Protein AF-0000000074705465 (afdb_homodimer)

pLDDT: mean 87.56, std 15.13, range [29.42, 98.5]

Organism: Acropora cervicornis (NCBI:txid6130)

Nearest PDB structures (foldseek):
  1nup-assembly1_A  TM=9.271E-01  e=6.404E-24  Homo sapiens
  1kqn-assembly1_F  TM=9.067E-01  e=4.970E-24  Homo sapiens
  1nup-assembly1_B  TM=9.244E-01  e=4.023E-23  Homo sapiens
  8qe8-assembly1_2  TM=9.186E-01  e=1.109E-22  Homo sapiens
  5z9r-assembly1_B  TM=8.744E-01  e=7.737E-21  Mus musculus

Structure (mmCIF, N/CA/C/O backbone):
data_AF-0000000074705465-model_v1
#
loop_
_entity.id
_entity.type
_entity.pdbx_description
1 polymer 'Nicotinamide/nicotinic acid mononucleotide adenylyltransferase 3'
#
loop_
_atom_site.group_PDB
_atom_site.id
_atom_site.type_symbol
_atom_site.label_atom_id
_atom_site.label_alt_id
_atom_site.label_comp_id
_atom_site.label_asym_id
_atom_site.label_entity_id
_atom_site.label_seq_id
_atom_site.pdbx_PDB_ins_code
_atom_site.Cartn_x
_atom_site.Cartn_y
_atom_site.Cartn_z
_atom_site.occupancy
_atom_site.B_iso_or_equiv
_atom_site.auth_seq_id
_atom_site.auth_comp_id
_atom_site.auth_asym_id
_atom_site.auth_atom_id
_atom_site.pdbx_PDB_model_num
ATOM 1 N N . MET A 1 1 ? 33.969 -25.875 -23.219 1 29.83 1 MET A N 1
ATOM 2 C CA . MET A 1 1 ? 32.781 -26.547 -22.703 1 29.83 1 MET A CA 1
ATOM 3 C C . MET A 1 1 ? 31.547 -25.625 -22.797 1 29.83 1 MET A C 1
ATOM 5 O O . MET A 1 1 ? 31.531 -24.578 -22.141 1 29.83 1 MET A O 1
ATOM 9 N N . ALA A 1 2 ? 30.953 -25.438 -23.953 1 34.69 2 ALA A N 1
ATOM 10 C CA . ALA A 1 2 ? 29.812 -24.594 -24.266 1 34.69 2 ALA A CA 1
ATOM 11 C C . ALA A 1 2 ? 28.688 -24.797 -23.266 1 34.69 2 ALA A C 1
ATOM 13 O O . ALA A 1 2 ? 28.062 -25.859 -23.234 1 34.69 2 ALA A O 1
ATOM 14 N N . ALA A 1 3 ? 28.875 -24.656 -22.047 1 41.72 3 ALA A N 1
ATOM 15 C CA . ALA A 1 3 ? 27.719 -24.812 -21.156 1 41.72 3 ALA A CA 1
ATOM 16 C C . ALA A 1 3 ? 26.438 -24.359 -21.844 1 41.72 3 ALA A C 1
ATOM 18 O O . ALA A 1 3 ? 26.312 -23.203 -22.266 1 41.72 3 ALA A O 1
ATOM 19 N N . ALA A 1 4 ? 25.875 -25.062 -22.703 1 43.75 4 ALA A N 1
ATOM 20 C CA . ALA A 1 4 ? 24.578 -24.922 -23.375 1 43.75 4 ALA A CA 1
ATOM 21 C C . ALA A 1 4 ? 23.578 -24.188 -22.5 1 43.75 4 ALA A C 1
ATOM 23 O O . ALA A 1 4 ? 23.25 -24.641 -21.391 1 43.75 4 ALA A O 1
ATOM 24 N N . PHE A 1 5 ? 23.594 -22.891 -22.25 1 51.31 5 PHE A N 1
ATOM 25 C CA . PHE A 1 5 ? 22.703 -22.031 -21.484 1 51.31 5 PHE A CA 1
ATOM 26 C C . PHE A 1 5 ? 21.25 -22.484 -21.625 1 51.31 5 PHE A C 1
ATOM 28 O O . PHE A 1 5 ? 20.625 -22.266 -22.672 1 51.31 5 PHE A O 1
ATOM 35 N N . ALA A 1 6 ? 20.938 -23.719 -21.266 1 60.19 6 ALA A N 1
ATOM 36 C CA . ALA A 1 6 ? 19.578 -24.25 -21.344 1 60.19 6 ALA A CA 1
ATOM 37 C C . ALA A 1 6 ? 18.547 -23.125 -21.203 1 60.19 6 ALA A C 1
ATOM 39 O O . ALA A 1 6 ? 18.703 -22.234 -20.375 1 60.19 6 ALA A O 1
ATOM 40 N N . SER A 1 7 ? 17.781 -22.891 -22.266 1 83 7 SER A N 1
ATOM 41 C CA . SER A 1 7 ? 16.766 -21.859 -22.375 1 83 7 SER A CA 1
ATOM 42 C C . SER A 1 7 ? 15.82 -21.875 -21.172 1 83 7 SER A C 1
ATOM 44 O O . SER A 1 7 ? 15.461 -22.938 -20.672 1 83 7 SER A O 1
ATOM 46 N N . LYS A 1 8 ? 15.711 -20.844 -20.453 1 90.38 8 LYS A N 1
ATOM 47 C CA . LYS A 1 8 ? 14.805 -20.688 -19.312 1 90.38 8 LYS A CA 1
ATOM 48 C C . LYS A 1 8 ? 13.375 -21.078 -19.703 1 90.38 8 LYS A C 1
ATOM 50 O O . LYS A 1 8 ? 12.953 -20.859 -20.828 1 90.38 8 LYS A O 1
ATOM 55 N N . THR A 1 9 ? 12.766 -21.797 -18.844 1 94.06 9 THR A N 1
ATOM 56 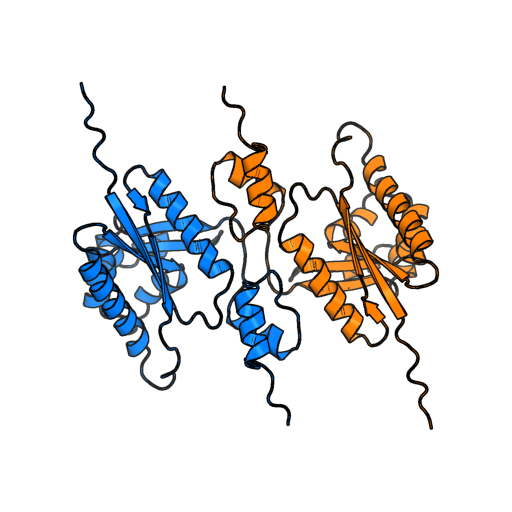C CA . THR A 1 9 ? 11.367 -22.141 -19.047 1 94.06 9 THR A CA 1
ATOM 57 C C . THR A 1 9 ? 10.492 -20.891 -18.984 1 94.06 9 THR A C 1
ATOM 59 O O . THR A 1 9 ? 10.516 -20.156 -17.984 1 94.06 9 THR A O 1
ATOM 62 N N . LYS A 1 10 ? 9.742 -20.703 -20 1 96.56 10 LYS A N 1
ATOM 63 C CA . LYS A 1 10 ? 8.812 -19.578 -20.031 1 96.56 10 LYS A CA 1
ATOM 64 C C . LYS A 1 10 ? 7.562 -19.859 -19.203 1 96.56 10 LYS A C 1
ATOM 66 O O . LYS A 1 10 ? 6.988 -20.953 -19.312 1 96.56 10 LYS A O 1
ATOM 71 N N . VAL A 1 11 ? 7.168 -18.844 -18.422 1 97.38 11 VAL A N 1
ATOM 72 C CA . VAL A 1 11 ? 6.039 -19.047 -17.516 1 97.38 11 VAL A CA 1
ATOM 73 C C . VAL A 1 11 ? 5.02 -17.922 -17.719 1 97.38 11 VAL A C 1
ATOM 75 O O . VAL A 1 11 ? 5.395 -16.75 -17.859 1 97.38 11 VAL A O 1
ATOM 78 N N . VAL A 1 12 ? 3.754 -18.328 -17.734 1 96.88 12 VAL A N 1
ATOM 79 C CA . VAL A 1 12 ? 2.621 -17.422 -17.656 1 96.88 12 VAL A CA 1
ATOM 80 C C . VAL A 1 12 ? 1.943 -17.547 -16.297 1 96.88 12 VAL A C 1
ATOM 82 O O . VAL A 1 12 ? 1.632 -18.656 -15.852 1 96.88 12 VAL A O 1
ATOM 85 N N . LEU A 1 13 ? 1.751 -16.359 -15.648 1 97.88 13 LEU A N 1
ATOM 86 C CA . LEU A 1 13 ? 1.108 -16.344 -14.344 1 97.88 13 LEU A CA 1
ATOM 87 C C . LEU A 1 13 ? -0.38 -16.047 -14.469 1 97.88 13 LEU A C 1
ATOM 89 O O . LEU A 1 13 ? -0.767 -15.109 -15.18 1 97.88 13 LEU A O 1
ATOM 93 N N . LEU A 1 14 ? -1.153 -16.844 -13.781 1 96.88 14 LEU A N 1
ATOM 94 C CA . LEU A 1 14 ? -2.594 -16.625 -13.719 1 96.88 14 LEU A CA 1
ATOM 95 C C . LEU A 1 14 ? -3.051 -16.438 -12.273 1 96.88 14 LEU A C 1
ATOM 97 O O . LEU A 1 14 ? -2.701 -17.25 -11.398 1 96.88 14 LEU A O 1
ATOM 101 N N . SER A 1 15 ? -3.742 -15.367 -12.055 1 96.44 15 SER A N 1
ATOM 102 C CA . SER A 1 15 ? -4.379 -15.172 -10.75 1 96.44 15 SER A CA 1
ATOM 103 C C . SER A 1 15 ? -5.898 -15.109 -10.883 1 96.44 15 SER A C 1
ATOM 105 O O . SER A 1 15 ? -6.426 -14.352 -11.695 1 96.44 15 SER A O 1
ATOM 107 N N . CYS A 1 16 ? -6.512 -15.977 -10.109 1 92.88 16 CYS A N 1
ATOM 108 C CA . CYS A 1 16 ? -7.969 -16 -10.094 1 92.88 16 CYS A CA 1
ATOM 109 C C . CYS A 1 16 ? -8.508 -15.453 -8.773 1 92.88 16 CYS A C 1
ATOM 111 O O . CYS A 1 16 ? -7.941 -15.719 -7.711 1 92.88 16 CYS A O 1
ATOM 113 N N . GLY A 1 17 ? -9.562 -14.625 -8.883 1 89.06 17 GLY A N 1
ATOM 114 C CA . GLY A 1 17 ? -10.188 -14.07 -7.695 1 89.06 17 GLY A CA 1
ATOM 115 C C . GLY A 1 17 ? -11.352 -13.141 -8.016 1 89.06 17 GLY A C 1
ATOM 116 O O . GLY A 1 17 ? -11.625 -12.859 -9.188 1 89.06 17 GLY A O 1
ATOM 117 N N . SER A 1 18 ? -12.055 -12.711 -6.969 1 87.81 18 SER A N 1
ATOM 118 C CA . SER A 1 18 ? -13.203 -11.836 -7.176 1 87.81 18 SER A CA 1
ATOM 119 C C . SER A 1 18 ? -12.766 -10.453 -7.664 1 87.81 18 SER A C 1
ATOM 121 O O . SER A 1 18 ? -13.453 -9.828 -8.469 1 87.81 18 SER A O 1
ATOM 123 N N . PHE A 1 19 ? -11.672 -9.938 -7.168 1 92.5 19 PHE A N 1
ATOM 124 C CA . PHE A 1 19 ? -11.156 -8.625 -7.543 1 92.5 19 PHE A CA 1
ATOM 125 C C . PHE A 1 19 ? -12.266 -7.578 -7.5 1 92.5 19 PHE A C 1
ATOM 127 O O . PHE A 1 19 ? -12.477 -6.848 -8.469 1 92.5 19 PHE A O 1
ATOM 134 N N . ASN A 1 20 ? -12.898 -7.512 -6.387 1 92.19 20 ASN A N 1
ATOM 135 C CA . ASN A 1 20 ? -14.078 -6.676 -6.195 1 92.19 20 ASN A CA 1
ATOM 136 C C . ASN A 1 20 ? -13.844 -5.598 -5.141 1 92.19 20 ASN A C 1
ATOM 138 O O . ASN A 1 20 ? -14.461 -5.621 -4.074 1 92.19 20 ASN A O 1
ATOM 142 N N . PRO A 1 21 ? -13.094 -4.609 -5.375 1 95.56 21 PRO A N 1
ATOM 143 C CA . PRO A 1 21 ? -12.383 -4.355 -6.633 1 95.56 21 PRO A CA 1
ATOM 144 C C . PRO A 1 21 ? -10.945 -4.855 -6.605 1 95.56 21 PRO A C 1
ATOM 146 O O . PRO A 1 21 ? -10.484 -5.375 -5.586 1 95.56 21 PRO A O 1
ATOM 149 N N . VAL A 1 22 ? -10.273 -4.766 -7.691 1 95.19 22 VAL A N 1
ATOM 150 C CA . VAL A 1 22 ? -8.836 -5.035 -7.762 1 95.19 22 VAL A CA 1
ATOM 151 C C . VAL A 1 22 ? -8.078 -3.984 -6.957 1 95.19 22 VAL A C 1
ATOM 153 O O . VAL A 1 22 ? -8.422 -2.801 -6.984 1 95.19 22 VAL A O 1
ATOM 156 N N . THR A 1 23 ? -7.078 -4.387 -6.219 1 94.56 23 THR A N 1
ATOM 157 C CA . THR A 1 23 ? -6.25 -3.484 -5.426 1 94.56 23 THR A CA 1
ATOM 158 C C . THR A 1 23 ? -4.801 -3.523 -5.898 1 94.56 23 THR A C 1
ATOM 160 O O . THR A 1 23 ? -4.43 -4.371 -6.715 1 94.56 23 THR A O 1
ATOM 163 N N . PHE A 1 24 ? -4.016 -2.646 -5.383 1 94 24 PHE A N 1
ATOM 164 C CA . PHE A 1 24 ? -2.6 -2.637 -5.738 1 94 24 PHE A CA 1
ATOM 165 C C . PHE A 1 24 ? -1.909 -3.898 -5.234 1 94 24 PHE A C 1
ATOM 167 O O . PHE A 1 24 ? -0.906 -4.332 -5.805 1 94 24 PHE A O 1
ATOM 174 N N . LEU A 1 25 ? -2.463 -4.445 -4.18 1 92.56 25 LEU A N 1
ATOM 175 C CA . LEU A 1 25 ? -1.853 -5.664 -3.662 1 92.56 25 LEU A CA 1
ATOM 176 C C . LEU A 1 25 ? -2 -6.809 -4.656 1 92.56 25 LEU A C 1
ATOM 178 O O . LEU A 1 25 ? -1.083 -7.617 -4.82 1 92.56 25 LEU A O 1
ATOM 182 N N . HIS A 1 26 ? -3.119 -6.883 -5.312 1 94.31 26 HIS A N 1
ATOM 183 C CA . HIS A 1 26 ? -3.303 -7.891 -6.352 1 94.31 26 HIS A CA 1
ATOM 184 C C . HIS A 1 26 ? -2.27 -7.73 -7.461 1 94.31 26 HIS A C 1
ATOM 186 O O . HIS A 1 26 ? -1.682 -8.719 -7.914 1 94.31 26 HIS A O 1
ATOM 192 N N . LEU A 1 27 ? -2.055 -6.59 -7.82 1 95.5 27 LEU A N 1
ATOM 193 C CA . LEU A 1 27 ? -1.104 -6.297 -8.891 1 95.5 27 LEU A CA 1
ATOM 194 C C . LEU A 1 27 ? 0.326 -6.57 -8.438 1 95.5 27 LEU A C 1
ATOM 196 O O . LEU A 1 27 ? 1.131 -7.109 -9.195 1 95.5 27 LEU A O 1
ATOM 200 N N . ARG A 1 28 ? 0.548 -6.188 -7.219 1 95.75 28 ARG A N 1
ATOM 201 C CA . ARG A 1 28 ? 1.888 -6.348 -6.664 1 95.75 28 ARG A CA 1
ATOM 202 C C . ARG A 1 28 ? 2.287 -7.816 -6.613 1 95.75 28 ARG A C 1
ATOM 204 O O . ARG A 1 28 ? 3.461 -8.156 -6.785 1 95.75 28 ARG A O 1
ATOM 211 N N . MET A 1 29 ? 1.38 -8.703 -6.477 1 96.62 29 MET A N 1
ATOM 212 C CA . MET A 1 29 ? 1.676 -10.125 -6.418 1 96.62 29 MET A CA 1
ATOM 213 C C . MET A 1 29 ? 2.391 -10.594 -7.684 1 96.62 29 MET A C 1
ATOM 215 O O . MET A 1 29 ? 3.293 -11.43 -7.621 1 96.62 29 MET A O 1
ATOM 219 N N . PHE A 1 30 ? 2.037 -10.031 -8.789 1 97.88 30 PHE A N 1
ATOM 220 C CA . PHE A 1 30 ? 2.656 -10.414 -10.047 1 97.88 30 PHE A CA 1
ATOM 221 C C . PHE A 1 30 ? 4.117 -9.977 -10.094 1 97.88 30 PHE A C 1
ATOM 223 O O . PHE A 1 30 ? 4.977 -10.711 -10.578 1 97.88 30 PHE A O 1
ATOM 230 N N . GLU A 1 31 ? 4.34 -8.781 -9.562 1 97.44 31 GLU A N 1
ATOM 231 C CA . GLU A 1 31 ? 5.711 -8.289 -9.508 1 97.44 31 GLU A CA 1
ATOM 232 C C . GLU A 1 31 ? 6.594 -9.203 -8.656 1 97.44 31 GLU A C 1
ATOM 234 O O . GLU A 1 31 ? 7.699 -9.562 -9.07 1 97.44 31 GLU A O 1
ATOM 239 N N . LEU A 1 32 ? 6.066 -9.531 -7.527 1 97.38 32 LEU A N 1
ATOM 240 C CA . LEU A 1 32 ? 6.801 -10.375 -6.594 1 97.38 32 LEU A CA 1
ATOM 241 C C . LEU A 1 32 ? 7.07 -11.75 -7.199 1 97.38 32 LEU A C 1
ATOM 243 O O . LEU A 1 32 ? 8.195 -12.25 -7.129 1 97.38 32 LEU A O 1
ATOM 247 N N . ALA A 1 33 ? 6.066 -12.289 -7.77 1 98.5 33 ALA A N 1
ATOM 248 C CA . ALA A 1 33 ? 6.184 -13.609 -8.383 1 98.5 33 ALA A CA 1
ATOM 249 C C . ALA A 1 33 ? 7.184 -13.594 -9.531 1 98.5 33 ALA A C 1
ATOM 251 O O . ALA A 1 33 ? 8.039 -14.469 -9.633 1 98.5 33 ALA A O 1
ATOM 252 N N . ARG A 1 34 ? 7.043 -12.641 -10.398 1 98.38 34 ARG A N 1
ATOM 253 C CA . ARG A 1 34 ? 7.941 -12.523 -11.539 1 98.38 34 ARG A CA 1
ATOM 254 C C . ARG A 1 34 ? 9.391 -12.414 -11.086 1 98.38 34 ARG A C 1
ATOM 256 O O . ARG A 1 34 ? 10.258 -13.141 -11.578 1 98.38 34 ARG A O 1
ATOM 263 N N . ASP A 1 35 ? 9.641 -11.539 -10.156 1 97.81 35 ASP A N 1
ATOM 264 C CA . ASP A 1 35 ? 11 -11.359 -9.656 1 97.81 35 ASP A CA 1
ATOM 265 C C . ASP A 1 35 ? 11.555 -12.672 -9.094 1 97.81 35 ASP A C 1
ATOM 267 O O . ASP A 1 35 ? 12.688 -13.047 -9.398 1 97.81 35 ASP A O 1
ATOM 271 N N . ALA A 1 36 ? 10.781 -13.328 -8.297 1 97.81 36 ALA A N 1
ATOM 272 C CA . ALA A 1 36 ? 11.219 -14.547 -7.621 1 97.81 36 ALA A CA 1
ATOM 273 C C . ALA A 1 36 ? 11.516 -15.656 -8.633 1 97.81 36 ALA A C 1
ATOM 275 O O . ALA A 1 36 ? 12.555 -16.312 -8.547 1 97.81 36 ALA A O 1
ATOM 276 N N . LEU A 1 37 ? 10.672 -15.852 -9.586 1 97.88 37 LEU A N 1
ATOM 277 C CA . LEU A 1 37 ? 10.852 -16.906 -10.578 1 97.88 37 LEU A CA 1
ATOM 278 C C . LEU A 1 37 ? 12.039 -16.609 -11.484 1 97.88 37 LEU A C 1
ATOM 280 O O . LEU A 1 37 ? 12.852 -17.484 -11.766 1 97.88 37 LEU A O 1
ATOM 284 N N . ASN A 1 38 ? 12.133 -15.312 -11.867 1 96.94 38 ASN A N 1
ATOM 285 C CA . ASN A 1 38 ? 13.25 -14.914 -12.727 1 96.94 38 ASN A CA 1
ATOM 286 C C . ASN A 1 38 ? 14.586 -15.117 -12.023 1 96.94 38 ASN A C 1
ATOM 288 O O . ASN A 1 38 ? 15.57 -15.523 -12.648 1 96.94 38 ASN A O 1
ATOM 292 N N . LYS A 1 39 ? 14.594 -14.898 -10.789 1 96 39 LYS A N 1
ATOM 293 C CA . LYS A 1 39 ? 15.82 -14.984 -10.008 1 96 39 LYS A CA 1
ATOM 294 C C . LYS A 1 39 ? 16.312 -16.422 -9.906 1 96 39 LYS A C 1
ATOM 296 O O . LYS A 1 39 ? 17.484 -16.672 -9.625 1 96 39 LYS A O 1
ATOM 301 N N . THR A 1 40 ? 15.422 -17.375 -10.102 1 94.75 40 THR A N 1
ATOM 302 C CA . THR A 1 40 ? 15.82 -18.781 -10.031 1 94.75 40 THR A CA 1
ATOM 303 C C . THR A 1 40 ? 16.781 -19.125 -11.164 1 94.75 40 THR A C 1
ATOM 305 O O . THR A 1 40 ? 17.547 -20.094 -11.07 1 94.75 40 THR A O 1
ATOM 308 N N . GLY A 1 41 ? 16.641 -18.453 -12.242 1 94.38 41 GLY A N 1
ATOM 309 C CA . GLY A 1 41 ? 17.406 -18.766 -13.438 1 94.38 41 GLY A CA 1
ATOM 310 C C . GLY A 1 41 ? 16.828 -19.922 -14.242 1 94.38 41 GLY A C 1
ATOM 311 O O . GLY A 1 41 ? 17.359 -20.297 -15.281 1 94.38 41 GLY A O 1
ATOM 312 N N . VAL A 1 42 ? 15.805 -20.422 -13.75 1 95.06 42 VAL A N 1
ATOM 313 C CA . VAL A 1 42 ? 15.141 -21.562 -14.367 1 95.06 42 VAL A CA 1
ATOM 314 C C . VAL A 1 42 ? 13.922 -21.094 -15.156 1 95.06 42 VAL A C 1
ATOM 316 O O . VAL A 1 42 ? 13.617 -21.641 -16.219 1 95.06 42 VAL A O 1
ATOM 319 N N . TYR A 1 43 ? 13.391 -20.078 -14.641 1 96.5 43 TYR A N 1
ATOM 320 C CA . TYR A 1 43 ? 12.141 -19.609 -15.227 1 96.5 43 TYR A CA 1
ATOM 321 C C . TYR A 1 43 ? 12.297 -18.188 -15.758 1 96.5 43 TYR A C 1
ATOM 323 O O . TYR A 1 43 ? 13.164 -17.438 -15.305 1 96.5 43 TYR A O 1
ATOM 331 N N . THR A 1 44 ? 11.461 -17.875 -16.719 1 96.94 44 THR A N 1
ATOM 332 C CA . THR A 1 44 ? 11.242 -16.5 -17.203 1 96.94 44 THR A CA 1
ATOM 333 C C . THR A 1 44 ? 9.75 -16.219 -17.344 1 96.94 44 THR A C 1
ATOM 335 O O . THR A 1 44 ? 9.062 -16.844 -18.141 1 96.94 44 THR A O 1
ATOM 338 N N . VAL A 1 45 ? 9.336 -15.305 -16.562 1 97.38 45 VAL A N 1
ATOM 339 C CA . VAL A 1 45 ? 7.93 -14.938 -16.641 1 97.38 45 VAL A CA 1
ATOM 340 C C . VAL A 1 45 ? 7.699 -14.016 -17.844 1 97.38 45 VAL A C 1
ATOM 342 O O . VAL A 1 45 ? 8.328 -12.961 -17.938 1 97.38 45 VAL A O 1
ATOM 345 N N . VAL A 1 46 ? 6.738 -14.367 -18.641 1 95.44 46 VAL A N 1
ATOM 346 C CA . VAL A 1 46 ? 6.594 -13.633 -19.891 1 95.44 46 VAL A CA 1
ATOM 347 C C . VAL A 1 46 ? 5.281 -12.852 -19.891 1 95.44 46 VAL A C 1
ATOM 349 O O . VAL A 1 46 ? 5.141 -11.859 -20.609 1 95.44 46 VAL A O 1
ATOM 352 N N . LYS A 1 47 ? 4.246 -13.336 -19.125 1 94.94 47 LYS A N 1
ATOM 353 C CA . LYS A 1 47 ? 2.947 -12.672 -19.078 1 94.94 47 LYS A CA 1
ATOM 354 C C . LYS A 1 47 ? 2.223 -12.977 -17.766 1 94.94 47 LYS A C 1
ATOM 356 O O . LYS A 1 47 ? 2.521 -13.969 -17.094 1 94.94 47 LYS A O 1
ATOM 361 N N . GLY A 1 48 ? 1.386 -12.07 -17.344 1 95.31 48 GLY A N 1
ATOM 362 C CA . GLY A 1 48 ? 0.479 -12.25 -16.219 1 95.31 48 GLY A CA 1
ATOM 363 C C . GLY A 1 48 ? -0.968 -11.953 -16.562 1 95.31 48 GLY A C 1
ATOM 364 O O . GLY A 1 48 ? -1.251 -11.023 -17.328 1 95.31 48 GLY A O 1
ATOM 365 N N . PHE A 1 49 ? -1.848 -12.734 -16.031 1 93.88 49 PHE A N 1
ATOM 366 C CA . PHE A 1 49 ? -3.268 -12.555 -16.312 1 93.88 49 PHE A CA 1
ATOM 367 C C . PHE A 1 49 ? -4.078 -12.555 -15.031 1 93.88 49 PHE A C 1
ATOM 369 O O . PHE A 1 49 ? -3.805 -13.336 -14.117 1 93.88 49 PHE A O 1
ATOM 376 N N . PHE A 1 50 ? -5.102 -11.641 -15.031 1 91.94 50 PHE A N 1
ATOM 377 C CA . PHE A 1 50 ? -6.152 -11.695 -14.023 1 91.94 50 PHE A CA 1
ATOM 378 C C . PHE A 1 50 ? -7.402 -12.367 -14.586 1 91.94 50 PHE A C 1
ATOM 380 O O . PHE A 1 50 ? -7.82 -12.078 -15.711 1 91.94 50 PHE A O 1
ATOM 387 N N . SER A 1 51 ? -7.914 -13.172 -13.789 1 90.69 51 SER A N 1
ATOM 388 C CA . SER A 1 51 ? -9.203 -13.75 -14.156 1 90.69 51 SER A CA 1
ATOM 389 C C . SER A 1 51 ? -10.227 -13.57 -13.039 1 90.69 51 SER A C 1
ATOM 391 O O . SER A 1 51 ? -10.188 -14.273 -12.023 1 90.69 51 SER A O 1
ATOM 393 N N . PRO A 1 52 ? -11.109 -12.578 -13.219 1 87.5 52 PRO A N 1
ATOM 394 C CA . PRO A 1 52 ? -12.172 -12.453 -12.227 1 87.5 52 PRO A CA 1
ATOM 395 C C . PRO A 1 52 ? -13.109 -13.664 -12.211 1 87.5 52 PRO A C 1
ATOM 397 O O . PRO A 1 52 ? -13.523 -14.141 -13.266 1 87.5 52 PRO A O 1
ATOM 400 N N . VAL A 1 53 ? -13.227 -14.211 -11.164 1 77.19 53 VAL A N 1
ATOM 401 C CA . VAL A 1 53 ? -14.125 -15.352 -11.023 1 77.19 53 VAL A CA 1
ATOM 402 C C . VAL A 1 53 ? -15.312 -14.961 -10.148 1 77.19 53 VAL A C 1
ATOM 404 O O . VAL A 1 53 ? -15.172 -14.18 -9.211 1 77.19 53 VAL A O 1
ATOM 407 N N . ASN A 1 54 ? -16.625 -14.742 -10.773 1 60.47 54 ASN A N 1
ATOM 408 C CA . ASN A 1 54 ? -17.875 -14.25 -10.18 1 60.47 54 ASN A CA 1
ATOM 409 C C . ASN A 1 54 ? -18.094 -14.828 -8.781 1 60.47 54 ASN A C 1
ATOM 411 O O . ASN A 1 54 ? -17.938 -16.031 -8.57 1 60.47 54 ASN A O 1
ATOM 415 N N . ASP A 1 55 ? -18.078 -13.812 -7.824 1 52.44 55 ASP A N 1
ATOM 416 C CA . ASP A 1 55 ? -18.625 -14.109 -6.504 1 52.44 55 ASP A CA 1
ATOM 417 C C . ASP A 1 55 ? -20.109 -14.406 -6.578 1 52.44 55 ASP A C 1
ATOM 419 O O . ASP A 1 55 ? -20.781 -14.516 -5.547 1 52.44 55 ASP A O 1
ATOM 423 N N . GLY A 1 56 ? -20.828 -13.938 -7.566 1 44.34 56 GLY A N 1
ATOM 424 C CA . GLY A 1 56 ? -22.281 -13.953 -7.539 1 44.34 56 GLY A CA 1
ATOM 425 C C . GLY A 1 56 ? -22.859 -15.203 -6.906 1 44.34 56 GLY A C 1
ATOM 426 O O . GLY A 1 56 ? -24 -15.203 -6.438 1 44.34 56 GLY A O 1
ATOM 427 N N . TYR A 1 57 ? -22.703 -16.328 -7.52 1 36.25 57 TYR A N 1
ATOM 428 C CA . TYR A 1 57 ? -23.594 -17.312 -6.926 1 36.25 57 TYR A CA 1
ATOM 429 C C . TYR A 1 57 ? -23.297 -17.516 -5.441 1 36.25 57 TYR A C 1
ATOM 431 O O . TYR A 1 57 ? -22.484 -18.359 -5.07 1 36.25 57 TYR A O 1
ATOM 439 N N . LYS A 1 58 ? -23.016 -16.516 -4.688 1 40.62 58 LYS A N 1
ATOM 440 C CA . LYS A 1 58 ? -22.969 -16.703 -3.24 1 40.62 58 LYS A CA 1
ATOM 441 C C . LYS A 1 58 ? -23.766 -17.922 -2.811 1 40.62 58 LYS A C 1
ATOM 443 O O . LYS A 1 58 ? -23.562 -18.453 -1.716 1 40.62 58 LYS A O 1
ATOM 448 N N . LYS A 1 59 ? -24.953 -17.734 -3.172 1 37.81 59 LYS A N 1
ATOM 449 C CA . LYS A 1 59 ? -25.828 -18.766 -2.605 1 37.81 59 LYS A CA 1
ATOM 450 C C . LYS A 1 59 ? -25.359 -20.156 -3.023 1 37.81 59 LYS A C 1
ATOM 452 O O . LYS A 1 59 ? -25.906 -21.156 -2.551 1 37.81 59 LYS A O 1
ATOM 457 N N . LYS A 1 60 ? -24.875 -20.25 -4.352 1 41.91 60 LYS A N 1
ATOM 458 C CA . LYS A 1 60 ? -24.625 -21.672 -4.586 1 41.91 60 LYS A CA 1
ATOM 459 C C . LYS A 1 60 ? -23.266 -22.094 -4.035 1 41.91 60 LYS A C 1
ATOM 461 O O . LYS A 1 60 ? -22.391 -21.266 -3.818 1 41.91 60 LYS A O 1
ATOM 466 N N . SER A 1 61 ? -22.703 -23.391 -3.914 1 45.25 61 SER A N 1
ATOM 467 C CA . SER A 1 61 ? -21.719 -24.188 -3.184 1 45.25 61 SER A CA 1
ATOM 468 C C . SER A 1 61 ? -20.312 -23.719 -3.467 1 45.25 61 SER A C 1
ATOM 470 O O . SER A 1 61 ? -19.969 -23.375 -4.605 1 45.25 61 SER A O 1
ATOM 472 N N . LYS A 1 62 ? -19.484 -23.203 -2.412 1 52.31 62 LYS A N 1
ATOM 473 C CA . LYS A 1 62 ? -18.031 -23.109 -2.43 1 52.31 62 LYS A CA 1
ATOM 474 C C . LYS A 1 62 ? -17.438 -23.922 -3.574 1 52.31 62 LYS A C 1
ATOM 476 O O . LYS A 1 62 ? -16.328 -23.672 -4.016 1 52.31 62 LYS A O 1
ATOM 481 N N . GLN A 1 63 ? -18.188 -24.766 -4.043 1 55.25 63 GLN A N 1
ATOM 482 C CA . GLN A 1 63 ? -17.75 -25.719 -5.074 1 55.25 63 GLN A CA 1
ATOM 483 C C . GLN A 1 63 ? -17.594 -25.016 -6.422 1 55.25 63 GLN A C 1
ATOM 485 O O . GLN A 1 63 ? -16.703 -25.359 -7.199 1 55.25 63 GLN A O 1
ATOM 490 N N . SER A 1 64 ? -18.219 -23.719 -6.516 1 58.69 64 SER A N 1
ATOM 491 C CA . SER A 1 64 ? -18.281 -23.109 -7.84 1 58.69 64 SER A CA 1
ATOM 492 C C . SER A 1 64 ? -17.047 -22.266 -8.117 1 58.69 64 SER A C 1
ATOM 494 O O . SER A 1 64 ? -16.547 -22.25 -9.242 1 58.69 64 SER A O 1
ATOM 496 N N . GLY A 1 65 ? -16.375 -21.828 -7.07 1 64.69 65 GLY A N 1
ATOM 497 C CA . GLY A 1 65 ? -15.25 -20.938 -7.309 1 64.69 65 GLY A CA 1
ATOM 498 C C . GLY A 1 65 ? -14.008 -21.672 -7.793 1 64.69 65 GLY A C 1
ATOM 499 O O . GLY A 1 65 ? -13.391 -21.266 -8.781 1 64.69 65 GLY A O 1
ATOM 500 N N . TRP A 1 66 ? -13.766 -22.766 -7.293 1 75.81 66 TRP A N 1
ATOM 501 C CA . TRP A 1 66 ? -12.539 -23.469 -7.652 1 75.81 66 TRP A CA 1
ATOM 502 C C . TRP A 1 66 ? -12.703 -24.188 -8.992 1 75.81 66 TRP A C 1
ATOM 504 O O . TRP A 1 66 ? -11.727 -24.359 -9.727 1 75.81 66 TRP A O 1
ATOM 514 N N . GLN A 1 67 ? -13.906 -24.609 -9.281 1 78.62 67 GLN A N 1
ATOM 515 C CA . GLN A 1 67 ? -14.141 -25.219 -10.586 1 78.62 67 GLN A CA 1
ATOM 516 C C . GLN A 1 67 ? -13.836 -24.234 -11.711 1 78.62 67 GLN A C 1
ATOM 518 O O . GLN A 1 67 ? -13.289 -24.625 -12.75 1 78.62 67 GLN A O 1
ATOM 523 N N . GLU A 1 68 ? -14.148 -23.062 -11.336 1 81.81 68 GLU A N 1
ATOM 524 C CA . GLU A 1 68 ? -13.859 -22.031 -12.32 1 81.81 68 GLU A CA 1
ATOM 525 C C . GLU A 1 68 ? -12.359 -21.828 -12.492 1 81.81 68 GLU A C 1
ATOM 527 O O . GLU A 1 68 ? -11.875 -21.625 -13.609 1 81.81 68 GLU A O 1
ATOM 532 N N . THR A 1 69 ? -11.656 -22.016 -11.461 1 88 69 THR A N 1
ATOM 533 C CA . THR A 1 69 ? -10.203 -21.875 -11.516 1 88 69 THR A CA 1
ATOM 534 C C . THR A 1 69 ? -9.594 -22.953 -12.422 1 88 69 THR A C 1
ATOM 536 O O . THR A 1 69 ? -8.758 -22.641 -13.273 1 88 69 THR A O 1
ATOM 539 N N . ILE A 1 70 ? -10.078 -24.125 -12.312 1 90.06 70 ILE A N 1
ATOM 540 C CA . ILE A 1 70 ? -9.555 -25.234 -13.109 1 90.06 70 ILE A CA 1
ATOM 541 C C . ILE A 1 70 ? -9.883 -25 -14.586 1 90.06 70 ILE A C 1
ATOM 543 O O . ILE A 1 70 ? -9.047 -25.25 -15.461 1 90.06 70 ILE A O 1
ATOM 547 N N . LYS A 1 71 ? -11.039 -24.562 -14.75 1 89.44 71 LYS A N 1
ATOM 548 C CA . LYS A 1 71 ? -11.469 -24.297 -16.125 1 89.44 71 LYS A CA 1
ATOM 549 C C . LYS A 1 71 ? -10.586 -23.25 -16.781 1 89.44 71 LYS A C 1
ATOM 551 O O . LYS A 1 71 ? -10.156 -23.422 -17.922 1 89.44 71 LYS A O 1
ATOM 556 N N . VAL A 1 72 ? -10.32 -22.219 -16.078 1 91.25 72 VAL A N 1
ATOM 557 C CA . VAL A 1 72 ? -9.516 -21.125 -16.625 1 91.25 72 VAL A CA 1
ATOM 558 C C . VAL A 1 72 ? -8.078 -21.609 -16.844 1 91.25 72 VAL A C 1
ATOM 560 O O . VAL A 1 72 ? -7.477 -21.312 -17.875 1 91.25 72 VAL A O 1
ATOM 563 N N . LEU A 1 73 ? -7.578 -22.359 -15.961 1 93.62 73 LEU A N 1
ATOM 564 C CA . LEU A 1 73 ? -6.23 -22.891 -16.078 1 93.62 73 LEU A CA 1
ATOM 565 C C . LEU A 1 73 ? -6.109 -23.781 -17.312 1 93.62 73 LEU A C 1
ATOM 567 O O . LEU A 1 73 ? -5.145 -23.672 -18.078 1 93.62 73 LEU A O 1
ATOM 571 N N . THR A 1 74 ? -7.078 -24.609 -17.5 1 93.12 74 THR A N 1
ATOM 572 C CA . THR A 1 74 ? -7.082 -25.516 -18.641 1 93.12 74 THR A CA 1
ATOM 573 C C . THR A 1 74 ? -7.129 -24.719 -19.953 1 93.12 74 THR A C 1
ATOM 575 O O . THR A 1 74 ? -6.363 -25 -20.875 1 93.12 74 THR A O 1
ATOM 578 N N . HIS A 1 75 ? -7.977 -23.797 -19.922 1 91.75 75 HIS A N 1
ATOM 579 C CA . HIS A 1 75 ? -8.102 -22.953 -21.094 1 91.75 75 HIS A CA 1
ATOM 580 C C . HIS A 1 75 ? -6.793 -22.234 -21.422 1 91.75 75 HIS A C 1
ATOM 582 O O . HIS A 1 75 ? -6.348 -22.234 -22.562 1 91.75 75 HIS A O 1
ATOM 588 N N . MET A 1 76 ? -6.191 -21.688 -20.422 1 91.31 76 MET A N 1
ATOM 589 C CA . MET A 1 76 ? -4.941 -20.953 -20.594 1 91.31 76 MET A CA 1
ATOM 590 C C . MET A 1 76 ? -3.824 -21.891 -21.047 1 91.31 76 MET A C 1
ATOM 592 O O . MET A 1 76 ? -3 -21.531 -21.891 1 91.31 76 MET A O 1
ATOM 596 N N . SER A 1 77 ? -3.775 -23 -20.469 1 91.12 77 SER A N 1
ATOM 597 C CA . SER A 1 77 ? -2.752 -23.969 -20.828 1 91.12 77 SER A CA 1
ATOM 598 C C . SER A 1 77 ? -2.867 -24.359 -22.297 1 91.12 77 SER A C 1
ATOM 600 O O . SER A 1 77 ? -1.855 -24.562 -22.969 1 91.12 77 SER A O 1
ATOM 602 N N . ASP A 1 78 ? -4.078 -24.484 -22.719 1 90.69 78 ASP A N 1
ATOM 603 C CA . ASP A 1 78 ? -4.305 -24.828 -24.125 1 90.69 78 ASP A CA 1
ATOM 604 C C . ASP A 1 78 ? -3.836 -23.703 -25.047 1 90.69 78 ASP A C 1
ATOM 606 O O . ASP A 1 78 ? -3.279 -23.969 -26.109 1 90.69 78 ASP A O 1
ATOM 610 N N . LYS A 1 79 ? -4.113 -22.562 -24.594 1 87.06 79 LYS A N 1
ATOM 611 C CA . LYS A 1 79 ? -3.748 -21.391 -25.375 1 87.06 79 LYS A CA 1
ATOM 612 C C . LYS A 1 79 ? -2.23 -21.234 -25.469 1 87.06 79 LYS A C 1
ATOM 614 O O . LYS A 1 79 ? -1.706 -20.797 -26.484 1 87.06 79 LYS A O 1
ATOM 619 N N . PHE A 1 80 ? -1.568 -21.531 -24.391 1 85.06 80 PHE A N 1
ATOM 620 C CA . PHE A 1 80 ? -0.132 -21.297 -24.344 1 85.06 80 PHE A CA 1
ATOM 621 C C . PHE A 1 80 ? 0.642 -22.609 -24.438 1 85.06 80 PHE A C 1
ATOM 623 O O . PHE A 1 80 ? 1.805 -22.672 -24.031 1 85.06 80 PHE A O 1
ATOM 630 N N . VAL A 1 81 ? 0.181 -23.609 -24.797 1 73.31 81 VAL A N 1
ATOM 631 C CA . VAL A 1 81 ? 0.661 -25 -24.734 1 73.31 81 VAL A CA 1
ATOM 632 C C . VAL A 1 81 ? 2.053 -25.078 -25.359 1 73.31 81 VAL A C 1
ATOM 634 O O . VAL A 1 81 ? 2.928 -25.781 -24.844 1 73.31 81 VAL A O 1
ATOM 637 N N . ASP A 1 82 ? 2.387 -24.375 -26.281 1 78 82 ASP A N 1
ATOM 638 C CA . ASP A 1 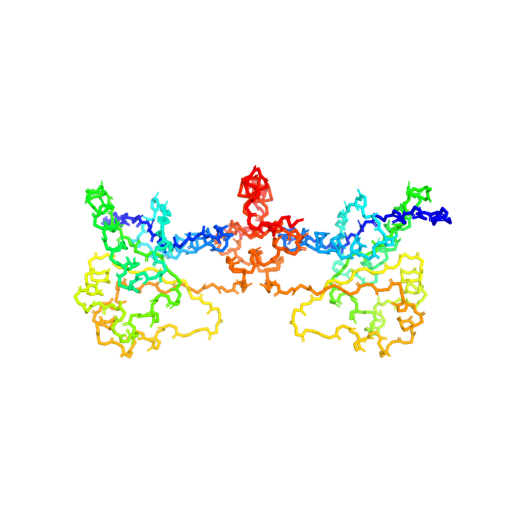82 ? 3.666 -24.531 -26.969 1 78 82 ASP A CA 1
ATOM 639 C C . ASP A 1 82 ? 4.621 -23.391 -26.609 1 78 82 ASP A C 1
ATOM 641 O O . ASP A 1 82 ? 5.762 -23.375 -27.078 1 78 82 ASP A O 1
ATOM 645 N N . SER A 1 83 ? 4.199 -22.641 -25.672 1 84.69 83 SER A N 1
ATOM 646 C CA . SER A 1 83 ? 5.008 -21.422 -25.562 1 84.69 83 SER A CA 1
ATOM 647 C C . SER A 1 83 ? 5.434 -21.172 -24.125 1 84.69 83 SER A C 1
ATOM 649 O O . SER A 1 83 ? 6.531 -20.672 -23.875 1 84.69 83 SER A O 1
ATOM 651 N N . ALA A 1 84 ? 4.551 -21.609 -23.266 1 92.69 84 ALA A N 1
ATOM 652 C CA . ALA A 1 84 ? 4.875 -21.281 -21.891 1 92.69 84 ALA A CA 1
ATOM 653 C C . ALA A 1 84 ? 4.105 -22.172 -20.922 1 92.69 84 ALA A C 1
ATOM 655 O O . ALA A 1 84 ? 3.051 -22.703 -21.25 1 92.69 84 ALA A O 1
ATOM 656 N N . HIS A 1 85 ? 4.633 -22.391 -19.797 1 95.19 85 HIS A N 1
ATOM 657 C CA . HIS A 1 85 ? 3.955 -23.078 -18.703 1 95.19 85 HIS A CA 1
ATOM 658 C C . HIS A 1 85 ? 3.088 -22.125 -17.891 1 95.19 85 HIS A C 1
ATOM 660 O O . HIS A 1 85 ? 3.504 -21 -17.594 1 95.19 85 HIS A O 1
ATOM 666 N N . VAL A 1 86 ? 1.897 -22.609 -17.562 1 96.38 86 VAL A N 1
ATOM 667 C CA . VAL A 1 86 ? 0.992 -21.766 -16.766 1 96.38 86 VAL A CA 1
ATOM 668 C C . VAL A 1 86 ? 1.111 -22.141 -15.289 1 96.38 86 VAL A C 1
ATOM 670 O O . VAL A 1 86 ? 1.107 -23.312 -14.938 1 96.38 86 VAL A O 1
ATOM 673 N N . LYS A 1 87 ? 1.275 -21.125 -14.484 1 97.75 87 LYS A N 1
ATOM 674 C CA . LYS A 1 87 ? 1.259 -21.328 -13.039 1 97.75 87 LYS A CA 1
ATOM 675 C C . LYS A 1 87 ? 0.181 -20.469 -12.383 1 97.75 87 LYS A C 1
ATOM 677 O O . LYS A 1 87 ? -0.067 -19.328 -12.812 1 97.75 87 LYS A O 1
ATOM 682 N N . LEU A 1 88 ? -0.421 -21 -11.336 1 97.5 88 LEU A N 1
ATOM 683 C CA . LEU A 1 88 ? -1.423 -20.266 -10.57 1 97.5 88 LEU A CA 1
ATOM 684 C C . LEU A 1 88 ? -0.763 -19.391 -9.516 1 97.5 88 LEU A C 1
ATOM 686 O O . LEU A 1 88 ? -0.03 -19.891 -8.656 1 97.5 88 LEU A O 1
ATOM 690 N N . LEU A 1 89 ? -0.978 -18.125 -9.633 1 98.19 89 LEU A N 1
ATOM 691 C CA . LEU A 1 89 ? -0.517 -17.156 -8.656 1 98.19 89 LEU A CA 1
ATOM 692 C C . LEU A 1 89 ? -1.595 -16.875 -7.613 1 98.19 89 LEU A C 1
ATOM 694 O O . LEU A 1 89 ? -2.719 -16.516 -7.957 1 98.19 89 LEU A O 1
ATOM 698 N N . CYS A 1 90 ? -1.225 -17.062 -6.352 1 96 90 CYS A N 1
ATOM 699 C CA . CYS A 1 90 ? -2.242 -16.906 -5.316 1 96 90 CYS A CA 1
ATOM 700 C C . CYS A 1 90 ? -1.616 -16.484 -3.992 1 96 90 CYS A C 1
ATOM 702 O O . CYS A 1 90 ? -0.392 -16.484 -3.855 1 96 90 CYS A O 1
ATOM 704 N N . GLY A 1 91 ? -2.451 -15.992 -3.111 1 94.06 91 GLY A N 1
ATOM 705 C CA . GLY A 1 91 ? -2.021 -15.75 -1.743 1 94.06 91 GLY A CA 1
ATOM 706 C C . GLY A 1 91 ? -1.952 -17.016 -0.905 1 94.06 91 GLY A C 1
ATOM 707 O O . GLY A 1 91 ? -2.41 -18.078 -1.333 1 94.06 91 GLY A O 1
ATOM 708 N N . ALA A 1 92 ? -1.38 -16.828 0.278 1 92.62 92 ALA A N 1
ATOM 709 C CA . ALA A 1 92 ? -1.238 -17.953 1.196 1 92.62 92 ALA A CA 1
ATOM 710 C C . ALA A 1 92 ? -2.604 -18.484 1.627 1 92.62 92 ALA A C 1
ATOM 712 O O . ALA A 1 92 ? -2.748 -19.672 1.933 1 92.62 92 ALA A O 1
ATOM 713 N N . ASP A 1 93 ? -3.582 -17.641 1.594 1 89.19 93 ASP A N 1
ATOM 714 C CA . ASP A 1 93 ? -4.922 -18.047 1.998 1 89.19 93 ASP A CA 1
ATOM 715 C C . ASP A 1 93 ? -5.453 -19.156 1.095 1 89.19 93 ASP A C 1
ATOM 717 O O . ASP A 1 93 ? -6.125 -20.078 1.563 1 89.19 93 ASP A O 1
ATOM 721 N N . LEU A 1 94 ? -5.273 -19.016 -0.142 1 89.81 94 LEU A N 1
ATOM 722 C CA . LEU A 1 94 ? -5.715 -20.047 -1.066 1 89.81 94 LEU A CA 1
ATOM 723 C C . LEU A 1 94 ? -4.992 -21.375 -0.793 1 89.81 94 LEU A C 1
ATOM 725 O O . LEU A 1 94 ? -5.617 -22.438 -0.768 1 89.81 94 LEU A O 1
ATOM 729 N N . LEU A 1 95 ? -3.705 -21.312 -0.561 1 92.62 95 LEU A N 1
ATOM 730 C CA . LEU A 1 95 ? -2.941 -22.5 -0.228 1 92.62 95 LEU A CA 1
ATOM 731 C C . LEU A 1 95 ? -3.516 -23.188 1.008 1 92.62 95 LEU A C 1
ATOM 733 O O . LEU A 1 95 ? -3.709 -24.406 1.014 1 92.62 95 LEU A O 1
ATOM 737 N N . GLU A 1 96 ? -3.846 -22.422 1.938 1 89.44 96 GLU A N 1
ATOM 738 C CA . GLU A 1 96 ? -4.398 -22.938 3.184 1 89.44 96 GLU A CA 1
ATOM 739 C C . GLU A 1 96 ? -5.77 -23.562 2.957 1 89.44 96 GLU A C 1
ATOM 741 O O . GLU A 1 96 ? -6.152 -24.516 3.658 1 89.44 96 GLU A O 1
ATOM 746 N N . SER A 1 97 ? -6.453 -23.047 2.002 1 88.69 97 SER A N 1
ATOM 747 C CA . SER A 1 97 ? -7.801 -23.547 1.735 1 88.69 97 SER A CA 1
ATOM 748 C C . SER A 1 97 ? -7.77 -24.969 1.192 1 88.69 97 SER A C 1
ATOM 750 O O . SER A 1 97 ? -8.773 -25.688 1.254 1 88.69 97 SER A O 1
ATOM 752 N N . PHE A 1 98 ? -6.676 -25.453 0.672 1 89.38 98 PHE A N 1
ATOM 753 C CA . PHE A 1 98 ? -6.555 -26.812 0.155 1 89.38 98 PHE A CA 1
ATOM 754 C C . PHE A 1 98 ? -6.68 -27.828 1.279 1 89.38 98 PHE A C 1
ATOM 756 O O . PHE A 1 98 ? -6.988 -29 1.033 1 89.38 98 PHE A O 1
ATOM 763 N N . ALA A 1 99 ? -6.402 -27.359 2.463 1 82.19 99 ALA A N 1
ATOM 764 C CA . ALA A 1 99 ? -6.453 -28.266 3.607 1 82.19 99 ALA A CA 1
ATOM 765 C C . ALA A 1 99 ? -7.848 -28.281 4.227 1 82.19 99 ALA A C 1
ATOM 767 O O . ALA A 1 99 ? -8.125 -29.094 5.121 1 82.19 99 ALA A O 1
ATOM 768 N N . VAL A 1 100 ? -8.617 -27.344 3.771 1 82.81 100 VAL A N 1
ATOM 769 C CA . VAL A 1 100 ? -9.969 -27.297 4.309 1 82.81 100 VAL A CA 1
ATOM 770 C C . VAL A 1 100 ? -10.812 -28.422 3.713 1 82.81 100 VAL A C 1
ATOM 772 O O . VAL A 1 100 ? -10.945 -28.516 2.492 1 82.81 100 VAL A O 1
ATOM 775 N N . PRO A 1 101 ? -11.414 -29.203 4.582 1 81.38 101 PRO A N 1
ATOM 776 C CA . PRO A 1 101 ? -12.164 -30.359 4.094 1 81.38 101 PRO A CA 1
ATOM 777 C C . PRO A 1 101 ? -13.32 -29.969 3.176 1 81.38 101 PRO A C 1
ATOM 779 O O . PRO A 1 101 ? -14 -28.969 3.428 1 81.38 101 PRO A O 1
ATOM 782 N N . ASN A 1 102 ? -13.5 -30.609 2.145 1 82.56 102 ASN A N 1
ATOM 783 C CA . ASN A 1 102 ? -14.648 -30.562 1.239 1 82.56 102 ASN A CA 1
ATOM 784 C C . ASN A 1 102 ? -14.648 -29.266 0.415 1 82.56 102 ASN A C 1
ATOM 786 O O . ASN A 1 102 ? -15.602 -29 -0.321 1 82.56 102 ASN A O 1
ATOM 790 N N . LEU A 1 103 ? -13.617 -28.562 0.533 1 83.38 103 LEU A N 1
ATOM 791 C CA . LEU A 1 103 ? -13.562 -27.344 -0.273 1 83.38 103 LEU A CA 1
ATOM 792 C C . LEU A 1 103 ? -13.023 -27.641 -1.669 1 83.38 103 LEU A C 1
ATOM 794 O O . LEU A 1 103 ? -13.508 -27.078 -2.656 1 83.38 103 LEU A O 1
ATOM 798 N N . TRP A 1 104 ? -12.016 -28.469 -1.706 1 87.44 104 TRP A N 1
ATOM 799 C CA . TRP A 1 104 ? -11.391 -28.891 -2.955 1 87.44 104 TRP A CA 1
ATOM 800 C C . TRP A 1 104 ? -11.43 -30.406 -3.09 1 87.44 104 TRP A C 1
ATOM 802 O O . TRP A 1 104 ? -11.289 -31.141 -2.1 1 87.44 104 TRP A O 1
ATOM 812 N N . LYS A 1 105 ? -11.586 -30.859 -4.301 1 86.44 105 LYS A N 1
ATOM 813 C CA . LYS A 1 105 ? -11.367 -32.281 -4.559 1 86.44 105 LYS A CA 1
ATOM 814 C C . LYS A 1 105 ? -9.883 -32.594 -4.66 1 86.44 105 LYS A C 1
ATOM 816 O O . LYS A 1 105 ? -9.117 -31.828 -5.242 1 86.44 105 LYS A O 1
ATOM 821 N N . ASP A 1 106 ? -9.539 -33.75 -4.141 1 85.62 106 ASP A N 1
ATOM 822 C CA . ASP A 1 106 ? -8.141 -34.156 -4.164 1 85.62 106 ASP A CA 1
ATOM 823 C C . ASP A 1 106 ? -7.602 -34.188 -5.594 1 85.62 106 ASP A C 1
ATOM 825 O O . ASP A 1 106 ? -6.473 -33.781 -5.848 1 85.62 106 ASP A O 1
ATOM 829 N N . GLU A 1 107 ? -8.422 -34.719 -6.406 1 90.5 107 GLU A N 1
ATOM 830 C CA . GLU A 1 107 ? -8.008 -34.812 -7.805 1 90.5 107 GLU A CA 1
ATOM 831 C C . GLU A 1 107 ? -7.77 -33.438 -8.406 1 90.5 107 GLU A C 1
ATOM 833 O O . GLU A 1 107 ? -6.883 -33.281 -9.25 1 90.5 107 GLU A O 1
ATOM 838 N N . ASP A 1 108 ? -8.539 -32.5 -7.938 1 91.25 108 ASP A N 1
ATOM 839 C CA . ASP A 1 108 ? -8.398 -31.156 -8.438 1 91.25 108 ASP A CA 1
ATOM 840 C C . ASP A 1 108 ? -7.117 -30.5 -7.906 1 91.25 108 ASP A C 1
ATOM 842 O O . ASP A 1 108 ? -6.414 -29.812 -8.648 1 91.25 108 ASP A O 1
ATOM 846 N N . ILE A 1 109 ? -6.859 -30.734 -6.723 1 92.19 109 ILE A N 1
ATOM 847 C CA . ILE A 1 109 ? -5.637 -30.203 -6.125 1 92.19 109 ILE A CA 1
ATOM 848 C C . ILE A 1 109 ? -4.422 -30.797 -6.844 1 92.19 109 ILE A C 1
ATOM 850 O O . ILE A 1 109 ? -3.482 -30.062 -7.18 1 92.19 109 ILE A O 1
ATOM 854 N N . GLU A 1 110 ? -4.488 -32.062 -7.094 1 94.19 110 GLU A N 1
ATOM 855 C CA . GLU A 1 110 ? -3.398 -32.719 -7.797 1 94.19 110 GLU A CA 1
ATOM 856 C C . GLU A 1 110 ? -3.209 -32.156 -9.195 1 94.19 110 GLU A C 1
ATOM 858 O O . GLU A 1 110 ? -2.076 -31.969 -9.656 1 94.19 110 GLU A O 1
ATOM 863 N N . GLN A 1 111 ? -4.27 -31.938 -9.758 1 94.56 111 GLN A N 1
ATOM 864 C CA . GLN A 1 111 ? -4.184 -31.344 -11.094 1 94.56 111 GLN A CA 1
ATOM 865 C C . GLN A 1 111 ? -3.57 -29.953 -11.039 1 94.56 111 GLN A C 1
ATOM 867 O O . GLN A 1 111 ? -2.631 -29.656 -11.781 1 94.56 111 GLN A O 1
ATOM 872 N N . ILE A 1 112 ? -4.07 -29.109 -10.156 1 95.44 112 ILE A N 1
ATOM 873 C CA . ILE A 1 112 ? -3.633 -27.719 -10.07 1 95.44 112 ILE A CA 1
ATOM 874 C C . ILE A 1 112 ? -2.152 -27.672 -9.695 1 95.44 112 ILE A C 1
ATOM 876 O O . ILE A 1 112 ? -1.356 -27.016 -10.383 1 95.44 112 ILE A O 1
ATOM 880 N N . VAL A 1 113 ? -1.803 -28.359 -8.703 1 96.38 113 VAL A N 1
ATOM 881 C CA . VAL A 1 113 ? -0.449 -28.25 -8.164 1 96.38 113 VAL A CA 1
ATOM 882 C C . VAL A 1 113 ? 0.502 -29.109 -9.008 1 96.38 113 VAL A C 1
ATOM 884 O O . VAL A 1 113 ? 1.641 -28.703 -9.258 1 96.38 113 VAL A O 1
ATOM 887 N N . GLY A 1 114 ? 0.093 -30.234 -9.453 1 95.81 114 GLY A N 1
ATOM 888 C CA . GLY A 1 114 ? 0.928 -31.141 -10.219 1 95.81 114 GLY A CA 1
ATOM 889 C C . GLY A 1 114 ? 1.154 -30.688 -11.648 1 95.81 114 GLY A C 1
ATOM 890 O O . GLY A 1 114 ? 2.297 -30.578 -12.102 1 95.81 114 GLY A O 1
ATOM 891 N N . GLN A 1 115 ? 0.171 -30.312 -12.305 1 94.31 115 GLN A N 1
ATOM 892 C CA . GLN A 1 115 ? 0.258 -30 -13.719 1 94.31 115 GLN A CA 1
ATOM 893 C C . GLN A 1 115 ? 0.682 -28.547 -13.93 1 94.31 115 GLN A C 1
ATOM 895 O O . GLN A 1 115 ? 1.487 -28.25 -14.82 1 94.31 115 GLN A O 1
ATOM 900 N N . TYR A 1 116 ? 0.174 -27.641 -13.148 1 95.94 116 TYR A N 1
ATOM 901 C CA . TYR A 1 116 ? 0.414 -26.219 -13.391 1 95.94 116 TYR A CA 1
ATOM 902 C C . TYR A 1 116 ? 1.445 -25.672 -12.414 1 95.94 116 TYR A C 1
ATOM 904 O O . TYR A 1 116 ? 2.443 -25.078 -12.82 1 95.94 116 TYR A O 1
ATOM 912 N N . GLY A 1 117 ? 1.133 -25.938 -11.148 1 97 117 GLY A N 1
ATOM 913 C CA . GLY A 1 117 ? 2.002 -25.391 -10.117 1 97 117 GLY A CA 1
ATOM 914 C C . GLY A 1 117 ? 1.467 -24.125 -9.5 1 97 117 GLY A C 1
ATOM 915 O O . GLY A 1 117 ? 0.533 -23.516 -10.023 1 97 117 GLY A O 1
ATOM 916 N N . LEU A 1 118 ? 2.127 -23.766 -8.359 1 97.81 118 LEU A N 1
ATOM 917 C CA . LEU A 1 118 ? 1.682 -22.609 -7.598 1 97.81 118 LEU A CA 1
ATOM 918 C C . LEU A 1 118 ? 2.834 -21.641 -7.359 1 97.81 118 LEU A C 1
ATOM 920 O O . LEU A 1 118 ? 3.967 -22.062 -7.121 1 97.81 118 LEU A O 1
ATOM 924 N N . VAL A 1 119 ? 2.529 -20.406 -7.512 1 98.38 119 VAL A N 1
ATOM 925 C CA . VAL A 1 119 ? 3.332 -19.344 -6.902 1 98.38 119 VAL A CA 1
ATOM 926 C C . VAL A 1 119 ? 2.537 -18.672 -5.785 1 98.38 119 VAL A C 1
ATOM 928 O O . VAL A 1 119 ? 1.514 -18.031 -6.047 1 98.38 119 VAL A O 1
ATOM 931 N N . VAL A 1 120 ? 3.016 -18.797 -4.574 1 97.88 120 VAL A N 1
ATOM 932 C CA . VAL A 1 120 ? 2.27 -18.375 -3.395 1 97.88 120 VAL A CA 1
ATOM 933 C C . VAL A 1 120 ? 2.955 -17.172 -2.75 1 97.88 120 VAL A C 1
ATOM 935 O O . VAL A 1 120 ? 4.105 -17.266 -2.316 1 97.88 120 VAL A O 1
ATOM 938 N N . ILE A 1 121 ? 2.207 -16.094 -2.707 1 96.75 121 ILE A N 1
ATOM 939 C CA . ILE A 1 121 ? 2.719 -14.922 -2.012 1 96.75 121 ILE A CA 1
ATOM 940 C C . ILE A 1 121 ? 2.324 -14.984 -0.538 1 96.75 121 ILE A C 1
ATOM 942 O O . ILE A 1 121 ? 1.137 -15 -0.207 1 96.75 121 ILE A O 1
ATOM 946 N N . SER A 1 122 ? 3.281 -15.055 0.254 1 94.25 122 SER A N 1
ATOM 947 C CA . SER A 1 122 ? 3.061 -15.117 1.695 1 94.25 122 SER A CA 1
ATOM 948 C C . SER A 1 122 ? 3.465 -13.805 2.367 1 94.25 122 SER A C 1
ATOM 950 O O . SER A 1 122 ? 4.203 -13.008 1.787 1 94.25 122 SER A O 1
ATOM 952 N N . ARG A 1 123 ? 2.891 -13.539 3.506 1 88.69 123 ARG A N 1
ATOM 953 C CA . ARG A 1 123 ? 3.221 -12.344 4.273 1 88.69 123 ARG A CA 1
ATOM 954 C C . ARG A 1 123 ? 4.309 -12.641 5.301 1 88.69 123 ARG A C 1
ATOM 956 O O . ARG A 1 123 ? 4.492 -13.789 5.711 1 88.69 123 ARG A O 1
ATOM 963 N N . ALA A 1 124 ? 4.898 -11.469 5.68 1 85.06 124 ALA A N 1
ATOM 964 C CA . ALA A 1 124 ? 5.902 -11.617 6.73 1 85.06 124 ALA A CA 1
ATOM 965 C C . ALA A 1 124 ? 5.281 -12.172 8.008 1 85.06 124 ALA A C 1
ATOM 967 O O . ALA A 1 124 ? 4.199 -11.75 8.414 1 85.06 124 ALA A O 1
ATOM 968 N N . GLY A 1 125 ? 5.891 -13.164 8.578 1 82.94 125 GLY A N 1
ATOM 969 C CA . GLY A 1 125 ? 5.41 -13.758 9.812 1 82.94 125 GLY A CA 1
ATOM 970 C C . GLY A 1 125 ? 4.59 -15.016 9.586 1 82.94 125 GLY A C 1
ATOM 971 O O . GLY A 1 125 ? 4.309 -15.758 10.531 1 82.94 125 GLY A O 1
ATOM 972 N N . SER A 1 126 ? 4.164 -15.18 8.352 1 86.19 126 SER A N 1
ATOM 973 C CA . SER A 1 126 ? 3.432 -16.391 8.031 1 86.19 126 SER A CA 1
ATOM 974 C C . SER A 1 126 ? 4.383 -17.562 7.754 1 86.19 126 SER A C 1
ATOM 976 O O . SER A 1 126 ? 5.586 -17.359 7.598 1 86.19 126 SER A O 1
ATOM 978 N N . ASN A 1 127 ? 3.803 -18.828 7.875 1 89.38 127 ASN A N 1
ATOM 979 C CA . ASN A 1 127 ? 4.598 -20.016 7.586 1 89.38 127 ASN A CA 1
ATOM 980 C C . ASN A 1 127 ? 3.865 -20.969 6.637 1 89.38 127 ASN A C 1
ATOM 982 O O . ASN A 1 127 ? 3.439 -22.047 7.043 1 89.38 127 ASN A O 1
ATOM 986 N N . PRO A 1 128 ? 3.834 -20.609 5.43 1 90.25 128 PRO A N 1
ATOM 987 C CA . PRO A 1 128 ? 3.117 -21.453 4.469 1 90.25 128 PRO A CA 1
ATOM 988 C C . PRO A 1 128 ? 3.744 -22.828 4.312 1 90.25 128 PRO A C 1
ATOM 990 O O . PRO A 1 128 ? 3.061 -23.781 3.93 1 90.25 128 PRO A O 1
ATOM 993 N N . GLU A 1 129 ? 4.973 -22.984 4.598 1 90.88 129 GLU A N 1
ATOM 994 C CA . GLU A 1 129 ? 5.664 -24.266 4.461 1 90.88 129 GLU A CA 1
ATOM 995 C C . GLU A 1 129 ? 5.07 -25.312 5.402 1 90.88 129 GLU A C 1
ATOM 997 O O . GLU A 1 129 ? 5.023 -26.484 5.066 1 90.88 129 GLU A O 1
ATOM 1002 N N . SER A 1 130 ? 4.672 -24.844 6.551 1 91.19 130 SER A N 1
ATOM 1003 C CA . SER A 1 130 ? 4.059 -25.781 7.492 1 91.19 130 SER A CA 1
ATOM 1004 C C . SER A 1 130 ? 2.785 -26.391 6.918 1 91.19 130 SER A C 1
ATOM 1006 O O . SER A 1 130 ? 2.52 -27.578 7.109 1 91.19 130 SER A O 1
ATOM 1008 N N . PHE A 1 131 ? 2.025 -25.641 6.191 1 89.81 131 PHE A N 1
ATOM 1009 C CA . PHE A 1 131 ? 0.793 -26.125 5.582 1 89.81 131 PHE A CA 1
ATOM 1010 C C . PHE A 1 131 ? 1.093 -27.172 4.516 1 89.81 131 PHE A C 1
ATOM 1012 O O . PHE A 1 131 ? 0.355 -28.156 4.367 1 89.81 131 PHE A O 1
ATOM 1019 N N . ILE A 1 132 ? 2.135 -26.906 3.771 1 91.69 132 ILE A N 1
ATOM 1020 C CA . ILE A 1 132 ? 2.545 -27.875 2.748 1 91.69 132 ILE A CA 1
ATOM 1021 C C . ILE A 1 132 ? 2.926 -29.188 3.402 1 91.69 132 ILE A C 1
ATOM 1023 O O . ILE A 1 132 ? 2.475 -30.266 2.975 1 91.69 132 ILE A O 1
ATOM 1027 N N . TYR A 1 133 ? 3.623 -29.141 4.453 1 90.44 133 TYR A N 1
ATOM 1028 C CA . TYR A 1 133 ? 4.109 -30.312 5.16 1 90.44 133 TYR A CA 1
ATOM 1029 C C . TYR A 1 133 ? 2.951 -31.141 5.695 1 90.44 133 TYR A C 1
ATOM 1031 O O . TYR A 1 133 ? 3.008 -32.375 5.691 1 90.44 133 TYR A O 1
ATOM 1039 N N . GLU A 1 134 ? 1.974 -30.531 6.055 1 89.69 134 GLU A N 1
ATOM 1040 C CA . GLU A 1 134 ? 0.846 -31.203 6.688 1 89.69 134 GLU A CA 1
ATOM 1041 C C . GLU A 1 134 ? -0.077 -31.828 5.648 1 89.69 134 GLU A C 1
ATOM 1043 O O . GLU A 1 134 ? -0.999 -32.562 5.996 1 89.69 134 GLU A O 1
ATOM 1048 N N . SER A 1 135 ? 0.117 -31.516 4.414 1 89.38 135 SER A N 1
ATOM 1049 C CA . SER A 1 135 ? -0.693 -32.062 3.33 1 89.38 135 SER A CA 1
ATOM 1050 C C . SER A 1 135 ? 0.11 -33.031 2.477 1 89.38 135 SER A C 1
ATOM 1052 O O . SER A 1 135 ? 1.088 -32.656 1.834 1 89.38 135 SER A O 1
ATOM 1054 N N . ASP A 1 136 ? -0.308 -34.281 2.412 1 90.19 136 ASP A N 1
ATOM 1055 C CA . ASP A 1 136 ? 0.404 -35.281 1.628 1 90.19 136 ASP A CA 1
ATOM 1056 C C . ASP A 1 136 ? 0.468 -34.875 0.155 1 90.19 136 ASP A C 1
ATOM 1058 O O . ASP A 1 136 ? 1.515 -35 -0.483 1 90.19 136 ASP A O 1
ATOM 1062 N N . VAL A 1 137 ? -0.644 -34.406 -0.326 1 91.31 137 VAL A N 1
ATOM 1063 C CA . VAL A 1 137 ? -0.713 -34.062 -1.739 1 91.31 137 VAL A CA 1
ATOM 1064 C C . VAL A 1 137 ? 0.218 -32.906 -2.025 1 91.31 137 VAL A C 1
ATOM 1066 O O . VAL A 1 137 ? 0.953 -32.906 -3.016 1 91.31 137 VAL A O 1
ATOM 1069 N N . LEU A 1 138 ? 0.223 -31.875 -1.197 1 93.81 138 LEU A N 1
ATOM 1070 C CA . LEU A 1 138 ? 1.082 -30.719 -1.402 1 93.81 138 LEU A CA 1
ATOM 1071 C C . LEU A 1 138 ? 2.551 -31.094 -1.256 1 93.81 138 LEU A C 1
ATOM 1073 O O . LEU A 1 138 ? 3.404 -30.594 -1.988 1 93.81 138 LEU A O 1
ATOM 1077 N N . THR A 1 139 ? 2.812 -32 -0.334 1 94.12 139 THR A N 1
ATOM 1078 C CA . THR A 1 139 ? 4.184 -32.469 -0.149 1 94.12 139 THR A CA 1
ATOM 1079 C C . THR A 1 139 ? 4.68 -33.188 -1.391 1 94.12 139 THR A C 1
ATOM 1081 O O . THR A 1 139 ? 5.832 -33.031 -1.797 1 94.12 139 THR A O 1
ATOM 1084 N N . LYS A 1 140 ? 3.842 -33.969 -1.94 1 95.12 140 LYS A N 1
ATOM 1085 C CA . LYS A 1 140 ? 4.168 -34.719 -3.146 1 95.12 140 LYS A CA 1
ATOM 1086 C C . LYS A 1 140 ? 4.641 -33.781 -4.266 1 95.12 140 LYS A C 1
ATOM 1088 O O . LYS A 1 140 ? 5.547 -34.156 -5.02 1 95.12 140 LYS A O 1
ATOM 1093 N N . PHE A 1 141 ? 4.059 -32.656 -4.316 1 95.88 141 PHE A N 1
ATOM 1094 C CA . PHE A 1 141 ? 4.359 -31.75 -5.414 1 95.88 141 PHE A CA 1
ATOM 1095 C C . PHE A 1 141 ? 5.043 -30.484 -4.898 1 95.88 141 PHE A C 1
ATOM 1097 O O . PHE A 1 141 ? 4.871 -29.406 -5.465 1 95.88 141 PHE A O 1
ATOM 1104 N N . LYS A 1 142 ? 5.773 -30.5 -3.83 1 95.75 142 LYS A N 1
ATOM 1105 C CA . LYS A 1 142 ? 6.363 -29.344 -3.162 1 95.75 142 LYS A CA 1
ATOM 1106 C C . LYS A 1 142 ? 7.312 -28.609 -4.094 1 95.75 142 LYS A C 1
ATOM 1108 O O . LYS A 1 142 ? 7.438 -27.375 -4.008 1 95.75 142 LYS A O 1
ATOM 1113 N N . ASP A 1 143 ? 7.941 -29.266 -4.992 1 95.5 143 ASP A N 1
ATOM 1114 C CA . ASP A 1 143 ? 8.891 -28.656 -5.91 1 95.5 143 ASP A CA 1
ATOM 1115 C C . ASP A 1 143 ? 8.18 -27.781 -6.938 1 95.5 143 ASP A C 1
ATOM 1117 O O . ASP A 1 143 ? 8.812 -26.984 -7.637 1 95.5 143 ASP A O 1
ATOM 1121 N N . ASN A 1 144 ? 6.879 -27.953 -7.051 1 96.88 144 ASN A N 1
ATOM 1122 C CA . ASN A 1 144 ? 6.082 -27.172 -7.984 1 96.88 144 ASN A CA 1
ATOM 1123 C C . ASN A 1 144 ? 5.367 -26.016 -7.281 1 96.88 144 ASN A C 1
ATOM 1125 O O . ASN A 1 144 ? 4.48 -25.391 -7.859 1 96.88 144 ASN A O 1
ATOM 1129 N N . ILE A 1 145 ? 5.695 -25.828 -6.02 1 97.38 145 ILE A N 1
ATOM 1130 C CA . ILE A 1 145 ? 5.156 -24.734 -5.223 1 97.38 145 ILE A CA 1
ATOM 1131 C C . ILE A 1 145 ? 6.27 -23.75 -4.891 1 97.38 145 ILE A C 1
ATOM 1133 O O . ILE A 1 145 ? 7.223 -24.078 -4.184 1 97.38 145 ILE A O 1
ATOM 1137 N N . HIS A 1 146 ? 6.133 -22.562 -5.402 1 97.62 146 HIS A N 1
ATOM 1138 C CA . HIS A 1 146 ? 7.094 -21.5 -5.117 1 97.62 146 HIS A CA 1
ATOM 1139 C C . HIS A 1 146 ? 6.539 -20.516 -4.09 1 97.62 146 HIS A C 1
ATOM 1141 O O . HIS A 1 146 ? 5.582 -19.797 -4.371 1 97.62 146 HIS A O 1
ATOM 1147 N N . ILE A 1 147 ? 7.129 -20.453 -2.975 1 97.06 147 ILE A N 1
ATOM 1148 C CA . ILE A 1 147 ? 6.707 -19.531 -1.922 1 97.06 147 ILE A CA 1
ATOM 1149 C C . ILE A 1 147 ? 7.52 -18.234 -2.006 1 97.06 147 ILE A C 1
ATOM 1151 O O . ILE A 1 147 ? 8.75 -18.281 -2.014 1 97.06 147 ILE A O 1
ATOM 1155 N N . VAL A 1 148 ? 6.816 -17.172 -2.107 1 96.75 148 VAL A N 1
ATOM 1156 C CA . VAL A 1 148 ? 7.438 -15.852 -2.182 1 96.75 148 VAL A CA 1
ATOM 1157 C C . VAL A 1 148 ? 6.953 -14.992 -1.018 1 96.75 148 VAL A C 1
ATOM 1159 O O . VAL A 1 148 ? 5.754 -14.75 -0.872 1 96.75 148 VAL A O 1
ATOM 1162 N N . THR A 1 149 ? 7.82 -14.523 -0.267 1 93.44 149 THR A N 1
ATOM 1163 C CA . THR A 1 149 ? 7.441 -13.727 0.9 1 93.44 149 THR A CA 1
ATOM 1164 C C . THR A 1 149 ? 7.391 -12.242 0.553 1 93.44 149 THR A C 1
ATOM 1166 O O . THR A 1 149 ? 8.32 -11.711 -0.057 1 93.44 149 THR A O 1
ATOM 1169 N N . GLU A 1 150 ? 6.281 -11.703 0.826 1 92.38 150 GLU A N 1
ATOM 1170 C CA . GLU A 1 150 ? 6.184 -10.242 0.771 1 92.38 150 GLU A CA 1
ATOM 1171 C C . GLU A 1 150 ? 6.625 -9.609 2.088 1 92.38 150 GLU A C 1
ATOM 1173 O O . GLU A 1 150 ? 5.914 -9.703 3.092 1 92.38 150 GLU A O 1
ATOM 1178 N N . TRP A 1 151 ? 7.684 -8.875 2.033 1 89.19 151 TRP A N 1
ATOM 1179 C CA . TRP A 1 151 ? 8.289 -8.352 3.252 1 89.19 151 TRP A CA 1
ATOM 1180 C C . TRP A 1 151 ? 7.742 -6.969 3.584 1 89.19 151 TRP A C 1
ATOM 1182 O O . TRP A 1 151 ? 7.93 -6.469 4.695 1 89.19 151 TRP A O 1
ATOM 1192 N N . ILE A 1 152 ? 7.18 -6.312 2.643 1 88.38 152 ILE A N 1
ATOM 1193 C CA . ILE A 1 152 ? 6.516 -5.035 2.889 1 88.38 152 ILE A CA 1
ATOM 1194 C C . ILE A 1 152 ? 5.051 -5.277 3.24 1 88.38 152 ILE A C 1
ATOM 1196 O O . ILE A 1 152 ? 4.234 -5.559 2.361 1 88.38 152 ILE A O 1
ATOM 1200 N N . SER A 1 153 ? 4.777 -5.152 4.434 1 85.06 153 SER A N 1
ATOM 1201 C CA . SER A 1 153 ? 3.441 -5.461 4.934 1 85.06 153 SER A CA 1
ATOM 1202 C C . SER A 1 153 ? 2.41 -4.473 4.398 1 85.06 153 SER A C 1
ATOM 1204 O O . SER A 1 153 ? 2.662 -3.266 4.355 1 85.06 153 SER A O 1
ATOM 1206 N N . ASN A 1 154 ? 1.371 -4.996 3.896 1 87.19 154 ASN A N 1
ATOM 1207 C CA . ASN A 1 154 ? 0.232 -4.242 3.387 1 87.19 154 ASN A CA 1
ATOM 1208 C C . ASN A 1 154 ? -1.065 -5.035 3.506 1 87.19 154 ASN A C 1
ATOM 1210 O O . ASN A 1 154 ? -1.148 -6.172 3.035 1 87.19 154 ASN A O 1
ATOM 1214 N N . ASP A 1 155 ? -2.074 -4.453 4.242 1 87.5 155 ASP A N 1
ATOM 1215 C CA . ASP A 1 155 ? -3.277 -5.258 4.445 1 87.5 155 ASP A CA 1
ATOM 1216 C C . ASP A 1 155 ? -4.461 -4.672 3.678 1 87.5 155 ASP A C 1
ATOM 1218 O O . ASP A 1 155 ? -5.613 -4.824 4.094 1 87.5 155 ASP A O 1
ATOM 1222 N N . VAL A 1 156 ? -4.152 -3.994 2.68 1 91.5 156 VAL A N 1
ATOM 1223 C CA . VAL A 1 156 ? -5.223 -3.529 1.801 1 91.5 156 VAL A CA 1
ATOM 1224 C C . VAL A 1 156 ? -6.012 -4.723 1.271 1 91.5 156 VAL A C 1
ATOM 1226 O O . VAL A 1 156 ? -5.43 -5.746 0.898 1 91.5 156 VAL A O 1
ATOM 1229 N N . SER A 1 157 ? -7.312 -4.648 1.319 1 92.38 157 SER A N 1
ATOM 1230 C CA . SER A 1 157 ? -8.203 -5.676 0.788 1 92.38 157 SER A CA 1
ATOM 1231 C C . SER A 1 157 ? -9.414 -5.055 0.102 1 92.38 157 SER A C 1
ATOM 1233 O O . SER A 1 157 ? -9.766 -3.904 0.374 1 92.38 157 SER A O 1
ATOM 1235 N N . ALA A 1 158 ? -9.961 -5.887 -0.677 1 93.44 158 ALA A N 1
ATOM 1236 C CA . ALA A 1 158 ? -11.18 -5.43 -1.341 1 93.44 158 ALA A CA 1
ATOM 1237 C C . ALA A 1 158 ? -12.266 -5.105 -0.324 1 93.44 158 ALA A C 1
ATOM 1239 O O . ALA A 1 158 ? -13.008 -4.133 -0.49 1 93.44 158 ALA A O 1
ATOM 1240 N N . THR A 1 159 ? -12.391 -5.883 0.715 1 93.81 159 THR A N 1
ATOM 1241 C CA . THR A 1 159 ? -13.367 -5.652 1.775 1 93.81 159 THR A CA 1
ATOM 1242 C C . THR A 1 159 ? -13.164 -4.277 2.408 1 93.81 159 THR A C 1
ATOM 1244 O O . THR A 1 159 ? -14.117 -3.516 2.576 1 93.81 159 THR A O 1
ATOM 1247 N N . LYS A 1 160 ? -11.953 -3.895 2.67 1 94.94 160 LYS A N 1
ATOM 1248 C CA . LYS A 1 160 ? -11.641 -2.609 3.287 1 94.94 160 LYS A CA 1
ATOM 1249 C C . LYS A 1 160 ? -11.906 -1.458 2.32 1 94.94 160 LYS A C 1
ATOM 1251 O O . LYS A 1 160 ? -12.344 -0.384 2.73 1 94.94 160 LYS A O 1
ATOM 1256 N N . ILE A 1 161 ? -11.602 -1.703 1.077 1 96.5 161 ILE A N 1
ATOM 1257 C CA . ILE A 1 161 ? -11.844 -0.688 0.057 1 96.5 161 ILE A CA 1
ATOM 1258 C C . ILE A 1 161 ? -13.336 -0.394 -0.035 1 96.5 161 ILE A C 1
ATOM 1260 O O . ILE A 1 161 ? -13.75 0.769 -0.034 1 96.5 161 ILE A O 1
ATOM 1264 N N . ARG A 1 162 ? -14.125 -1.399 -0.087 1 96.44 162 ARG A N 1
ATOM 1265 C CA . ARG A 1 162 ? -15.57 -1.213 -0.152 1 96.44 162 ARG A CA 1
ATOM 1266 C C . ARG A 1 162 ? -16.094 -0.487 1.087 1 96.44 162 ARG A C 1
ATOM 1268 O O . ARG A 1 162 ? -16.953 0.378 0.988 1 96.44 162 ARG A O 1
ATOM 1275 N N . ARG A 1 163 ? -15.602 -0.833 2.195 1 95.56 163 ARG A N 1
ATOM 1276 C CA . ARG A 1 163 ? -15.992 -0.165 3.432 1 95.56 163 ARG A CA 1
ATOM 1277 C C . ARG A 1 163 ? -15.672 1.325 3.375 1 95.56 163 ARG A C 1
ATOM 1279 O O . ARG A 1 163 ? -16.5 2.158 3.742 1 95.56 163 ARG A O 1
ATOM 1286 N N . ALA A 1 164 ? -14.477 1.63 2.996 1 95.12 164 ALA A N 1
ATOM 1287 C CA . ALA A 1 164 ? -14.07 3.029 2.865 1 95.12 164 ALA A CA 1
ATOM 1288 C C . ALA A 1 164 ? -15 3.779 1.912 1 95.12 164 ALA A C 1
ATOM 1290 O O . ALA A 1 164 ? -15.43 4.895 2.209 1 95.12 164 ALA A O 1
ATOM 1291 N N . LEU A 1 165 ? -15.328 3.178 0.83 1 95.62 165 LEU A N 1
ATOM 1292 C CA . LEU A 1 165 ? -16.203 3.793 -0.17 1 95.62 165 LEU A CA 1
ATOM 1293 C C . LEU A 1 165 ? -17.594 4.035 0.396 1 95.62 165 LEU A C 1
ATOM 1295 O O . LEU A 1 165 ? -18.172 5.102 0.187 1 95.62 165 LEU A O 1
ATOM 1299 N N . ARG A 1 166 ? -18.047 3.102 1.122 1 94.94 166 ARG A N 1
ATOM 1300 C CA . ARG A 1 166 ? -19.359 3.24 1.732 1 94.94 166 ARG A CA 1
ATOM 1301 C C . ARG A 1 166 ? -19.391 4.402 2.719 1 94.94 166 ARG A C 1
ATOM 1303 O O . ARG A 1 166 ? -20.438 5.035 2.912 1 94.94 166 ARG A O 1
ATOM 1310 N N . ARG A 1 167 ? -18.312 4.684 3.236 1 93.31 167 ARG A N 1
ATOM 1311 C CA . ARG A 1 167 ? -18.219 5.742 4.234 1 93.31 167 ARG A CA 1
ATOM 1312 C C . ARG A 1 167 ? -17.844 7.074 3.586 1 93.31 167 ARG A C 1
ATOM 1314 O O . ARG A 1 167 ? -17.594 8.055 4.281 1 93.31 167 ARG A O 1
ATOM 1321 N N . GLY A 1 168 ? -17.656 7.059 2.385 1 93.38 168 GLY A N 1
ATOM 1322 C CA . GLY A 1 168 ? -17.297 8.273 1.667 1 93.38 168 GLY A CA 1
ATOM 1323 C C . GLY A 1 168 ? -15.844 8.672 1.833 1 93.38 168 GLY A C 1
ATOM 1324 O O . GLY A 1 168 ? -15.5 9.844 1.694 1 93.38 168 GLY A O 1
ATOM 1325 N N . GLU A 1 169 ? -15.047 7.73 2.154 1 95.44 169 GLU A N 1
ATOM 1326 C CA . GLU A 1 169 ? -13.625 7.992 2.354 1 95.44 169 GLU A CA 1
ATOM 1327 C C . GLU A 1 169 ? -12.844 7.773 1.063 1 95.44 169 GLU A C 1
ATOM 1329 O O . GLU A 1 169 ? -13.219 6.945 0.233 1 95.44 169 GLU A O 1
ATOM 1334 N N . SER A 1 170 ? -11.758 8.516 0.968 1 96.25 170 SER A N 1
ATOM 1335 C CA . SER A 1 170 ? -10.898 8.391 -0.206 1 96.25 170 SER A CA 1
ATOM 1336 C C . SER A 1 170 ? -10.18 7.043 -0.222 1 96.25 170 SER A C 1
ATOM 1338 O O . SER A 1 170 ? -9.711 6.574 0.815 1 96.25 170 SER A O 1
ATOM 1340 N N . VAL A 1 171 ? -10.102 6.449 -1.401 1 96.5 171 VAL A N 1
ATOM 1341 C CA . VAL A 1 171 ? -9.336 5.219 -1.584 1 96.5 171 VAL A CA 1
ATOM 1342 C C . VAL A 1 171 ? -8.18 5.469 -2.557 1 96.5 171 VAL A C 1
ATOM 1344 O O . VAL A 1 171 ? -7.578 4.523 -3.068 1 96.5 171 VAL A O 1
ATOM 1347 N N . LYS A 1 172 ? -7.922 6.727 -2.775 1 96.06 172 LYS A N 1
ATOM 1348 C CA . LYS A 1 172 ? -6.797 7.086 -3.631 1 96.06 172 LYS A CA 1
ATOM 1349 C C . LYS A 1 172 ? -5.48 6.555 -3.064 1 96.06 172 LYS A C 1
ATOM 1351 O O . LYS A 1 172 ? -5.254 6.609 -1.854 1 96.06 172 LYS A O 1
ATOM 1356 N N . TYR A 1 173 ? -4.637 5.965 -3.904 1 94.56 173 TYR A N 1
ATOM 1357 C CA . TYR A 1 173 ? -3.311 5.418 -3.631 1 94.56 173 TYR A CA 1
ATOM 1358 C C . TYR A 1 173 ? -3.412 4.031 -3.006 1 94.56 173 TYR A C 1
ATOM 1360 O O . TYR A 1 173 ? -2.395 3.418 -2.674 1 94.56 173 TYR A O 1
ATOM 1368 N N . LEU A 1 174 ? -4.648 3.553 -2.848 1 94.94 174 LEU A N 1
ATOM 1369 C CA . LEU A 1 174 ? -4.84 2.174 -2.41 1 94.94 174 LEU A CA 1
ATOM 1370 C C . LEU A 1 174 ? -5.184 1.271 -3.59 1 94.94 174 LEU A C 1
ATOM 1372 O O . LEU A 1 174 ? -4.855 0.082 -3.584 1 94.94 174 LEU A O 1
ATOM 1376 N N . ILE A 1 175 ? -5.867 1.851 -4.539 1 96.44 175 ILE A N 1
ATOM 1377 C CA . ILE A 1 175 ? -6.25 1.152 -5.762 1 96.44 175 ILE A CA 1
ATOM 1378 C C . ILE A 1 175 ? -5.934 2.025 -6.973 1 96.44 175 ILE A C 1
ATOM 1380 O O . ILE A 1 175 ? -5.738 3.234 -6.84 1 96.44 175 ILE A O 1
ATOM 1384 N N . PRO A 1 176 ? -5.879 1.383 -8.172 1 96 176 PRO A N 1
ATOM 1385 C CA . PRO A 1 176 ? -5.543 2.158 -9.367 1 96 176 PRO A CA 1
ATOM 1386 C C . PRO A 1 176 ? -6.566 3.248 -9.672 1 96 176 PRO A C 1
ATOM 1388 O O . PRO A 1 176 ? -7.77 3.041 -9.484 1 96 176 PRO A O 1
ATOM 1391 N N . ASP A 1 177 ? -6.047 4.391 -10.25 1 96.38 177 ASP A N 1
ATOM 1392 C CA . ASP A 1 177 ? -6.898 5.539 -10.555 1 96.38 177 ASP A CA 1
ATOM 1393 C C . ASP A 1 177 ? -8.008 5.156 -11.531 1 96.38 177 ASP A C 1
ATOM 1395 O O . ASP A 1 177 ? -9.164 5.559 -11.352 1 96.38 177 ASP A O 1
ATOM 1399 N N . PRO A 1 178 ? -7.691 4.355 -12.539 1 96.69 178 PRO A N 1
ATOM 1400 C CA . PRO A 1 178 ? -8.773 3.971 -13.445 1 96.69 178 PRO A CA 1
ATOM 1401 C C . PRO A 1 178 ? -9.898 3.215 -12.742 1 96.69 178 PRO A C 1
ATOM 1403 O O . PRO A 1 178 ? -11.062 3.332 -13.125 1 96.69 178 PRO A O 1
ATOM 1406 N N . VAL A 1 179 ? -9.539 2.443 -11.773 1 96.62 179 VAL A N 1
ATOM 1407 C CA . VAL A 1 179 ? -10.547 1.713 -11.008 1 96.62 179 VAL A CA 1
ATOM 1408 C C . VAL A 1 179 ? -11.391 2.693 -10.203 1 96.62 179 VAL A C 1
ATOM 1410 O O . VAL A 1 179 ? -12.617 2.561 -10.141 1 96.62 179 VAL A O 1
ATOM 1413 N N . ILE A 1 180 ? -10.766 3.654 -9.617 1 97.19 180 ILE A N 1
ATOM 1414 C CA . ILE A 1 180 ? -11.469 4.688 -8.867 1 97.19 180 ILE A CA 1
ATOM 1415 C C . ILE A 1 180 ? -12.461 5.406 -9.781 1 97.19 180 ILE A C 1
ATOM 1417 O O . ILE A 1 180 ? -13.625 5.602 -9.414 1 97.19 180 ILE A O 1
ATOM 1421 N N . GLU A 1 181 ? -11.992 5.828 -10.914 1 97.44 181 GLU A N 1
ATOM 1422 C CA . GLU A 1 181 ? -12.82 6.547 -11.875 1 97.44 181 GLU A CA 1
ATOM 1423 C C . GLU A 1 181 ? -14.023 5.715 -12.297 1 97.44 181 GLU A C 1
ATOM 1425 O O . GLU A 1 181 ? -15.133 6.238 -12.414 1 97.44 181 GLU A O 1
ATOM 1430 N N . TYR A 1 182 ? -13.82 4.434 -12.547 1 97.56 182 TYR A N 1
ATOM 1431 C CA . TYR A 1 182 ? -14.906 3.529 -12.914 1 97.56 182 TYR A CA 1
ATOM 1432 C C . TYR A 1 182 ? -15.945 3.445 -11.805 1 97.56 182 TYR A C 1
ATOM 1434 O O . TYR A 1 182 ? -17.141 3.488 -12.062 1 97.56 182 TYR A O 1
ATOM 1442 N N . ILE A 1 183 ? -15.484 3.295 -10.602 1 96.12 183 ILE A N 1
ATOM 1443 C CA . ILE A 1 183 ? -16.359 3.182 -9.438 1 96.12 183 ILE A CA 1
ATOM 1444 C C . ILE A 1 183 ? -17.219 4.438 -9.312 1 96.12 183 ILE A C 1
ATOM 1446 O O . ILE A 1 183 ? -18.438 4.352 -9.102 1 96.12 183 ILE A O 1
ATOM 1450 N N . LYS A 1 184 ? -16.578 5.574 -9.453 1 95.5 184 LYS A N 1
ATOM 1451 C CA . LYS A 1 184 ? -17.281 6.848 -9.359 1 95.5 184 LYS A CA 1
ATOM 1452 C C . LYS A 1 184 ? -18.297 6.988 -10.492 1 95.5 184 LYS A C 1
ATOM 1454 O O . LYS A 1 184 ? -19.453 7.34 -10.25 1 95.5 184 LYS A O 1
ATOM 1459 N N . ALA A 1 185 ? -17.906 6.648 -11.688 1 96.25 185 ALA A N 1
ATOM 1460 C CA . ALA A 1 185 ? -18.734 6.797 -12.883 1 96.25 185 ALA A CA 1
ATOM 1461 C C . ALA A 1 185 ? -19.969 5.91 -12.797 1 96.25 185 ALA A C 1
ATOM 1463 O O . ALA A 1 185 ? -21.047 6.277 -13.289 1 96.25 185 ALA A O 1
ATOM 1464 N N . ASN A 1 186 ? -19.859 4.773 -12.141 1 95.69 186 ASN A N 1
ATOM 1465 C CA . ASN A 1 186 ? -20.953 3.812 -12.109 1 95.69 186 ASN A CA 1
ATOM 1466 C C . ASN A 1 186 ? -21.625 3.771 -10.742 1 95.69 186 ASN A C 1
ATOM 1468 O O . ASN A 1 186 ? -22.484 2.922 -10.484 1 95.69 186 ASN A O 1
ATOM 1472 N N . LYS A 1 187 ? -21.172 4.641 -9.891 1 93.75 187 LYS A N 1
ATOM 1473 C CA . LYS A 1 187 ? -21.75 4.781 -8.555 1 93.75 187 LYS A CA 1
ATOM 1474 C C . LYS A 1 187 ? -21.781 3.441 -7.828 1 93.75 187 LYS A C 1
ATOM 1476 O O . LYS A 1 187 ? -22.828 3.043 -7.301 1 93.75 187 LYS A O 1
ATOM 1481 N N . LEU A 1 188 ? -20.656 2.791 -7.91 1 93.62 188 LEU A N 1
ATOM 1482 C CA . LEU A 1 188 ? -20.562 1.488 -7.258 1 93.62 188 LEU A CA 1
ATOM 1483 C C . LEU A 1 188 ? -20.281 1.646 -5.77 1 93.62 188 LEU A C 1
ATOM 1485 O O . LEU A 1 188 ? -19.594 2.588 -5.359 1 93.62 188 LEU A O 1
ATOM 1489 N N . TYR A 1 189 ? -20.703 0.791 -4.926 1 91.56 189 TYR A N 1
ATOM 1490 C CA . TYR A 1 189 ? -20.453 0.638 -3.496 1 91.56 189 TYR A CA 1
ATOM 1491 C C . TYR A 1 189 ? -21.016 1.818 -2.715 1 91.56 189 TYR A C 1
ATOM 1493 O O . TYR A 1 189 ? -20.531 2.152 -1.637 1 91.56 189 TYR A O 1
ATOM 1501 N N . VAL A 1 190 ? -21.719 2.717 -3.299 1 81.44 190 VAL A N 1
ATOM 1502 C CA . VAL A 1 190 ? -22.328 3.865 -2.627 1 81.44 190 VAL A CA 1
ATOM 1503 C C . VAL A 1 190 ? -23.641 3.453 -1.973 1 81.44 190 VAL A C 1
ATOM 1505 O O . VAL A 1 190 ? -24.406 2.662 -2.537 1 81.44 190 VAL A O 1
ATOM 1508 N N . PRO A 1 191 ? -23.656 3.826 -0.673 1 74.62 191 PRO A N 1
ATOM 1509 C CA . PRO A 1 191 ? -24.953 3.518 -0.073 1 74.62 191 PRO A CA 1
ATOM 1510 C C . PRO A 1 191 ? -26.125 4.066 -0.887 1 74.62 191 PRO A C 1
ATOM 1512 O O . PRO A 1 191 ? -26 5.102 -1.546 1 74.62 191 PRO A O 1
ATOM 1515 N N . ALA A 1 192 ? -27.172 3.215 -1.096 1 58.28 192 ALA A N 1
ATOM 1516 C CA . ALA A 1 192 ? -28.406 3.627 -1.762 1 58.28 192 ALA A CA 1
ATOM 1517 C C . ALA A 1 192 ? -28.953 4.906 -1.143 1 58.28 192 ALA A C 1
ATOM 1519 O O . ALA A 1 192 ? -28.875 5.102 0.073 1 58.28 192 ALA A O 1
ATOM 1520 N N . GLU A 1 193 ? -28.781 6.012 -1.85 1 48.53 193 GLU A N 1
ATOM 1521 C CA . GLU A 1 193 ? -29.594 7.141 -1.388 1 48.53 193 GLU A CA 1
ATOM 1522 C C . GLU A 1 193 ? -30.984 6.684 -0.96 1 48.53 193 GLU A C 1
ATOM 1524 O O . GLU A 1 193 ? -31.656 5.945 -1.688 1 48.53 193 GLU A O 1
ATOM 1529 N N . LYS A 1 194 ? -31.312 6.496 0.342 1 36.38 194 LYS A N 1
ATOM 1530 C CA . LYS A 1 194 ? -32.75 6.535 0.648 1 36.38 194 LYS A CA 1
ATOM 1531 C C . LYS A 1 194 ? -33.344 7.859 0.208 1 36.38 194 LYS A C 1
ATOM 1533 O O . LYS A 1 194 ? -32.75 8.922 0.385 1 36.38 194 LYS A O 1
ATOM 1538 N N . MET B 1 1 ? -34.625 31.469 11.664 1 29.42 1 MET B N 1
ATOM 1539 C CA . MET B 1 1 ? -33.344 31.562 12.305 1 29.42 1 MET B CA 1
ATOM 1540 C C . MET B 1 1 ? -32.219 31.172 11.328 1 29.42 1 MET B C 1
ATOM 1542 O O . MET B 1 1 ? -32.188 30.031 10.867 1 29.42 1 MET B O 1
ATOM 1546 N N . ALA B 1 2 ? -31.828 32.062 10.43 1 35.34 2 ALA B N 1
ATOM 1547 C CA . ALA B 1 2 ? -30.812 31.906 9.398 1 35.34 2 ALA B CA 1
ATOM 1548 C C . ALA B 1 2 ? -29.531 31.297 9.977 1 35.34 2 ALA B C 1
ATOM 1550 O O . ALA B 1 2 ? -28.828 31.938 10.742 1 35.34 2 ALA B O 1
ATOM 1551 N N . ALA B 1 3 ? -29.562 30.25 10.617 1 41.47 3 ALA B N 1
ATOM 1552 C CA . ALA B 1 3 ? -28.297 29.688 11.078 1 41.47 3 ALA B CA 1
ATOM 1553 C C . ALA B 1 3 ? -27.172 30.016 10.109 1 41.47 3 ALA B C 1
ATOM 1555 O O . ALA B 1 3 ? -27.219 29.656 8.93 1 41.47 3 ALA B O 1
ATOM 1556 N N . ALA B 1 4 ? -26.703 31.156 10.078 1 43.69 4 ALA B N 1
ATOM 1557 C CA . ALA B 1 4 ? -25.547 31.688 9.375 1 43.69 4 ALA B CA 1
ATOM 1558 C C . ALA B 1 4 ? -24.5 30.609 9.148 1 43.69 4 ALA B C 1
ATOM 1560 O O . ALA B 1 4 ? -23.984 30.031 10.109 1 43.69 4 ALA B O 1
ATOM 1561 N N . PHE B 1 5 ? -24.516 29.625 8.266 1 51.59 5 PHE B N 1
ATOM 1562 C CA . PHE B 1 5 ? -23.594 28.562 7.879 1 51.59 5 PHE B CA 1
ATOM 1563 C C . PHE B 1 5 ? -22.156 29.047 7.93 1 51.59 5 PHE B C 1
ATOM 1565 O O . PHE B 1 5 ? -21.719 29.781 7.043 1 51.59 5 PHE B O 1
ATOM 1572 N N . ALA B 1 6 ? -21.688 29.531 9.062 1 59.97 6 ALA B N 1
ATOM 1573 C CA . ALA B 1 6 ? -20.328 30.016 9.227 1 59.97 6 ALA B CA 1
ATOM 1574 C C . ALA B 1 6 ? -19.375 29.297 8.273 1 59.97 6 ALA B C 1
ATOM 1576 O O . ALA B 1 6 ? -19.484 28.094 8.07 1 59.97 6 ALA B O 1
ATOM 1577 N N . SER B 1 7 ? -18.797 30.031 7.348 1 82.62 7 SER B N 1
ATOM 1578 C CA . SER B 1 7 ? -17.891 29.562 6.312 1 82.62 7 SER B CA 1
ATOM 1579 C C . SER B 1 7 ? -16.781 28.703 6.898 1 82.62 7 SER B C 1
ATOM 1581 O O . SER B 1 7 ? -16.281 28.969 7.992 1 82.62 7 SER B O 1
ATOM 1583 N N . LYS B 1 8 ? -16.625 27.516 6.504 1 90.12 8 LYS B N 1
ATOM 1584 C CA . LYS B 1 8 ? -15.578 26.578 6.922 1 90.12 8 LYS B CA 1
ATOM 1585 C C . LYS B 1 8 ? -14.195 27.219 6.797 1 90.12 8 LYS B C 1
ATOM 1587 O O . LYS B 1 8 ? -13.953 28.016 5.891 1 90.12 8 LYS B O 1
ATOM 1592 N N . THR B 1 9 ? -13.414 27.016 7.793 1 94 9 THR B N 1
ATOM 1593 C CA . THR B 1 9 ? -12.031 27.484 7.742 1 94 9 THR B CA 1
ATOM 1594 C C . THR B 1 9 ? -11.25 26.734 6.664 1 94 9 THR B C 1
ATOM 1596 O O . THR B 1 9 ? -11.188 25.5 6.672 1 94 9 THR B O 1
ATOM 1599 N N . LYS B 1 10 ? -10.688 27.469 5.785 1 96.5 10 LYS B N 1
ATOM 1600 C CA . LYS B 1 10 ? -9.859 26.891 4.738 1 96.5 10 LYS B CA 1
ATOM 1601 C C . LYS B 1 10 ? -8.492 26.5 5.277 1 96.5 10 LYS B C 1
ATOM 1603 O O . LYS B 1 10 ? -7.855 27.266 5.996 1 96.5 10 LYS B O 1
ATOM 1608 N N . VAL B 1 11 ? -8.055 25.297 4.887 1 97.31 11 VAL B N 1
ATOM 1609 C CA . VAL B 1 11 ? -6.797 24.766 5.41 1 97.31 11 VAL B CA 1
ATOM 1610 C C . VAL B 1 11 ? -5.902 24.328 4.258 1 97.31 11 VAL B C 1
ATOM 1612 O O . VAL B 1 11 ? -6.375 23.703 3.303 1 97.31 11 VAL B O 1
ATOM 1615 N N . VAL B 1 12 ? -4.629 24.672 4.395 1 96.81 12 VAL B N 1
ATOM 1616 C CA . VAL B 1 12 ? -3.568 24.125 3.551 1 96.81 12 VAL B CA 1
ATOM 1617 C C . VAL B 1 12 ? -2.697 23.172 4.363 1 96.81 12 VAL B C 1
ATOM 1619 O O . VAL B 1 12 ? -2.25 23.516 5.461 1 96.81 12 VAL B O 1
ATOM 1622 N N . LEU B 1 13 ? -2.486 21.953 3.775 1 97.81 13 LEU B N 1
ATOM 1623 C CA . LEU B 1 13 ? -1.665 20.953 4.457 1 97.81 13 LEU B CA 1
ATOM 1624 C C . LEU B 1 13 ? -0.235 20.984 3.93 1 97.81 13 LEU B C 1
ATOM 1626 O O . LEU B 1 13 ? -0.018 21.016 2.717 1 97.81 13 LEU B O 1
ATOM 1630 N N . LEU B 1 14 ? 0.67 20.984 4.867 1 96.81 14 LEU B N 1
ATOM 1631 C CA . LEU B 1 14 ? 2.086 20.891 4.527 1 96.81 14 LEU B CA 1
ATOM 1632 C C . LEU B 1 14 ? 2.727 19.672 5.18 1 96.81 14 LEU B C 1
ATOM 1634 O O . LEU B 1 14 ? 2.559 19.438 6.379 1 96.81 14 LEU B O 1
ATOM 1638 N N . SER B 1 15 ? 3.371 18.891 4.355 1 96.31 15 SER B N 1
ATOM 1639 C CA . SER B 1 15 ? 4.168 17.797 4.883 1 96.31 15 SER B CA 1
ATOM 1640 C C . SER B 1 15 ? 5.645 17.969 4.543 1 96.31 15 SER B C 1
ATOM 1642 O O . SER B 1 15 ? 6 18.188 3.381 1 96.31 15 SER B O 1
ATOM 1644 N N . CYS B 1 16 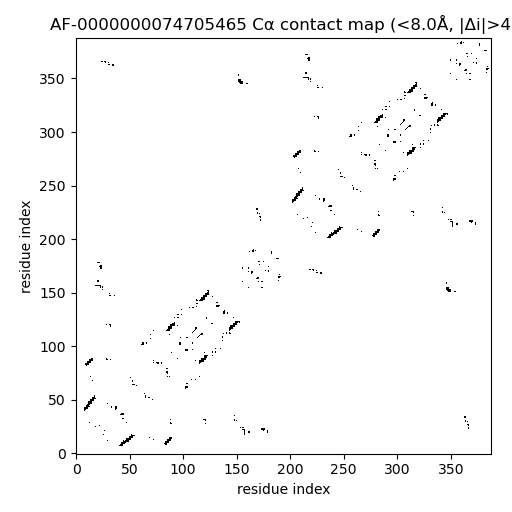? 6.426 17.922 5.598 1 92.88 16 CYS B N 1
ATOM 1645 C CA . CYS B 1 16 ? 7.871 18.031 5.418 1 92.88 16 CYS B CA 1
ATOM 1646 C C . CYS B 1 16 ? 8.547 16.688 5.695 1 92.88 16 CYS B C 1
ATOM 1648 O O . CYS B 1 16 ? 8.164 15.977 6.621 1 92.88 16 CYS B O 1
ATOM 1650 N N . GLY B 1 17 ? 9.516 16.344 4.82 1 88.88 17 GLY B N 1
ATOM 1651 C CA . GLY B 1 17 ? 10.266 15.109 4.996 1 88.88 17 GLY B CA 1
ATOM 1652 C C . GLY B 1 17 ? 11.297 14.883 3.908 1 88.88 17 GLY B C 1
ATOM 1653 O O . GLY B 1 17 ? 11.383 15.664 2.957 1 88.88 17 GLY B O 1
ATOM 1654 N N . SER B 1 18 ? 12.102 13.836 4.094 1 87.69 18 SER B N 1
ATOM 1655 C CA . SER B 1 18 ? 13.148 13.547 3.117 1 87.69 18 SER B CA 1
ATOM 1656 C C . SER B 1 18 ? 12.555 13.07 1.795 1 87.69 18 SER B C 1
ATOM 1658 O O . SER B 1 18 ? 13.086 13.375 0.725 1 87.69 18 SER B O 1
ATOM 1660 N N . PHE B 1 19 ? 11.508 12.297 1.822 1 92.44 19 PHE B N 1
ATOM 1661 C CA . PHE B 1 19 ? 10.859 11.766 0.633 1 92.44 19 PHE B CA 1
ATOM 1662 C C . PHE B 1 19 ? 11.883 11.172 -0.331 1 92.44 19 PHE B C 1
ATOM 1664 O O . PHE B 1 19 ? 11.898 11.516 -1.515 1 92.44 19 PHE B O 1
ATOM 1671 N N . ASN B 1 20 ? 12.672 10.305 0.183 1 92.25 20 ASN B N 1
ATOM 1672 C CA . ASN B 1 20 ? 13.805 9.734 -0.534 1 92.25 20 ASN B CA 1
ATOM 1673 C C . ASN B 1 20 ? 13.633 8.227 -0.735 1 92.25 20 ASN B C 1
ATOM 1675 O O . ASN B 1 20 ? 14.398 7.434 -0.189 1 92.25 20 ASN B O 1
ATOM 1679 N N . PRO B 1 21 ? 12.781 7.758 -1.548 1 95.56 21 PRO B N 1
ATOM 1680 C CA . PRO B 1 21 ? 11.883 8.547 -2.395 1 95.56 21 PRO B CA 1
ATOM 1681 C C . PRO B 1 21 ? 10.5 8.719 -1.778 1 95.56 21 PRO B C 1
ATOM 1683 O O . PRO B 1 21 ? 10.227 8.195 -0.695 1 95.56 21 PRO B O 1
ATOM 1686 N N . VAL B 1 22 ? 9.672 9.477 -2.385 1 95.12 22 VAL B N 1
ATOM 1687 C CA . VAL B 1 22 ? 8.266 9.594 -2.014 1 95.12 22 VAL B CA 1
ATOM 1688 C C . VAL B 1 22 ? 7.559 8.258 -2.258 1 95.12 22 VAL B C 1
ATOM 1690 O O . VAL B 1 22 ? 7.812 7.59 -3.262 1 95.12 22 VAL B O 1
ATOM 1693 N N . THR B 1 23 ? 6.707 7.852 -1.364 1 94.56 23 THR B N 1
ATOM 1694 C CA . THR B 1 23 ? 5.941 6.617 -1.489 1 94.56 23 THR B CA 1
ATOM 1695 C C . THR B 1 23 ? 4.445 6.914 -1.532 1 94.56 23 THR B C 1
ATOM 1697 O O . THR B 1 23 ? 4.023 8.047 -1.288 1 94.56 23 THR B O 1
ATOM 1700 N N . PHE B 1 24 ? 3.682 5.914 -1.805 1 93.94 24 PHE B N 1
ATOM 1701 C CA . PHE B 1 24 ? 2.234 6.09 -1.819 1 93.94 24 PHE B CA 1
ATOM 1702 C C . PHE B 1 24 ? 1.712 6.402 -0.422 1 93.94 24 PHE B C 1
ATOM 1704 O O . PHE B 1 24 ? 0.67 7.043 -0.271 1 93.94 24 PHE B O 1
ATOM 1711 N N . LEU B 1 25 ? 2.439 5.938 0.551 1 92.5 25 LEU B N 1
ATOM 1712 C CA . LEU B 1 25 ? 2 6.223 1.913 1 92.5 25 LEU B CA 1
ATOM 1713 C C . LEU B 1 25 ? 2.09 7.715 2.213 1 92.5 25 LEU B C 1
ATOM 1715 O O . LEU B 1 25 ? 1.22 8.266 2.889 1 92.5 25 LEU B O 1
ATOM 1719 N N . HIS B 1 26 ? 3.111 8.367 1.726 1 94.31 26 HIS B N 1
ATOM 1720 C CA . HIS B 1 26 ? 3.217 9.812 1.88 1 94.31 26 HIS B CA 1
ATOM 1721 C C . HIS B 1 26 ? 2.027 10.523 1.242 1 94.31 26 HIS B C 1
ATOM 1723 O O . HIS B 1 26 ? 1.455 11.438 1.837 1 94.31 26 HIS B O 1
ATOM 1729 N N . LEU B 1 27 ? 1.678 10.086 0.161 1 95.5 27 LEU B N 1
ATOM 1730 C CA . LEU B 1 27 ? 0.57 10.695 -0.57 1 95.5 27 LEU B CA 1
ATOM 1731 C C . LEU B 1 27 ? -0.759 10.398 0.117 1 95.5 27 LEU B C 1
ATOM 1733 O O . LEU B 1 27 ? -1.625 11.273 0.204 1 95.5 27 LEU B O 1
ATOM 1737 N N . ARG B 1 28 ? -0.825 9.188 0.575 1 95.81 28 ARG B N 1
ATOM 1738 C CA . ARG B 1 28 ? -2.059 8.75 1.222 1 95.81 28 ARG B CA 1
ATOM 1739 C C . ARG B 1 28 ? -2.342 9.578 2.473 1 95.81 28 ARG B C 1
ATOM 1741 O O . ARG B 1 28 ? -3.502 9.836 2.801 1 95.81 28 ARG B O 1
ATOM 1748 N N . MET B 1 29 ? -1.367 10.078 3.117 1 96.69 29 MET B N 1
ATOM 1749 C CA . MET B 1 29 ? -1.548 10.875 4.328 1 96.69 29 MET B CA 1
ATOM 1750 C C . MET B 1 29 ? -2.4 12.109 4.043 1 96.69 29 MET B C 1
ATOM 1752 O O . MET B 1 29 ? -3.223 12.5 4.871 1 96.69 29 MET B O 1
ATOM 1756 N N . PHE B 1 30 ? -2.25 12.664 2.895 1 97.94 30 PHE B N 1
ATOM 1757 C CA . PHE B 1 30 ? -3.012 13.852 2.541 1 97.94 30 PHE B CA 1
ATOM 1758 C C . PHE B 1 30 ? -4.488 13.523 2.373 1 97.94 30 PHE B C 1
ATOM 1760 O O . PHE B 1 30 ? -5.355 14.289 2.795 1 97.94 30 PHE B O 1
ATOM 1767 N N . GLU B 1 31 ? -4.719 12.359 1.771 1 97.44 31 GLU B N 1
ATOM 1768 C CA . GLU B 1 31 ? -6.102 11.922 1.606 1 97.44 31 GLU B CA 1
ATOM 1769 C C . GLU B 1 31 ? -6.785 11.734 2.957 1 97.44 31 GLU B C 1
ATOM 1771 O O . GLU B 1 31 ? -7.91 12.203 3.16 1 97.44 31 GLU B O 1
ATOM 1776 N N . LEU B 1 32 ? -6.082 11.086 3.818 1 97.44 32 LEU B N 1
ATOM 1777 C CA . LEU B 1 32 ? -6.609 10.805 5.148 1 97.44 32 LEU B CA 1
ATOM 1778 C C . LEU B 1 32 ? -6.867 12.094 5.914 1 97.44 32 LEU B C 1
ATOM 1780 O O . LEU B 1 32 ? -7.93 12.266 6.516 1 97.44 32 LEU B O 1
ATOM 1784 N N . ALA B 1 33 ? -5.918 12.945 5.859 1 98.5 33 ALA B N 1
ATOM 1785 C CA . ALA B 1 33 ? -6.027 14.227 6.559 1 98.5 33 ALA B CA 1
ATOM 1786 C C . ALA B 1 33 ? -7.18 15.055 6 1 98.5 33 ALA B C 1
ATOM 1788 O O . ALA B 1 33 ? -7.977 15.609 6.762 1 98.5 33 ALA B O 1
ATOM 1789 N N . ARG B 1 34 ? -7.234 15.164 4.723 1 98.38 34 ARG B N 1
ATOM 1790 C CA . ARG B 1 34 ? -8.289 15.938 4.074 1 98.38 34 ARG B CA 1
ATOM 1791 C C . ARG B 1 34 ? -9.672 15.414 4.469 1 98.38 34 ARG B C 1
ATOM 1793 O O . ARG B 1 34 ? -10.539 16.188 4.875 1 98.38 34 ARG B O 1
ATOM 1800 N N . ASP B 1 35 ? -9.844 14.125 4.363 1 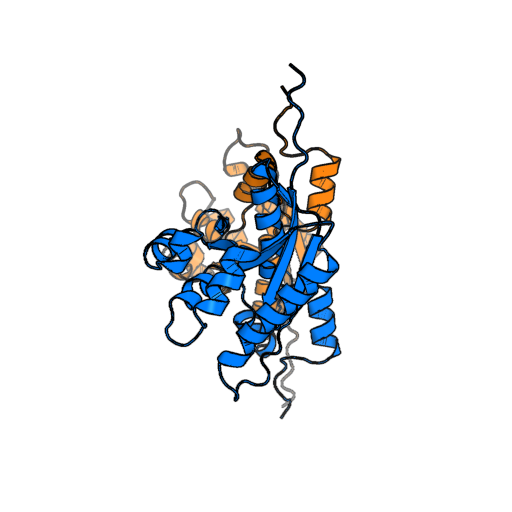97.81 35 ASP B N 1
ATOM 1801 C CA . ASP B 1 35 ? -11.125 13.531 4.711 1 97.81 35 ASP B CA 1
ATOM 1802 C C . ASP B 1 35 ? -11.5 13.836 6.16 1 97.81 35 ASP B C 1
ATOM 1804 O O . ASP B 1 35 ? -12.633 14.219 6.445 1 97.81 35 ASP B O 1
ATOM 1808 N N . ALA B 1 36 ? -10.57 13.664 7.043 1 97.88 36 ALA B N 1
ATOM 1809 C CA . ALA B 1 36 ? -10.82 13.844 8.469 1 97.88 36 ALA B CA 1
ATOM 1810 C C . ALA B 1 36 ? -11.18 15.289 8.789 1 97.88 36 ALA B C 1
ATOM 1812 O O . ALA B 1 36 ? -12.141 15.547 9.516 1 97.88 36 ALA B O 1
ATOM 1813 N N . LEU B 1 37 ? -10.453 16.219 8.266 1 97.88 37 LEU B N 1
ATOM 1814 C CA . LEU B 1 37 ? -10.703 17.641 8.539 1 97.88 37 LEU B CA 1
ATOM 1815 C C . LEU B 1 37 ? -12.023 18.078 7.922 1 97.88 37 LEU B C 1
ATOM 1817 O O . LEU B 1 37 ? -12.805 18.781 8.57 1 97.88 37 LEU B O 1
ATOM 1821 N N . ASN B 1 38 ? -12.266 17.594 6.684 1 96.94 38 ASN B N 1
ATOM 1822 C CA . ASN B 1 38 ? -13.523 17.953 6.023 1 96.94 38 ASN B CA 1
ATOM 1823 C C . ASN B 1 38 ? -14.727 17.422 6.793 1 96.94 38 ASN B C 1
ATOM 1825 O O . ASN B 1 38 ? -15.758 18.094 6.879 1 96.94 38 ASN B O 1
ATOM 1829 N N . LYS B 1 39 ? -14.578 16.312 7.352 1 96 39 LYS B N 1
ATOM 1830 C CA . LYS B 1 39 ? -15.672 15.664 8.062 1 96 39 LYS B CA 1
ATOM 1831 C C . LYS B 1 39 ? -16.031 16.422 9.336 1 96 39 LYS B C 1
ATOM 1833 O O . LYS B 1 39 ? -17.141 16.266 9.859 1 96 39 LYS B O 1
ATOM 1838 N N . THR B 1 40 ? -15.125 17.219 9.852 1 94.69 40 THR B N 1
ATOM 1839 C CA . THR B 1 40 ? -15.406 17.984 11.055 1 94.69 40 THR B CA 1
ATOM 1840 C C . THR B 1 40 ? -16.484 19.031 10.789 1 94.69 40 THR B C 1
ATOM 1842 O O . THR B 1 40 ? -17.156 19.484 11.719 1 94.69 40 THR B O 1
ATOM 1845 N N . GLY B 1 41 ? -16.562 19.484 9.602 1 94.44 41 GLY B N 1
ATOM 1846 C CA . GLY B 1 41 ? -17.469 20.562 9.25 1 94.44 41 GLY B CA 1
ATOM 1847 C C . GLY B 1 41 ? -16.922 21.938 9.594 1 94.44 41 GLY B C 1
ATOM 1848 O O . GLY B 1 41 ? -17.578 22.953 9.352 1 94.44 41 GLY B O 1
ATOM 1849 N N . VAL B 1 42 ? -15.805 21.922 10.148 1 95.06 42 VAL B N 1
ATOM 1850 C CA . VAL B 1 42 ? -15.164 23.156 10.594 1 95.06 42 VAL B CA 1
ATOM 1851 C C . VAL B 1 42 ? -14.109 23.578 9.578 1 95.06 42 VAL B C 1
ATOM 1853 O O . VAL B 1 42 ? -13.922 24.781 9.328 1 95.06 42 VAL B O 1
ATOM 1856 N N . TYR B 1 43 ? -13.57 22.609 8.992 1 96.5 43 TYR B N 1
ATOM 1857 C CA . TYR B 1 43 ? -12.453 22.859 8.086 1 96.5 43 TYR B CA 1
ATOM 1858 C C . TYR B 1 43 ? -12.789 22.406 6.668 1 96.5 43 TYR B C 1
ATOM 1860 O O . TYR B 1 43 ? -13.633 21.531 6.473 1 96.5 43 TYR B O 1
ATOM 1868 N N . THR B 1 44 ? -12.117 23.047 5.734 1 96.88 44 THR B N 1
ATOM 1869 C CA . THR B 1 44 ? -12.07 22.609 4.344 1 96.88 44 THR B CA 1
ATOM 1870 C C . THR B 1 44 ? -10.641 22.641 3.811 1 96.88 44 THR B C 1
ATOM 1872 O O . THR B 1 44 ? -10.023 23.719 3.74 1 96.88 44 THR B O 1
ATOM 1875 N N . VAL B 1 45 ? -10.195 21.5 3.49 1 97.38 45 VAL B N 1
ATOM 1876 C CA . VAL B 1 45 ? -8.844 21.438 2.951 1 97.38 45 VAL B CA 1
ATOM 1877 C C . VAL B 1 45 ? -8.852 21.844 1.479 1 97.38 45 VAL B C 1
ATOM 1879 O O . VAL B 1 45 ? -9.562 21.25 0.669 1 97.38 45 VAL B O 1
ATOM 1882 N N . VAL B 1 46 ? -7.988 22.766 1.146 1 95.38 46 VAL B N 1
ATOM 1883 C CA . VAL B 1 46 ? -8.078 23.328 -0.199 1 95.38 46 VAL B CA 1
ATOM 1884 C C . VAL B 1 46 ? -6.836 22.938 -1.002 1 95.38 46 VAL B C 1
ATOM 1886 O O . VAL B 1 46 ? -6.871 22.922 -2.234 1 95.38 46 VAL B O 1
ATOM 1889 N N . LYS B 1 47 ? -5.668 22.688 -0.309 1 95 47 LYS B N 1
ATOM 1890 C CA . LYS B 1 47 ? -4.426 22.344 -0.994 1 95 47 LYS B CA 1
ATOM 1891 C C . LYS B 1 47 ? -3.498 21.547 -0.083 1 95 47 LYS B C 1
ATOM 1893 O O . LYS B 1 47 ? -3.629 21.594 1.142 1 95 47 LYS B O 1
ATOM 1898 N N . GLY B 1 48 ? -2.67 20.719 -0.667 1 95.31 48 GLY B N 1
ATOM 1899 C CA . GLY B 1 48 ? -1.603 20 0.01 1 95.31 48 GLY B CA 1
ATOM 1900 C C . GLY B 1 48 ? -0.246 20.203 -0.64 1 95.31 48 GLY B C 1
ATOM 1901 O O . GLY B 1 48 ? -0.141 20.25 -1.867 1 95.31 48 GLY B O 1
ATOM 1902 N N . PHE B 1 49 ? 0.752 20.328 0.174 1 93.81 49 PHE B N 1
ATOM 1903 C CA . PHE B 1 49 ? 2.1 20.531 -0.338 1 93.81 49 PHE B CA 1
ATOM 1904 C C . PHE B 1 49 ? 3.084 19.562 0.311 1 93.81 49 PHE B C 1
ATOM 1906 O O . PHE B 1 49 ? 3 19.297 1.512 1 93.81 49 PHE B O 1
ATOM 1913 N N . PHE B 1 50 ? 4.031 19.094 -0.557 1 91.81 50 PHE B N 1
ATOM 1914 C CA . PHE B 1 50 ? 5.219 18.406 -0.065 1 91.81 50 PHE B CA 1
ATOM 1915 C C . PHE B 1 50 ? 6.418 19.344 -0.04 1 91.81 50 PHE B C 1
ATOM 1917 O O . PHE B 1 50 ? 6.645 20.094 -0.989 1 91.81 50 PHE B O 1
ATOM 1924 N N . SER B 1 51 ? 7.09 19.234 0.997 1 90.5 51 SER B N 1
ATOM 1925 C CA . SER B 1 51 ? 8.352 19.969 1.052 1 90.5 51 SER B CA 1
ATOM 1926 C C . SER B 1 51 ? 9.508 19.047 1.424 1 90.5 51 SER B C 1
ATOM 1928 O O . SER B 1 51 ? 9.656 18.656 2.588 1 90.5 51 SER B O 1
ATOM 1930 N N . PRO B 1 52 ? 10.273 18.656 0.406 1 87.44 52 PRO B N 1
ATOM 1931 C CA . PRO B 1 52 ? 11.453 17.859 0.747 1 87.44 52 PRO B CA 1
ATOM 1932 C C . PRO B 1 52 ? 12.461 18.641 1.587 1 87.44 52 PRO B C 1
ATOM 1934 O O . PRO B 1 52 ? 12.758 19.797 1.28 1 87.44 52 PRO B O 1
ATOM 1937 N N . VAL B 1 53 ? 12.758 18.172 2.637 1 76.94 53 VAL B N 1
ATOM 1938 C CA . VAL B 1 53 ? 13.742 18.828 3.498 1 76.94 53 VAL B CA 1
ATOM 1939 C C . VAL B 1 53 ? 15.016 17.984 3.543 1 76.94 53 VAL B C 1
ATOM 1941 O O . VAL B 1 53 ? 14.961 16.75 3.5 1 76.94 53 VAL B O 1
ATOM 1944 N N . ASN B 1 54 ? 16.172 18.438 2.768 1 60.66 54 ASN B N 1
ATOM 1945 C CA . ASN B 1 54 ? 17.453 17.766 2.539 1 60.66 54 ASN B CA 1
ATOM 1946 C C . ASN B 1 54 ? 17.922 17 3.777 1 60.66 54 ASN B C 1
ATOM 1948 O O . ASN B 1 54 ? 17.859 17.531 4.891 1 60.66 54 ASN B O 1
ATOM 1952 N N . ASP B 1 55 ? 17.922 15.625 3.561 1 53.34 55 ASP B N 1
ATOM 1953 C CA . ASP B 1 55 ? 18.703 14.781 4.473 1 53.34 55 ASP B CA 1
ATOM 1954 C C . ASP B 1 55 ? 20.188 15.156 4.438 1 53.34 55 ASP B C 1
ATOM 1956 O O . ASP B 1 55 ? 21.016 14.414 4.949 1 53.34 55 ASP B O 1
ATOM 1960 N N . GLY B 1 56 ? 20.656 15.805 3.434 1 45.06 56 GLY B N 1
ATOM 1961 C CA . GLY B 1 56 ? 22.094 15.961 3.254 1 45.06 56 GLY B CA 1
ATOM 1962 C C . GLY B 1 56 ? 22.844 16.188 4.559 1 45.06 56 GLY B C 1
ATOM 1963 O O . GLY B 1 56 ? 24.047 15.961 4.633 1 45.06 56 GLY B O 1
ATOM 1964 N N . TYR B 1 57 ? 22.453 17.203 5.262 1 39.78 57 TYR B N 1
ATOM 1965 C CA . TYR B 1 57 ? 23.406 17.469 6.336 1 39.78 57 TYR B CA 1
ATOM 1966 C C . TYR B 1 57 ? 23.422 16.328 7.348 1 39.78 57 TYR B C 1
ATOM 1968 O O . TYR B 1 57 ? 22.703 16.375 8.344 1 39.78 57 TYR B O 1
ATOM 1976 N N . LYS B 1 58 ? 23.25 15.188 7 1 40.91 58 LYS B N 1
ATOM 1977 C CA . LYS B 1 58 ? 23.516 14.195 8.039 1 40.91 58 LYS B CA 1
ATOM 1978 C C . LYS B 1 58 ? 24.547 14.703 9.031 1 40.91 58 LYS B C 1
ATOM 1980 O O . LYS B 1 58 ? 24.656 14.18 10.141 1 40.91 58 LYS B O 1
ATOM 1985 N N . LYS B 1 59 ? 25.766 14.945 8.469 1 37.56 59 LYS B N 1
ATOM 1986 C CA . LYS B 1 59 ? 26.75 15.234 9.5 1 37.56 59 LYS B CA 1
ATOM 1987 C C . LYS B 1 59 ? 26.297 16.375 10.406 1 37.56 59 LYS B C 1
ATOM 1989 O O . LYS B 1 59 ? 26.906 16.641 11.43 1 37.56 59 LYS B O 1
ATOM 1994 N N . LYS B 1 60 ? 25.672 17.453 9.812 1 41.94 60 LYS B N 1
ATOM 1995 C CA . LYS B 1 60 ? 25.469 18.484 10.836 1 41.94 60 LYS B CA 1
ATOM 1996 C C . LYS B 1 60 ? 24.234 18.188 11.664 1 41.94 60 LYS B C 1
ATOM 1998 O O . LYS B 1 60 ? 23.344 17.438 11.234 1 41.94 60 LYS B O 1
ATOM 2003 N N . SER B 1 61 ? 23.781 18.766 12.906 1 45.25 61 SER B N 1
ATOM 2004 C CA . SER B 1 61 ? 22.969 18.578 14.094 1 45.25 61 SER B CA 1
ATOM 2005 C C . SER B 1 61 ? 21.5 18.406 13.727 1 45.25 61 SER B C 1
ATOM 2007 O O . SER B 1 61 ? 20.984 19.062 12.82 1 45.25 61 SER B O 1
ATOM 2009 N N . LYS B 1 62 ? 20.812 17.203 14.055 1 52.25 62 LYS B N 1
ATOM 2010 C CA . LYS B 1 62 ? 19.359 17.047 14.156 1 52.25 62 LYS B CA 1
ATOM 2011 C C . LYS B 1 62 ? 18.672 18.406 14.195 1 52.25 62 LYS B C 1
ATOM 2013 O O . LYS B 1 62 ? 17.469 18.516 13.898 1 52.25 62 LYS B O 1
ATOM 2018 N N . GLN B 1 63 ? 19.406 19.344 14.484 1 55.12 63 GLN B N 1
ATOM 2019 C CA . GLN B 1 63 ? 18.922 20.703 14.672 1 55.12 63 GLN B CA 1
ATOM 2020 C C . GLN B 1 63 ? 18.5 21.328 13.344 1 55.12 63 GLN B C 1
ATOM 2022 O O . GLN B 1 63 ? 17.531 22.094 13.281 1 55.12 63 GLN B O 1
ATOM 2027 N N . SER B 1 64 ? 19.031 20.656 12.156 1 58.56 64 SER B N 1
ATOM 2028 C CA . SER B 1 64 ? 18.859 21.328 10.875 1 58.56 64 SER B CA 1
ATOM 2029 C C . SER B 1 64 ? 17.531 20.938 10.219 1 58.56 64 SER B C 1
ATOM 2031 O O . SER B 1 64 ? 16.859 21.781 9.609 1 58.56 64 SER B O 1
ATOM 2033 N N . GLY B 1 65 ? 16.984 19.812 10.602 1 65.19 65 GLY B N 1
ATOM 2034 C CA . GLY B 1 65 ? 15.781 19.375 9.922 1 65.19 65 GLY B CA 1
ATOM 2035 C C . GLY B 1 65 ? 14.539 20.109 10.391 1 65.19 65 GLY B C 1
ATOM 2036 O O . GLY B 1 65 ? 13.758 20.594 9.57 1 65.19 65 GLY B O 1
ATOM 2037 N N . TRP B 1 66 ? 14.445 20.328 11.602 1 75.25 66 TRP B N 1
ATOM 2038 C CA . TRP B 1 66 ? 13.234 20.953 12.117 1 75.25 66 TRP B CA 1
ATOM 2039 C C . TRP B 1 66 ? 13.25 22.453 11.867 1 75.25 66 TRP B C 1
ATOM 2041 O O . TRP B 1 66 ? 12.195 23.078 11.703 1 75.25 66 TRP B O 1
ATOM 2051 N N . GLN B 1 67 ? 14.445 23.016 11.867 1 78 67 GLN B N 1
ATOM 2052 C CA . GLN B 1 67 ? 14.539 24.438 11.539 1 78 67 GLN B CA 1
ATOM 2053 C C . GLN B 1 67 ? 14.008 24.719 10.141 1 78 67 GLN B C 1
ATOM 2055 O O . GLN B 1 67 ? 13.344 25.734 9.906 1 78 67 GLN B O 1
ATOM 2060 N N . GLU B 1 68 ? 14.273 23.719 9.383 1 81.81 68 GLU B N 1
ATOM 2061 C CA . GLU B 1 68 ? 13.773 23.859 8.016 1 81.81 68 GLU B CA 1
ATOM 2062 C C . GLU B 1 68 ? 12.25 23.766 7.977 1 81.81 68 GLU B C 1
ATOM 2064 O O . GLU B 1 68 ? 11.602 24.484 7.215 1 81.81 68 GLU B O 1
ATOM 2069 N N . THR B 1 69 ? 11.719 23.016 8.836 1 87.94 69 THR B N 1
ATOM 2070 C CA . THR B 1 69 ? 10.273 22.875 8.906 1 87.94 69 THR B CA 1
ATOM 2071 C C . THR B 1 69 ? 9.617 24.188 9.305 1 87.94 69 THR B C 1
ATOM 2073 O O . THR B 1 69 ? 8.648 24.625 8.672 1 87.94 69 THR B O 1
ATOM 2076 N N . ILE B 1 70 ? 10.203 24.859 10.219 1 89.88 70 ILE B N 1
ATOM 2077 C CA . ILE B 1 70 ? 9.656 26.125 10.695 1 89.88 70 ILE B CA 1
ATOM 2078 C C . ILE B 1 70 ? 9.758 27.188 9.594 1 89.88 70 ILE B C 1
ATOM 2080 O O . ILE B 1 70 ? 8.828 27.969 9.383 1 89.88 70 ILE B O 1
ATOM 2084 N N . LYS B 1 71 ? 10.852 27.125 8.984 1 89.19 71 LYS B N 1
ATOM 2085 C CA . LYS B 1 71 ? 11.055 28.078 7.902 1 89.19 71 LYS B CA 1
ATOM 2086 C C . LYS B 1 71 ? 10.016 27.906 6.801 1 89.19 71 LYS B C 1
ATOM 2088 O O . LYS B 1 71 ? 9.438 28.875 6.32 1 89.19 71 LYS B O 1
ATOM 2093 N N . VAL B 1 72 ? 9.781 26.703 6.453 1 91.19 72 VAL B N 1
ATOM 2094 C CA . VAL B 1 72 ? 8.828 26.422 5.379 1 91.19 72 VAL B CA 1
ATOM 2095 C C . VAL B 1 72 ? 7.418 26.781 5.828 1 91.19 72 VAL B C 1
ATOM 2097 O O . VAL B 1 72 ? 6.652 27.375 5.07 1 91.19 72 VAL B O 1
ATOM 2100 N N . LEU B 1 73 ? 7.098 26.5 7.02 1 93.56 73 LEU B N 1
ATOM 2101 C CA . LEU B 1 73 ? 5.785 26.844 7.566 1 93.56 73 LEU B CA 1
ATOM 2102 C C . LEU B 1 73 ? 5.559 28.344 7.551 1 93.56 73 LEU B C 1
ATOM 2104 O O . LEU B 1 73 ? 4.488 28.812 7.152 1 93.56 73 LEU B O 1
ATOM 2108 N N . THR B 1 74 ? 6.551 29.047 7.961 1 93 74 THR B N 1
ATOM 2109 C CA . THR B 1 74 ? 6.461 30.516 7.992 1 93 74 THR B CA 1
ATOM 2110 C C . THR B 1 74 ? 6.262 31.062 6.59 1 93 74 THR B C 1
ATOM 2112 O O . THR B 1 74 ? 5.395 31.922 6.367 1 93 74 THR B O 1
ATOM 2115 N N . HIS B 1 75 ? 7.031 30.531 5.738 1 91.62 75 HIS B N 1
ATOM 2116 C CA . HIS B 1 75 ? 6.926 30.969 4.352 1 91.62 75 HIS B CA 1
ATOM 2117 C C . HIS B 1 75 ? 5.535 30.688 3.791 1 91.62 75 HIS B C 1
ATOM 2119 O O . HIS B 1 75 ? 4.93 31.562 3.164 1 91.62 75 HIS B O 1
ATOM 2125 N N . MET B 1 76 ? 5.051 29.531 4.039 1 91.06 76 MET B N 1
ATOM 2126 C CA . MET B 1 76 ? 3.74 29.141 3.535 1 91.06 76 MET B CA 1
ATOM 2127 C C . MET B 1 76 ? 2.639 29.984 4.168 1 91.06 76 MET B C 1
ATOM 2129 O O . MET B 1 76 ? 1.681 30.375 3.494 1 91.06 76 MET B O 1
ATOM 2133 N N . SER B 1 77 ? 2.758 30.188 5.395 1 90.75 77 SER B N 1
ATOM 2134 C CA . SER B 1 77 ? 1.764 30.984 6.094 1 90.75 77 SER B CA 1
ATOM 2135 C C . SER B 1 77 ? 1.696 32.406 5.516 1 90.75 77 SER B C 1
ATOM 2137 O O . SER B 1 77 ? 0.615 32.969 5.414 1 90.75 77 SER B O 1
ATOM 2139 N N . ASP B 1 78 ? 2.844 32.906 5.195 1 90.25 78 ASP B N 1
ATOM 2140 C CA . ASP B 1 78 ? 2.895 34.219 4.598 1 90.25 78 ASP B CA 1
ATOM 2141 C C . ASP B 1 78 ? 2.225 34.25 3.225 1 90.25 78 ASP B C 1
ATOM 2143 O O . ASP B 1 78 ? 1.543 35.188 2.869 1 90.25 78 ASP B O 1
ATOM 2147 N N . LYS B 1 79 ? 2.467 33.219 2.547 1 86.69 79 LYS B N 1
ATOM 2148 C CA . LYS B 1 79 ? 1.912 33.094 1.203 1 86.69 79 LYS B CA 1
ATOM 2149 C C . LYS B 1 79 ? 0.392 32.969 1.246 1 86.69 79 LYS B C 1
ATOM 2151 O O . LYS B 1 79 ? -0.304 33.469 0.361 1 86.69 79 LYS B O 1
ATOM 2156 N N . PHE B 1 80 ? -0.083 32.25 2.227 1 84.75 80 PHE B N 1
ATOM 2157 C CA . PHE B 1 80 ? -1.51 31.969 2.271 1 84.75 80 PHE B CA 1
ATOM 2158 C C . PHE B 1 80 ? -2.199 32.781 3.357 1 84.75 80 PHE B C 1
ATOM 2160 O O . PHE B 1 80 ? -3.289 32.438 3.811 1 84.75 80 PHE B O 1
ATOM 2167 N N . VAL B 1 81 ? -1.723 33.719 3.885 1 72.88 81 VAL B N 1
ATOM 2168 C CA . VAL B 1 81 ? -2.092 34.469 5.074 1 72.88 81 VAL B CA 1
ATOM 2169 C C . VAL B 1 81 ? -3.547 34.906 4.969 1 72.88 81 VAL B C 1
ATOM 2171 O O . VAL B 1 81 ? -4.293 34.875 5.953 1 72.88 81 VAL B O 1
ATOM 2174 N N . ASP B 1 82 ? -4.055 35.188 3.91 1 77.38 82 ASP B N 1
ATOM 2175 C CA . ASP B 1 82 ? -5.402 35.75 3.803 1 77.38 82 ASP B CA 1
ATOM 2176 C C . ASP B 1 82 ? -6.375 34.719 3.246 1 77.38 82 ASP B C 1
ATOM 2178 O O . ASP B 1 82 ? -7.57 35 3.115 1 77.38 82 ASP B O 1
ATOM 2182 N N . SER B 1 83 ? -5.887 33.531 3.152 1 84.38 83 SER B N 1
ATOM 2183 C CA . SER B 1 83 ? -6.754 32.656 2.373 1 84.38 83 SER B CA 1
ATOM 2184 C C . SER B 1 83 ? -6.988 31.344 3.092 1 84.38 83 SER B C 1
ATOM 2186 O O . SER B 1 83 ? -8.07 30.766 3.002 1 84.38 83 SER B O 1
ATOM 2188 N N . ALA B 1 84 ? -5.961 30.984 3.82 1 92.62 84 ALA B N 1
ATOM 2189 C CA . ALA B 1 84 ? -6.109 29.656 4.422 1 92.62 84 ALA B CA 1
ATOM 2190 C C . ALA B 1 84 ? -5.152 29.484 5.598 1 92.62 84 ALA B C 1
ATOM 2192 O O . ALA B 1 84 ? -4.117 30.156 5.672 1 92.62 84 ALA B O 1
ATOM 2193 N N . HIS B 1 85 ? -5.496 28.688 6.512 1 95.06 85 HIS B N 1
ATOM 2194 C CA . HIS B 1 85 ? -4.625 28.297 7.613 1 95.06 85 HIS B CA 1
ATOM 2195 C C . HIS B 1 85 ? -3.723 27.141 7.211 1 95.06 85 HIS B C 1
ATOM 2197 O O . HIS B 1 85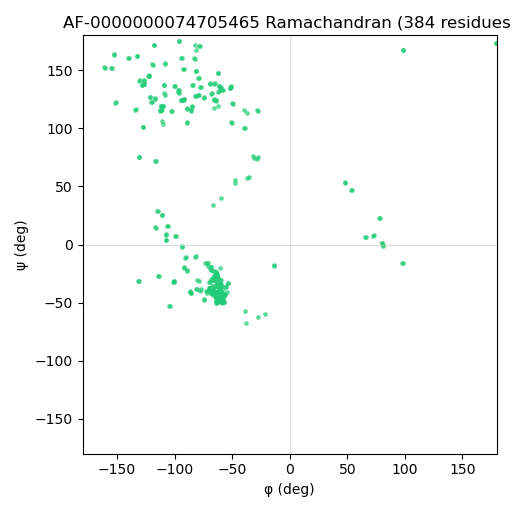 ? -4.172 26.188 6.555 1 95.06 85 HIS B O 1
ATOM 2203 N N . VAL B 1 86 ? -2.473 27.25 7.617 1 96.25 86 VAL B N 1
ATOM 2204 C CA . VAL B 1 86 ? -1.524 26.188 7.301 1 96.25 86 VAL B CA 1
ATOM 2205 C C . VAL B 1 86 ? -1.407 25.219 8.484 1 96.25 86 VAL B C 1
ATOM 2207 O O . VAL B 1 86 ? -1.271 25.656 9.633 1 96.25 86 VAL B O 1
ATOM 2210 N N . LYS B 1 87 ? -1.515 23.969 8.188 1 97.75 87 LYS B N 1
ATOM 2211 C CA . LYS B 1 87 ? -1.277 22.938 9.195 1 97.75 87 LYS B CA 1
ATOM 2212 C C . LYS B 1 87 ? -0.183 21.969 8.75 1 97.75 87 LYS B C 1
ATOM 2214 O O . LYS B 1 87 ? -0.08 21.641 7.57 1 97.75 87 LYS B O 1
ATOM 2219 N N . LEU B 1 88 ? 0.596 21.516 9.711 1 97.44 88 LEU B N 1
ATOM 2220 C CA . LEU B 1 88 ? 1.642 20.531 9.438 1 97.44 88 LEU B CA 1
ATOM 2221 C C . LEU B 1 88 ? 1.079 19.109 9.469 1 97.44 88 LEU B C 1
ATOM 2223 O O . LEU B 1 88 ? 0.516 18.688 10.477 1 97.44 88 LEU B O 1
ATOM 2227 N N . LEU B 1 89 ? 1.18 18.453 8.359 1 98.19 89 LEU B N 1
ATOM 2228 C CA . LEU B 1 89 ? 0.795 17.047 8.234 1 98.19 89 LEU B CA 1
ATOM 2229 C C . LEU B 1 89 ? 1.988 16.141 8.484 1 98.19 89 LEU B C 1
ATOM 2231 O O . LEU B 1 89 ? 3.021 16.266 7.82 1 98.19 89 LEU B O 1
ATOM 2235 N N . CYS B 1 90 ? 1.814 15.227 9.438 1 95.94 90 CYS B N 1
ATOM 2236 C CA . CYS B 1 90 ? 2.955 14.391 9.789 1 95.94 90 CYS B CA 1
ATOM 2237 C C . CYS B 1 90 ? 2.496 13.039 10.328 1 95.94 90 CYS B C 1
ATOM 2239 O O . CYS B 1 90 ? 1.306 12.836 10.578 1 95.94 90 CYS B O 1
ATOM 2241 N N . GLY B 1 91 ? 3.422 12.102 10.359 1 94.06 91 GLY B N 1
ATOM 2242 C CA . GLY B 1 91 ? 3.178 10.836 11.039 1 94.06 91 GLY B CA 1
ATOM 2243 C C . GLY B 1 91 ? 3.32 10.938 12.547 1 94.06 91 GLY B C 1
ATOM 2244 O O . GLY B 1 91 ? 3.789 11.945 13.062 1 94.06 91 GLY B O 1
ATOM 2245 N N . ALA B 1 92 ? 2.908 9.844 13.172 1 92.56 92 ALA B N 1
ATOM 2246 C CA . ALA B 1 92 ? 2.982 9.789 14.633 1 92.56 92 ALA B CA 1
ATOM 2247 C C . ALA B 1 92 ? 4.43 9.867 15.109 1 92.56 92 ALA B C 1
ATOM 2249 O O . ALA B 1 92 ? 4.703 10.344 16.203 1 92.56 92 ALA B O 1
ATOM 2250 N N . ASP B 1 93 ? 5.324 9.461 14.281 1 89.12 93 ASP B N 1
ATOM 2251 C CA . ASP B 1 93 ? 6.734 9.484 14.648 1 89.12 93 ASP B CA 1
ATOM 2252 C C . ASP B 1 93 ? 7.207 10.914 14.914 1 89.12 93 ASP B C 1
ATOM 2254 O O . ASP B 1 93 ? 8 11.148 15.828 1 89.12 93 ASP B O 1
ATOM 2258 N N . LEU B 1 94 ? 6.832 11.797 14.102 1 89.75 94 LEU B N 1
ATOM 2259 C CA . LEU B 1 94 ? 7.211 13.195 14.312 1 89.75 94 LEU B CA 1
ATOM 2260 C C . LEU B 1 94 ? 6.629 13.727 15.617 1 89.75 94 LEU B C 1
ATOM 2262 O O . LEU B 1 94 ? 7.324 14.391 16.375 1 89.75 94 LEU B O 1
ATOM 2266 N N . LEU B 1 95 ? 5.395 13.391 15.891 1 92.56 95 LEU B N 1
ATOM 2267 C CA . LEU B 1 95 ? 4.77 13.797 17.141 1 92.56 95 LEU B CA 1
ATOM 2268 C C . LEU B 1 95 ? 5.562 13.273 18.344 1 92.56 95 LEU B C 1
ATOM 2270 O O . LEU B 1 95 ? 5.84 14.023 19.281 1 92.56 95 LEU B O 1
ATOM 2274 N N . GLU B 1 96 ? 5.984 12.102 18.234 1 89.44 96 GLU B N 1
ATOM 2275 C CA . GLU B 1 96 ? 6.742 11.477 19.312 1 89.44 96 GLU B CA 1
ATOM 2276 C C . GLU B 1 96 ? 8.109 12.133 19.469 1 89.44 96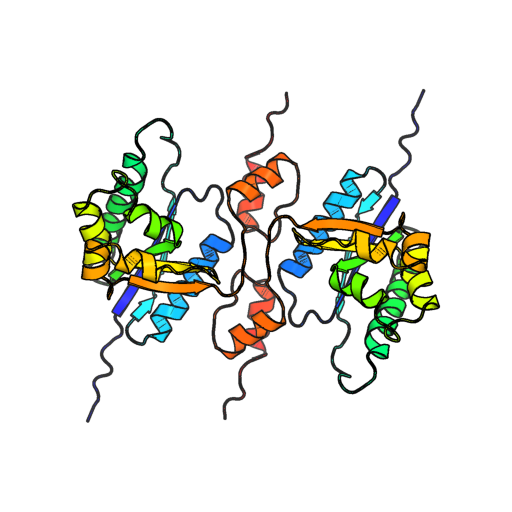 GLU B C 1
ATOM 2278 O O . GLU B 1 96 ? 8.656 12.172 20.578 1 89.44 96 GLU B O 1
ATOM 2283 N N . SER B 1 97 ? 8.594 12.617 18.391 1 88.69 97 SER B N 1
ATOM 2284 C CA . SER B 1 97 ? 9.922 13.227 18.438 1 88.69 97 SER B CA 1
ATOM 2285 C C . SER B 1 97 ? 9.914 14.516 19.25 1 88.69 97 SER B C 1
ATOM 2287 O O . SER B 1 97 ? 10.961 14.977 19.703 1 88.69 97 SER B O 1
ATOM 2289 N N . PHE B 1 98 ? 8.789 15.141 19.469 1 89.38 98 PHE B N 1
ATOM 2290 C CA . PHE B 1 98 ? 8.688 16.359 20.266 1 89.38 98 PHE B CA 1
ATOM 2291 C C . PHE B 1 98 ? 9.047 16.094 21.719 1 89.38 98 PHE B C 1
ATOM 2293 O O . PHE B 1 98 ? 9.398 17.031 22.453 1 89.38 98 PHE B O 1
ATOM 2300 N N . ALA B 1 99 ? 8.922 14.859 22.078 1 82.12 99 ALA B N 1
ATOM 2301 C CA . ALA B 1 99 ? 9.195 14.508 23.469 1 82.12 99 ALA B CA 1
ATOM 2302 C C . ALA B 1 99 ? 10.664 14.125 23.656 1 82.12 99 ALA B C 1
ATOM 2304 O O . ALA B 1 99 ? 11.117 13.914 24.781 1 82.12 99 ALA B O 1
ATOM 2305 N N . VAL B 1 100 ? 11.281 13.969 22.531 1 82.62 100 VAL B N 1
ATOM 2306 C CA . VAL B 1 100 ? 12.695 13.609 22.625 1 82.62 100 VAL B CA 1
ATOM 2307 C C . VAL B 1 100 ? 13.516 14.828 23.047 1 82.62 100 VAL B C 1
ATOM 2309 O O . VAL B 1 100 ? 13.484 15.867 22.375 1 82.62 100 VAL B O 1
ATOM 2312 N N . PRO B 1 101 ? 14.297 14.656 24.094 1 81.19 101 PRO B N 1
ATOM 2313 C CA . PRO B 1 101 ? 15.047 15.797 24.609 1 81.19 101 PRO B CA 1
ATOM 2314 C C . PRO B 1 101 ? 16.031 16.375 23.594 1 81.19 101 PRO B C 1
ATOM 2316 O O . PRO B 1 101 ? 16.672 15.617 22.859 1 81.19 101 PRO B O 1
ATOM 2319 N N . ASN B 1 102 ? 16.109 17.594 23.469 1 82.25 102 ASN B N 1
ATOM 2320 C CA . ASN B 1 102 ? 17.094 18.359 22.734 1 82.25 102 ASN B CA 1
ATOM 2321 C C . ASN B 1 102 ? 16.891 18.234 21.219 1 82.25 102 ASN B C 1
ATOM 2323 O O . ASN B 1 102 ? 17.719 18.719 20.438 1 82.25 102 ASN B O 1
ATOM 2327 N N . L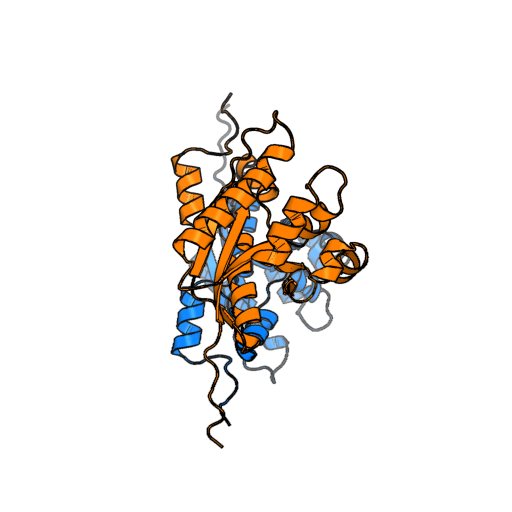EU B 1 103 ? 15.836 17.625 20.875 1 83.25 103 LEU B N 1
ATOM 2328 C CA . LEU B 1 103 ? 15.594 17.516 19.438 1 83.25 103 LEU B CA 1
ATOM 2329 C C . LEU B 1 103 ? 14.883 18.766 18.922 1 83.25 103 LEU B C 1
ATOM 2331 O O . LEU B 1 103 ? 15.18 19.234 17.812 1 83.25 103 LEU B O 1
ATOM 2335 N N . TRP B 1 104 ? 13.938 19.219 19.703 1 87.31 104 TRP B N 1
ATOM 2336 C CA . TRP B 1 104 ? 13.18 20.438 19.391 1 87.31 104 TRP B CA 1
ATOM 2337 C C . TRP B 1 104 ? 13.305 21.453 20.5 1 87.31 104 TRP B C 1
ATOM 2339 O O . TRP B 1 104 ? 13.352 21.094 21.688 1 87.31 104 TRP B O 1
ATOM 2349 N N . LYS B 1 105 ? 13.32 22.703 20.125 1 86.19 105 LYS B N 1
ATOM 2350 C CA . LYS B 1 105 ? 13.164 23.75 21.141 1 86.19 105 LYS B CA 1
ATOM 2351 C C . LYS B 1 105 ? 11.703 23.922 21.531 1 86.19 105 LYS B C 1
ATOM 2353 O O . LYS B 1 105 ? 10.812 23.859 20.688 1 86.19 105 LYS B O 1
ATOM 2358 N N . ASP B 1 106 ? 11.523 24.188 22.797 1 85.5 106 ASP B N 1
ATOM 2359 C CA . ASP B 1 106 ? 10.164 24.359 23.297 1 85.5 106 ASP B CA 1
ATOM 2360 C C . ASP B 1 106 ? 9.438 25.469 22.547 1 85.5 106 ASP B C 1
ATOM 2362 O O . ASP B 1 106 ? 8.258 25.344 22.219 1 85.5 106 ASP B O 1
ATOM 2366 N N . GLU B 1 107 ? 10.164 26.5 22.375 1 90.25 107 GLU B N 1
ATOM 2367 C CA . GLU B 1 107 ? 9.57 27.641 21.688 1 90.25 107 GLU B CA 1
ATOM 2368 C C . GLU B 1 107 ? 9.148 27.25 20.266 1 90.25 107 GLU B C 1
ATOM 2370 O O . GLU B 1 107 ? 8.148 27.75 19.75 1 90.25 107 GLU B O 1
ATOM 2375 N N . ASP B 1 108 ? 9.914 26.375 19.703 1 91.19 108 ASP B N 1
ATOM 2376 C CA . ASP B 1 108 ? 9.609 25.922 18.344 1 91.19 108 ASP B CA 1
ATOM 2377 C C . ASP B 1 108 ? 8.375 25.031 18.312 1 91.19 108 ASP B C 1
ATOM 2379 O O . ASP B 1 108 ? 7.527 25.156 17.438 1 91.19 108 ASP B O 1
ATOM 2383 N N . ILE B 1 109 ? 8.297 24.203 19.25 1 92.25 109 ILE B N 1
ATOM 2384 C CA . ILE B 1 109 ? 7.137 23.328 19.359 1 92.25 109 ILE B CA 1
ATOM 2385 C C . ILE B 1 109 ? 5.879 24.172 19.562 1 92.25 109 ILE B C 1
ATOM 2387 O O . ILE B 1 109 ? 4.852 23.922 18.922 1 92.25 109 ILE B O 1
ATOM 2391 N N . GLU B 1 110 ? 6 25.141 20.406 1 94.12 110 GLU B N 1
ATOM 2392 C CA . GLU B 1 110 ? 4.867 26.031 20.672 1 94.12 110 GLU B CA 1
ATOM 2393 C C . GLU B 1 110 ? 4.441 26.781 19.406 1 94.12 110 GLU B C 1
ATOM 2395 O O . GLU B 1 110 ? 3.248 26.953 19.156 1 94.12 110 GLU B O 1
ATOM 2400 N N . GLN B 1 111 ? 5.402 27.172 18.75 1 94.5 111 GLN B N 1
ATOM 2401 C CA . GLN B 1 111 ? 5.09 27.859 17.5 1 94.5 111 GLN B CA 1
ATOM 2402 C C . GLN B 1 111 ? 4.391 26.938 16.516 1 94.5 111 GLN B C 1
ATOM 2404 O O . GLN B 1 111 ? 3.336 27.281 15.977 1 94.5 111 GLN B O 1
ATOM 2409 N N . ILE B 1 112 ? 4.934 25.75 16.312 1 95.38 112 ILE B N 1
ATOM 2410 C CA . ILE B 1 112 ? 4.418 24.812 15.32 1 95.38 112 ILE B CA 1
ATOM 2411 C C . ILE B 1 112 ? 3.004 24.391 15.711 1 95.38 112 ILE B C 1
ATOM 2413 O O . ILE B 1 112 ? 2.076 24.484 14.906 1 95.38 112 ILE B O 1
ATOM 2417 N N . VAL B 1 113 ? 2.852 24 16.906 1 96.38 113 VAL B N 1
ATOM 2418 C CA . VAL B 1 113 ? 1.582 23.422 17.344 1 96.38 113 VAL B CA 1
ATOM 2419 C C . VAL B 1 113 ? 0.585 24.531 17.656 1 96.38 113 VAL B C 1
ATOM 2421 O O . VAL B 1 113 ? -0.604 24.406 17.344 1 96.38 113 VAL B O 1
ATOM 2424 N N . GLY B 1 114 ? 1.011 25.594 18.219 1 95.75 114 GLY B N 1
ATOM 2425 C CA . GLY B 1 114 ? 0.142 26.703 18.594 1 95.75 114 GLY B CA 1
ATOM 2426 C C . GLY B 1 114 ? -0.315 27.531 17.422 1 95.75 114 GLY B C 1
ATOM 2427 O O . GLY B 1 114 ? -1.515 27.75 17.219 1 95.75 114 GLY B O 1
ATOM 2428 N N . GLN B 1 115 ? 0.534 27.891 16.594 1 94.25 115 GLN B N 1
ATOM 2429 C CA . GLN B 1 115 ? 0.225 28.828 15.508 1 94.25 115 GLN B CA 1
ATOM 2430 C C . GLN B 1 115 ? -0.33 28.078 14.297 1 94.25 115 GLN B C 1
ATOM 2432 O O . GLN B 1 115 ? -1.27 28.547 13.656 1 94.25 115 GLN B O 1
ATOM 2437 N N . TYR B 1 116 ? 0.211 26.938 13.992 1 95.88 116 TYR B N 1
ATOM 2438 C CA . TYR B 1 116 ? -0.162 26.25 12.758 1 95.88 116 TYR B CA 1
ATOM 2439 C C . TYR B 1 116 ? -1.077 25.062 13.055 1 95.88 116 TYR B C 1
ATOM 2441 O O . TYR B 1 116 ? -2.17 24.953 12.492 1 95.88 116 TYR B O 1
ATOM 2449 N N . GLY B 1 117 ? -0.566 24.25 13.969 1 97 117 GLY B N 1
ATOM 2450 C CA . GLY B 1 117 ? -1.313 23.047 14.273 1 97 117 GLY B CA 1
ATOM 2451 C C . GLY B 1 117 ? -0.79 21.812 13.547 1 97 117 GLY B C 1
ATOM 2452 O O . GLY B 1 117 ? 0.014 21.938 12.625 1 97 117 GLY B O 1
ATOM 2453 N N . LEU B 1 118 ? -1.305 20.656 14.031 1 97.81 118 LEU B N 1
ATOM 2454 C CA . LEU B 1 118 ? -0.839 19.375 13.5 1 97.81 118 LEU B CA 1
ATOM 2455 C C . LEU B 1 118 ? -2.012 18.516 13.039 1 97.81 118 LEU B C 1
ATOM 2457 O O . LEU B 1 118 ? -3.068 18.5 13.68 1 97.81 118 LEU B O 1
ATOM 2461 N N . VAL B 1 119 ? -1.818 17.906 11.93 1 98.38 119 VAL B N 1
ATOM 2462 C CA . VAL B 1 119 ? -2.6 16.719 11.57 1 98.38 119 VAL B CA 1
ATOM 2463 C C . VAL B 1 119 ? -1.703 15.492 11.578 1 98.38 119 VAL B C 1
ATOM 2465 O O . VAL B 1 119 ? -0.778 15.375 10.773 1 98.38 119 VAL B O 1
ATOM 2468 N N . VAL B 1 120 ? -1.999 14.578 12.477 1 97.94 120 VAL B N 1
ATOM 2469 C CA . VAL B 1 120 ? -1.122 13.438 12.734 1 97.94 120 VAL B CA 1
ATOM 2470 C C . VAL B 1 120 ? -1.793 12.156 12.258 1 97.94 120 VAL B C 1
ATOM 2472 O O . VAL B 1 120 ? -2.859 11.781 12.758 1 97.94 120 VAL B O 1
ATOM 2475 N N . ILE B 1 121 ? -1.125 11.531 11.328 1 96.75 121 ILE B N 1
ATOM 2476 C CA . ILE B 1 121 ? -1.612 10.234 10.883 1 96.75 121 ILE B CA 1
ATOM 2477 C C . ILE B 1 121 ? -1.007 9.133 11.75 1 96.75 121 ILE B C 1
ATOM 2479 O O . ILE B 1 121 ? 0.215 8.969 11.797 1 96.75 121 ILE B O 1
ATOM 2483 N N . SER B 1 122 ? -1.833 8.469 12.414 1 94.25 122 SER B N 1
ATOM 2484 C CA . SER B 1 122 ? -1.405 7.375 13.281 1 94.25 122 SER B CA 1
ATOM 2485 C C . SER B 1 122 ? -1.802 6.023 12.695 1 94.25 122 SER B C 1
ATOM 2487 O O . SER B 1 122 ? -2.664 5.945 11.82 1 94.25 122 SER B O 1
ATOM 2489 N N . ARG B 1 123 ? -1.095 4.992 13.094 1 88.75 123 ARG B N 1
ATOM 2490 C CA . ARG B 1 123 ? -1.396 3.635 12.641 1 88.75 123 ARG B CA 1
ATOM 2491 C C . ARG B 1 123 ? -2.309 2.922 13.641 1 88.75 123 ARG B C 1
ATOM 2493 O O . ARG B 1 123 ? -2.352 3.281 14.812 1 88.75 123 ARG B O 1
ATOM 2500 N N . ALA B 1 124 ? -2.918 1.866 13.016 1 85.06 124 ALA B N 1
ATOM 2501 C CA . ALA B 1 124 ? -3.752 1.051 13.898 1 85.06 124 ALA B CA 1
ATOM 2502 C C . ALA B 1 124 ? -2.92 0.416 15.008 1 85.06 124 ALA B C 1
ATOM 2504 O O . ALA B 1 124 ? -1.821 -0.087 14.758 1 85.06 124 ALA B O 1
ATOM 2505 N N . GLY B 1 125 ? -3.363 0.529 16.219 1 82.94 125 GLY B N 1
ATOM 2506 C CA . GLY B 1 125 ? -2.672 -0.054 17.359 1 82.94 125 GLY B CA 1
ATOM 2507 C C . GLY B 1 125 ? -1.803 0.942 18.109 1 82.94 125 GLY B C 1
ATOM 2508 O O . GLY B 1 125 ? -1.339 0.663 19.219 1 82.94 125 GLY B O 1
ATOM 2509 N N . SER B 1 126 ? -1.55 2.053 17.453 1 86.25 126 SER B N 1
ATOM 2510 C CA . SER B 1 126 ? -0.784 3.096 18.125 1 86.25 126 SER B CA 1
ATOM 2511 C C . SER B 1 126 ? -1.679 3.949 19.016 1 86.25 126 SER B C 1
ATOM 2513 O O . SER B 1 126 ? -2.906 3.854 18.953 1 86.25 126 SER B O 1
ATOM 2515 N N . ASN B 1 127 ? -1.002 4.676 20 1 89.31 127 ASN B N 1
ATOM 2516 C CA . ASN B 1 127 ? -1.743 5.57 20.891 1 89.31 127 ASN B CA 1
ATOM 2517 C C . ASN B 1 127 ? -1.091 6.945 20.969 1 89.31 127 ASN B C 1
ATOM 2519 O O . ASN B 1 127 ? -0.532 7.316 22 1 89.31 127 ASN B O 1
ATOM 2523 N N . PRO B 1 128 ? -1.257 7.688 19.969 1 90.25 128 PRO B N 1
ATOM 2524 C CA . PRO B 1 128 ? -0.632 9.016 19.953 1 90.25 128 PRO B CA 1
ATOM 2525 C C . PRO B 1 128 ? -1.175 9.93 21.047 1 90.25 128 PRO B C 1
ATOM 2527 O O . PRO B 1 128 ? -0.486 10.859 21.469 1 90.25 128 PRO B O 1
ATOM 2530 N N . GLU B 1 129 ? -2.344 9.711 21.516 1 90.88 129 GLU B N 1
ATOM 2531 C CA . GLU B 1 129 ? -2.949 10.547 22.547 1 90.88 129 GLU B CA 1
ATOM 2532 C C . GLU B 1 129 ? -2.154 10.477 23.844 1 90.88 129 GLU B C 1
ATOM 2534 O O . GLU B 1 129 ? -2.07 11.469 24.578 1 90.88 129 GLU B O 1
ATOM 2539 N N . SER B 1 130 ? -1.625 9.32 24.109 1 91.19 130 SER B N 1
ATOM 2540 C CA . SER B 1 130 ? -0.816 9.18 25.312 1 91.19 130 SER B CA 1
ATOM 2541 C C . SER B 1 130 ? 0.403 10.094 25.266 1 91.19 130 SER B C 1
ATOM 2543 O O . SER B 1 130 ? 0.78 10.688 26.281 1 91.19 130 SER B O 1
ATOM 2545 N N . PHE B 1 131 ? 0.984 10.281 24.141 1 89.88 131 PHE B N 1
ATOM 2546 C CA . PHE B 1 131 ? 2.148 11.141 23.984 1 89.88 131 PHE B CA 1
ATOM 2547 C C . PHE B 1 131 ? 1.778 12.602 24.219 1 89.88 131 PHE B C 1
ATOM 2549 O O . PHE B 1 131 ? 2.557 13.359 24.797 1 89.88 131 PHE B O 1
ATOM 2556 N N . ILE B 1 132 ? 0.637 12.961 23.719 1 91.75 132 ILE B N 1
ATOM 2557 C CA . ILE B 1 132 ? 0.154 14.32 23.938 1 91.75 132 ILE B CA 1
ATOM 2558 C C . ILE B 1 132 ? -0.034 14.586 25.422 1 91.75 132 ILE B C 1
ATOM 2560 O O . ILE B 1 132 ? 0.428 15.602 25.938 1 91.75 132 ILE B O 1
ATOM 2564 N N . TYR B 1 133 ? -0.574 13.672 26.094 1 90.38 133 TYR B N 1
ATOM 2565 C CA . TYR B 1 133 ? -0.87 13.789 27.531 1 90.38 133 TYR B CA 1
ATOM 2566 C C . TYR B 1 133 ? 0.41 13.953 28.328 1 90.38 133 TYR B C 1
ATOM 2568 O O . TYR B 1 133 ? 0.442 14.695 29.312 1 90.38 133 TYR B O 1
ATOM 2576 N N . GLU B 1 134 ? 1.382 13.352 27.906 1 89.5 134 GLU B N 1
ATOM 2577 C CA . GLU B 1 134 ? 2.633 13.336 28.656 1 89.5 134 GLU B CA 1
ATOM 2578 C C . GLU B 1 134 ? 3.445 14.602 28.406 1 89.5 134 GLU B C 1
ATOM 2580 O O . GLU B 1 134 ? 4.457 14.836 29.078 1 89.5 134 GLU B O 1
ATOM 2585 N N . SER B 1 135 ? 3.053 15.375 27.469 1 89.5 135 SER B N 1
ATOM 2586 C CA . SER B 1 135 ? 3.738 16.625 27.141 1 89.5 135 SER B CA 1
ATOM 2587 C C . SER B 1 135 ? 2.896 17.828 27.516 1 89.5 135 SER B C 1
ATOM 2589 O O . SER B 1 135 ? 1.81 18.031 26.969 1 89.5 135 SER B O 1
ATOM 2591 N N . ASP B 1 136 ? 3.387 18.672 28.391 1 90.19 136 ASP B N 1
ATOM 2592 C CA . ASP B 1 136 ? 2.646 19.859 28.828 1 90.19 136 ASP B CA 1
ATOM 2593 C C . ASP B 1 136 ? 2.346 20.781 27.641 1 90.19 136 ASP B C 1
ATOM 2595 O O . ASP B 1 136 ? 1.23 21.281 27.516 1 90.19 136 ASP B O 1
ATOM 2599 N N . VAL B 1 137 ? 3.342 20.953 26.844 1 91.38 137 VAL B N 1
ATOM 2600 C CA . VAL B 1 137 ? 3.186 21.859 25.719 1 91.38 137 VAL B CA 1
ATOM 2601 C C . VAL B 1 137 ? 2.141 21.312 24.75 1 91.38 137 VAL B C 1
ATOM 2603 O O . VAL B 1 137 ? 1.272 22.047 24.281 1 91.38 137 VAL B O 1
ATOM 2606 N N . LEU B 1 138 ? 2.172 20.047 24.438 1 93.81 138 LEU B N 1
ATOM 2607 C CA . LEU B 1 138 ? 1.211 19.453 23.516 1 93.81 138 LEU B CA 1
ATOM 2608 C C . LEU B 1 138 ? -0.193 19.453 24.109 1 93.81 138 LEU B C 1
ATOM 2610 O O . LEU B 1 138 ? -1.175 19.672 23.391 1 93.81 138 LEU B O 1
ATOM 2614 N N . THR B 1 139 ? -0.252 19.25 25.422 1 94.12 139 THR B N 1
ATOM 2615 C CA . THR B 1 139 ? -1.545 19.297 26.094 1 94.12 139 THR B CA 1
ATOM 2616 C C . THR B 1 139 ? -2.158 20.688 26 1 94.12 139 THR B C 1
ATOM 2618 O O . THR B 1 139 ? -3.367 20.828 25.797 1 94.12 139 THR B O 1
ATOM 2621 N N . LYS B 1 140 ? -1.361 21.656 26.172 1 95.12 140 LYS B N 1
ATOM 2622 C CA . LYS B 1 140 ? -1.8 23.047 26.109 1 95.12 140 LYS B CA 1
ATOM 2623 C C . LYS B 1 140 ? -2.49 23.328 24.766 1 95.12 140 LYS B C 1
ATOM 2625 O O . LYS B 1 140 ? -3.469 24.078 24.719 1 95.12 140 LYS B O 1
ATOM 2630 N N . PHE B 1 141 ? -2.01 22.719 23.75 1 95.81 141 PHE B N 1
ATOM 2631 C CA . PHE B 1 141 ? -2.527 23 22.406 1 95.81 141 PHE B CA 1
ATOM 2632 C C . PHE B 1 141 ? -3.217 21.781 21.812 1 95.81 141 PHE B C 1
ATOM 2634 O O . PHE B 1 141 ? -3.201 21.578 20.609 1 95.81 141 PHE B O 1
ATOM 2641 N N . LYS B 1 142 ? -3.781 20.906 22.578 1 95.75 142 LYS B N 1
ATOM 2642 C CA . LYS B 1 142 ? -4.348 19.625 22.156 1 95.75 142 LYS B CA 1
ATOM 2643 C C . LYS B 1 142 ? -5.473 19.844 21.141 1 95.75 142 LYS B C 1
ATOM 2645 O O . LYS B 1 142 ? -5.668 19.016 20.234 1 95.75 142 LYS B O 1
ATOM 2650 N N . ASP B 1 143 ? -6.172 20.922 21.219 1 95.44 143 ASP B N 1
ATOM 2651 C CA . ASP B 1 143 ? -7.285 21.203 20.312 1 95.44 143 ASP B CA 1
ATOM 2652 C C . ASP B 1 143 ? -6.785 21.531 18.922 1 95.44 143 ASP B C 1
ATOM 2654 O O . ASP B 1 143 ? -7.566 21.562 17.969 1 95.44 143 ASP B O 1
ATOM 2658 N N . ASN B 1 144 ? -5.508 21.828 18.812 1 96.88 144 ASN B N 1
ATOM 2659 C CA . ASN B 1 144 ? -4.906 22.141 17.516 1 96.88 144 ASN B CA 1
ATOM 2660 C C . ASN B 1 144 ? -4.188 20.938 16.922 1 96.88 144 ASN B C 1
ATOM 2662 O O . ASN B 1 144 ? -3.441 21.078 15.945 1 96.88 144 ASN B O 1
ATOM 2666 N N . ILE B 1 145 ? -4.348 19.797 17.562 1 97.38 145 ILE B N 1
ATOM 2667 C CA . ILE B 1 145 ? -3.783 18.547 17.094 1 97.38 145 ILE B CA 1
ATOM 2668 C C . ILE B 1 145 ? -4.906 17.594 16.656 1 97.38 145 ILE B C 1
ATOM 2670 O O . ILE B 1 145 ? -5.719 17.172 17.484 1 97.38 145 ILE B O 1
ATOM 2674 N N . HIS B 1 146 ? -4.926 17.297 15.406 1 97.62 146 HIS B N 1
ATOM 2675 C CA . HIS B 1 146 ? -5.91 16.359 14.867 1 97.62 146 HIS B CA 1
ATOM 2676 C C . HIS B 1 146 ? -5.285 14.992 14.625 1 97.62 146 HIS B C 1
ATOM 2678 O O . HIS B 1 146 ? -4.426 14.844 13.75 1 97.62 146 HIS B O 1
ATOM 2684 N N . ILE B 1 147 ? -5.711 14.023 15.312 1 97.06 147 ILE B N 1
ATOM 2685 C CA . ILE B 1 147 ? -5.211 12.656 15.148 1 97.06 147 ILE B CA 1
ATOM 2686 C C . ILE B 1 147 ? -6.113 11.883 14.195 1 97.06 147 ILE B C 1
ATOM 2688 O O . ILE B 1 147 ? -7.332 11.828 14.391 1 97.06 147 ILE B O 1
ATOM 2692 N N . VAL B 1 148 ? -5.508 11.375 13.195 1 96.81 148 VAL B N 1
ATOM 2693 C CA . VAL B 1 148 ? -6.223 10.586 12.195 1 96.81 148 VAL B CA 1
ATOM 2694 C C . VAL B 1 148 ? -5.645 9.172 12.133 1 96.81 148 VAL B C 1
ATOM 2696 O O . VAL B 1 148 ? -4.453 9 11.852 1 96.81 148 VAL B O 1
ATOM 2699 N N . THR B 1 149 ? -6.426 8.227 12.328 1 93.56 149 THR B N 1
ATOM 2700 C CA . THR B 1 149 ? -5.945 6.852 12.336 1 93.56 149 THR B CA 1
ATOM 2701 C C . THR B 1 149 ? -6.051 6.23 10.945 1 93.56 149 THR B C 1
ATOM 2703 O O . THR B 1 149 ? -7.094 6.324 10.297 1 93.56 149 THR B O 1
ATOM 2706 N N . GLU B 1 150 ? -4.953 5.762 10.523 1 92.5 150 GLU B N 1
ATOM 2707 C CA . GLU B 1 150 ? -4.969 4.93 9.328 1 92.5 150 GLU B CA 1
ATOM 2708 C C . GLU B 1 150 ? -5.262 3.471 9.672 1 92.5 150 GLU B C 1
ATOM 2710 O O . GLU B 1 150 ? -4.41 2.779 10.234 1 92.5 150 GLU B O 1
ATOM 2715 N N . TRP B 1 151 ? -6.363 2.994 9.203 1 89.31 151 TRP B N 1
ATOM 2716 C CA . TRP B 1 151 ? -6.832 1.669 9.594 1 89.31 151 TRP B CA 1
ATOM 2717 C C . TRP B 1 151 ? -6.34 0.607 8.617 1 89.31 151 TRP B C 1
ATOM 2719 O O . TRP B 1 151 ? -6.391 -0.589 8.914 1 89.31 151 TRP B O 1
ATOM 2729 N N . ILE B 1 152 ? -5.973 0.994 7.457 1 88.69 152 ILE B N 1
ATOM 2730 C CA . ILE B 1 152 ? -5.375 0.073 6.496 1 88.69 152 ILE B CA 1
ATOM 2731 C C . ILE B 1 152 ? -3.861 0.047 6.68 1 88.69 152 ILE B C 1
ATOM 2733 O O . ILE B 1 152 ? -3.164 0.978 6.27 1 88.69 152 ILE B O 1
ATOM 2737 N N . SER B 1 153 ? -3.428 -0.954 7.234 1 85.56 153 SER B N 1
ATOM 2738 C CA . SER B 1 153 ? -2.016 -1.068 7.586 1 85.56 153 SER B CA 1
ATOM 2739 C C . SER B 1 153 ? -1.144 -1.18 6.34 1 85.56 153 SER B C 1
ATOM 2741 O O . SER B 1 153 ? -1.479 -1.907 5.402 1 85.56 153 SER B O 1
ATOM 2743 N N . ASN B 1 154 ? -0.159 -0.383 6.297 1 87.38 154 ASN B N 1
ATOM 2744 C CA . ASN B 1 154 ? 0.844 -0.362 5.238 1 87.38 154 ASN B CA 1
ATOM 2745 C C . ASN B 1 154 ? 2.197 0.12 5.758 1 87.38 154 ASN B C 1
ATOM 2747 O O . ASN B 1 154 ? 2.287 1.186 6.367 1 87.38 154 ASN B O 1
ATOM 2751 N N . ASP B 1 155 ? 3.256 -0.736 5.59 1 87.38 155 ASP B N 1
ATOM 2752 C CA . ASP B 1 155 ? 4.527 -0.326 6.176 1 87.38 155 ASP B CA 1
ATOM 2753 C C . ASP B 1 155 ? 5.551 0.012 5.09 1 87.38 155 ASP B C 1
ATOM 2755 O O . ASP B 1 155 ? 6.754 -0.151 5.293 1 87.38 155 ASP B O 1
ATOM 2759 N N . VAL B 1 156 ? 5.062 0.375 4.004 1 91.5 156 VAL B N 1
ATOM 2760 C CA . VAL B 1 156 ? 5.965 0.864 2.967 1 91.5 156 VAL B CA 1
ATOM 2761 C C . VAL B 1 156 ? 6.75 2.064 3.488 1 91.5 156 VAL B C 1
ATOM 2763 O O . VAL B 1 156 ? 6.191 2.941 4.152 1 91.5 156 VAL B O 1
ATOM 2766 N N . SER B 1 157 ? 8.039 2.072 3.283 1 92.25 157 SER B N 1
ATOM 2767 C CA . SER B 1 157 ? 8.914 3.178 3.654 1 92.25 157 SER B CA 1
ATOM 2768 C C . SER B 1 157 ? 9.969 3.432 2.584 1 92.25 157 SER B C 1
ATOM 2770 O O . SER B 1 157 ? 10.273 2.545 1.784 1 92.25 157 SER B O 1
ATOM 2772 N N . ALA B 1 158 ? 10.453 4.582 2.701 1 93.38 158 ALA B N 1
ATOM 2773 C CA . ALA B 1 158 ? 11.523 4.918 1.773 1 93.38 158 ALA B CA 1
ATOM 2774 C C . ALA B 1 158 ? 12.727 3.99 1.963 1 93.38 158 ALA B C 1
ATOM 2776 O O . ALA B 1 158 ? 13.359 3.586 0.99 1 93.38 158 ALA B O 1
ATOM 2777 N N . THR B 1 159 ? 13.055 3.654 3.174 1 93.75 159 THR B N 1
ATOM 2778 C CA . THR B 1 159 ? 14.156 2.742 3.48 1 93.75 159 THR B CA 1
ATOM 2779 C C . THR B 1 159 ? 13.945 1.395 2.797 1 93.75 159 THR B C 1
ATOM 2781 O O . THR B 1 159 ? 14.859 0.868 2.158 1 93.75 159 THR B O 1
ATOM 2784 N N . LYS B 1 160 ? 12.758 0.869 2.824 1 94.94 160 LYS B N 1
ATOM 2785 C CA . LYS B 1 160 ? 12.445 -0.422 2.215 1 94.94 160 LYS B CA 1
ATOM 2786 C C . LYS B 1 160 ? 12.484 -0.334 0.693 1 94.94 160 LYS B C 1
ATOM 2788 O O . LYS B 1 160 ? 12.906 -1.277 0.022 1 94.94 160 LYS B O 1
ATOM 2793 N N . ILE B 1 161 ? 12.023 0.774 0.19 1 96.5 161 ILE B N 1
ATOM 2794 C CA . ILE B 1 161 ? 12.047 0.984 -1.253 1 96.5 161 ILE B CA 1
ATOM 2795 C C . ILE B 1 161 ? 13.492 0.983 -1.754 1 96.5 161 ILE B C 1
ATOM 2797 O O . ILE B 1 161 ? 13.812 0.307 -2.732 1 96.5 161 ILE B O 1
ATOM 2801 N N . ARG B 1 162 ? 14.328 1.688 -1.102 1 96.44 162 ARG B N 1
ATOM 2802 C CA . ARG B 1 162 ? 15.734 1.729 -1.495 1 96.44 162 ARG B CA 1
ATOM 2803 C C . ARG B 1 162 ? 16.375 0.346 -1.407 1 96.44 162 ARG B C 1
ATOM 2805 O O . ARG B 1 162 ? 17.156 -0.037 -2.275 1 96.44 162 ARG B O 1
ATOM 2812 N N . ARG B 1 163 ? 16.062 -0.353 -0.411 1 95.5 163 ARG B N 1
ATOM 2813 C CA . ARG B 1 163 ? 16.578 -1.71 -0.26 1 95.5 163 ARG B CA 1
ATOM 2814 C C . ARG B 1 163 ? 16.156 -2.592 -1.428 1 95.5 163 ARG B C 1
ATOM 2816 O O . ARG B 1 163 ? 16.969 -3.33 -1.987 1 95.5 163 ARG B O 1
ATOM 2823 N N . ALA B 1 164 ? 14.898 -2.561 -1.729 1 95 164 ALA B N 1
ATOM 2824 C CA . ALA B 1 164 ? 14.383 -3.332 -2.857 1 95 164 ALA B CA 1
ATOM 2825 C C . ALA B 1 164 ? 15.109 -2.969 -4.148 1 95 164 ALA B C 1
ATOM 2827 O O . ALA B 1 164 ? 15.5 -3.85 -4.918 1 95 164 ALA B O 1
ATOM 2828 N N . LEU B 1 165 ? 15.328 -1.72 -4.355 1 95.69 165 LEU B N 1
ATOM 2829 C CA . LEU B 1 165 ? 16 -1.242 -5.562 1 95.69 165 LEU B CA 1
ATOM 2830 C C . LEU B 1 165 ? 17.438 -1.739 -5.613 1 95.69 165 LEU B C 1
ATOM 2832 O O . LEU B 1 165 ? 17.906 -2.18 -6.664 1 95.69 165 LEU B O 1
ATOM 2836 N N . ARG B 1 166 ? 18.062 -1.711 -4.504 1 94.94 166 ARG B N 1
ATOM 2837 C CA . ARG B 1 166 ? 19.453 -2.186 -4.438 1 94.94 166 ARG B CA 1
ATOM 2838 C C . ARG B 1 166 ? 19.531 -3.67 -4.773 1 94.94 166 ARG B C 1
ATOM 2840 O O . ARG B 1 166 ? 20.547 -4.137 -5.305 1 94.94 166 ARG B O 1
ATOM 2847 N N . ARG B 1 167 ? 18.516 -4.324 -4.535 1 93.25 167 ARG B N 1
ATOM 2848 C CA . ARG B 1 167 ? 18.484 -5.766 -4.77 1 93.25 167 ARG B CA 1
ATOM 2849 C C . ARG B 1 167 ? 17.938 -6.086 -6.156 1 93.25 167 ARG B C 1
ATOM 2851 O O . ARG B 1 167 ? 17.719 -7.254 -6.484 1 93.25 167 ARG B O 1
ATOM 2858 N N . GLY B 1 168 ? 17.578 -5.137 -6.836 1 93.38 168 GLY B N 1
ATOM 2859 C CA . GLY B 1 168 ? 17.047 -5.332 -8.172 1 93.38 168 GLY B CA 1
ATOM 2860 C C . GLY B 1 168 ? 15.602 -5.809 -8.18 1 93.38 168 GLY B C 1
ATOM 2861 O O . GLY B 1 168 ? 15.156 -6.434 -9.148 1 93.38 168 GLY B O 1
ATOM 2862 N N . GLU B 1 169 ? 14.914 -5.551 -7.141 1 95.38 169 GLU B N 1
ATOM 2863 C CA . GLU B 1 169 ? 13.523 -5.969 -7.027 1 95.38 169 GLU B CA 1
ATOM 2864 C C . GLU B 1 169 ? 12.578 -4.871 -7.508 1 95.38 169 GLU B C 1
ATOM 2866 O O . GLU B 1 169 ? 12.891 -3.682 -7.395 1 95.38 169 GLU B O 1
ATOM 2871 N N . SER B 1 170 ? 11.445 -5.32 -7.992 1 96.19 170 SER B N 1
ATOM 2872 C CA . SER B 1 170 ? 10.438 -4.371 -8.469 1 96.19 170 SER B CA 1
ATOM 2873 C C . SER B 1 170 ? 9.82 -3.596 -7.312 1 96.19 170 SER B C 1
ATOM 2875 O O . SER B 1 170 ? 9.531 -4.168 -6.258 1 96.19 170 SER B O 1
ATOM 2877 N N . VAL B 1 171 ? 9.625 -2.303 -7.523 1 96.5 171 VAL B N 1
ATOM 2878 C CA . VAL B 1 171 ? 8.93 -1.467 -6.551 1 96.5 171 VAL B CA 1
ATOM 2879 C C . VAL B 1 171 ? 7.637 -0.929 -7.16 1 96.5 171 VAL B C 1
ATOM 2881 O O . VAL B 1 171 ? 7.035 0.006 -6.629 1 96.5 171 VAL B O 1
ATOM 2884 N N . LYS B 1 172 ? 7.266 -1.54 -8.258 1 96.06 172 LYS B N 1
ATOM 2885 C CA . LYS B 1 172 ? 6.004 -1.16 -8.891 1 96.06 172 LYS B CA 1
ATOM 2886 C C . LYS B 1 172 ? 4.824 -1.381 -7.949 1 96.06 172 LYS B C 1
ATOM 2888 O O . LYS B 1 172 ? 4.77 -2.389 -7.242 1 96.06 172 LYS B O 1
ATOM 2893 N N . TYR B 1 173 ? 3.902 -0.427 -7.859 1 94.5 173 TYR B N 1
ATOM 2894 C CA . TYR B 1 173 ? 2.672 -0.406 -7.078 1 94.5 173 TYR B CA 1
ATOM 2895 C C . TYR B 1 173 ? 2.957 -0.051 -5.625 1 94.5 173 TYR B C 1
ATOM 2897 O O . TYR B 1 173 ? 2.043 -0.013 -4.797 1 94.5 173 TYR B O 1
ATOM 2905 N N . LEU B 1 174 ? 4.238 0.208 -5.324 1 94.94 174 LEU B N 1
ATOM 2906 C CA . LEU B 1 174 ? 4.586 0.708 -3.998 1 94.94 174 LEU B CA 1
ATOM 2907 C C . LEU B 1 174 ? 4.82 2.215 -4.027 1 94.94 174 LEU B C 1
ATOM 2909 O O . LEU B 1 174 ? 4.578 2.906 -3.035 1 94.94 174 LEU B O 1
ATOM 2913 N N . ILE B 1 175 ? 5.324 2.664 -5.148 1 96.44 175 ILE B N 1
ATOM 2914 C CA . ILE B 1 175 ? 5.574 4.082 -5.371 1 96.44 175 ILE B CA 1
ATOM 2915 C C . ILE B 1 175 ? 5.031 4.492 -6.738 1 96.44 175 ILE B C 1
ATOM 2917 O O . ILE B 1 175 ? 4.77 3.639 -7.594 1 96.44 175 ILE B O 1
ATOM 2921 N N . PRO B 1 176 ? 4.844 5.82 -6.934 1 96 176 PRO B N 1
ATOM 2922 C CA . PRO B 1 176 ? 4.285 6.273 -8.211 1 96 176 PRO B CA 1
ATOM 2923 C C . PRO B 1 176 ? 5.18 5.934 -9.398 1 96 176 PRO B C 1
ATOM 2925 O O . PRO B 1 176 ? 6.406 5.996 -9.297 1 96 176 PRO B O 1
ATOM 2928 N N . ASP B 1 177 ? 4.508 5.672 -10.57 1 96.38 177 ASP B N 1
ATOM 2929 C CA . ASP B 1 177 ? 5.223 5.281 -11.789 1 96.38 177 ASP B CA 1
ATOM 2930 C C . ASP B 1 177 ? 6.207 6.367 -12.219 1 96.38 177 ASP B C 1
ATOM 2932 O O . ASP B 1 177 ? 7.344 6.066 -12.594 1 96.38 177 ASP B O 1
ATOM 2936 N N . PRO B 1 178 ? 5.801 7.625 -12.125 1 96.69 178 PRO B N 1
ATOM 2937 C CA . PRO B 1 178 ? 6.77 8.656 -12.508 1 96.69 178 PRO B CA 1
ATOM 2938 C C . PRO B 1 178 ? 8.031 8.625 -11.648 1 96.69 178 PRO B C 1
ATOM 2940 O O . PRO B 1 178 ? 9.117 8.945 -12.133 1 96.69 178 PRO B O 1
ATOM 2943 N N . VAL B 1 179 ? 7.867 8.305 -10.422 1 96.62 179 VAL B N 1
ATOM 2944 C CA . VAL B 1 179 ? 9.016 8.211 -9.531 1 96.62 179 VAL B CA 1
ATOM 2945 C C . VAL B 1 179 ? 9.898 7.039 -9.953 1 96.62 179 VAL B C 1
ATOM 2947 O O . VAL B 1 179 ? 11.133 7.156 -9.992 1 96.62 179 VAL B O 1
ATOM 2950 N N . ILE B 1 180 ? 9.305 5.945 -10.281 1 97.19 180 ILE B N 1
ATOM 2951 C CA . ILE B 1 180 ? 10.031 4.777 -10.758 1 97.19 180 ILE B CA 1
ATOM 2952 C C . ILE B 1 180 ? 10.82 5.137 -12.016 1 97.19 180 ILE B C 1
ATOM 2954 O O . ILE B 1 180 ? 12.008 4.809 -12.117 1 97.19 180 ILE B O 1
ATOM 2958 N N . GLU B 1 181 ? 10.164 5.75 -12.938 1 97.44 181 GLU B N 1
ATOM 2959 C CA . GLU B 1 181 ? 10.797 6.145 -14.195 1 97.44 181 GLU B CA 1
ATOM 2960 C C . GLU B 1 181 ? 11.984 7.062 -13.953 1 97.44 181 GLU B C 1
ATOM 2962 O O . GLU B 1 181 ? 13.031 6.922 -14.602 1 97.44 181 GLU B O 1
ATOM 2967 N N . TYR B 1 182 ? 11.844 8.016 -13.062 1 97.56 182 TYR B N 1
ATOM 2968 C CA . TYR B 1 182 ? 12.922 8.93 -12.719 1 97.56 182 TYR B CA 1
ATOM 2969 C C . TYR B 1 182 ? 14.117 8.172 -12.141 1 97.56 182 TYR B C 1
ATOM 2971 O O . TYR B 1 182 ? 15.266 8.438 -12.508 1 97.56 182 TYR B O 1
ATOM 2979 N N . ILE B 1 183 ? 13.844 7.273 -11.258 1 96.12 183 ILE B N 1
ATOM 2980 C CA . ILE B 1 183 ? 14.875 6.477 -10.602 1 96.12 183 ILE B CA 1
ATOM 2981 C C . ILE B 1 183 ? 15.648 5.68 -11.648 1 96.12 183 ILE B C 1
ATOM 2983 O O . ILE B 1 183 ? 16.891 5.645 -11.625 1 96.12 183 ILE B O 1
ATOM 2987 N N . LYS B 1 184 ? 14.914 5.066 -12.539 1 95.56 184 LYS B N 1
ATOM 2988 C CA . LYS B 1 184 ? 15.539 4.281 -13.602 1 95.56 184 LYS B CA 1
ATOM 2989 C C . LYS B 1 184 ? 16.375 5.164 -14.523 1 95.56 184 LYS B C 1
ATOM 2991 O O . LYS B 1 184 ? 17.531 4.844 -14.828 1 95.56 184 LYS B O 1
ATOM 2996 N N . ALA B 1 185 ? 15.828 6.297 -14.898 1 96.31 185 ALA B N 1
ATOM 2997 C CA . ALA B 1 185 ? 16.469 7.207 -15.844 1 96.31 185 ALA B CA 1
ATOM 2998 C C . ALA B 1 185 ? 17.766 7.77 -15.266 1 96.31 185 ALA B C 1
ATOM 3000 O O . ALA B 1 185 ? 18.734 8.016 -16 1 96.31 185 ALA B O 1
ATOM 3001 N N . ASN B 1 186 ? 17.828 7.93 -13.961 1 95.69 186 ASN B N 1
ATOM 3002 C CA . ASN B 1 186 ? 18.984 8.562 -13.336 1 95.69 186 ASN B CA 1
ATOM 3003 C C . ASN B 1 186 ? 19.844 7.547 -12.586 1 95.69 186 ASN B C 1
ATOM 3005 O O . ASN B 1 186 ? 20.781 7.918 -11.883 1 95.69 186 ASN B O 1
ATOM 3009 N N . LYS B 1 187 ? 19.453 6.305 -12.703 1 93.81 187 LYS B N 1
ATOM 3010 C CA . LYS B 1 187 ? 20.203 5.203 -12.109 1 93.81 187 LYS B CA 1
ATOM 3011 C C . LYS B 1 187 ? 20.438 5.438 -10.625 1 93.81 187 LYS B C 1
ATOM 3013 O O . LYS B 1 187 ? 21.562 5.336 -10.141 1 93.81 187 LYS B O 1
ATOM 3018 N N . LEU B 1 188 ? 19.359 5.82 -9.992 1 93.62 188 LEU B N 1
ATOM 3019 C CA . LEU B 1 188 ? 19.453 6.086 -8.562 1 93.62 188 LEU B CA 1
ATOM 3020 C C . LEU B 1 188 ? 19.375 4.789 -7.766 1 93.62 188 LEU B C 1
ATOM 3022 O O . LEU B 1 188 ? 18.688 3.844 -8.172 1 93.62 188 LEU B O 1
ATOM 3026 N N . TYR B 1 189 ? 19.984 4.66 -6.648 1 91.44 189 TYR B N 1
ATOM 3027 C CA . TYR B 1 189 ? 19.953 3.6 -5.648 1 91.44 189 TYR B CA 1
ATOM 3028 C C . TYR B 1 189 ? 20.547 2.309 -6.207 1 91.44 189 TYR B C 1
ATOM 3030 O O . TYR B 1 189 ? 20.172 1.215 -5.766 1 91.44 189 TYR B O 1
ATOM 3038 N N . VAL B 1 190 ? 21.094 2.295 -7.367 1 81.5 190 VAL B N 1
ATOM 3039 C CA . VAL B 1 190 ? 21.703 1.113 -7.969 1 81.5 190 VAL B CA 1
ATOM 3040 C C . VAL B 1 1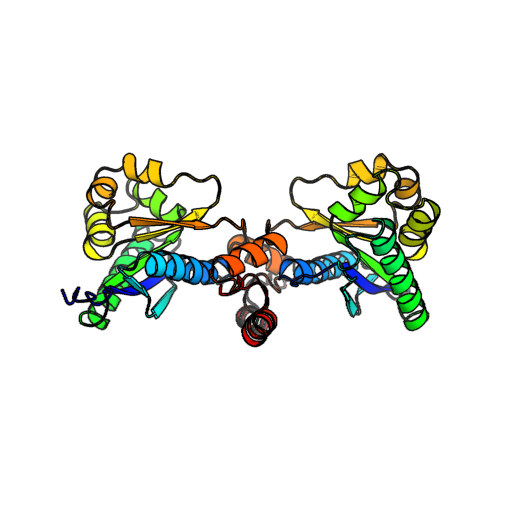90 ? 23.125 0.932 -7.43 1 81.5 190 VAL B C 1
ATOM 3042 O O . VAL B 1 190 ? 23.844 1.91 -7.223 1 81.5 190 VAL B O 1
ATOM 3045 N N . PRO B 1 191 ? 23.297 -0.331 -6.961 1 74.44 191 PRO B N 1
ATOM 3046 C CA . PRO B 1 191 ? 24.688 -0.53 -6.539 1 74.44 191 PRO B CA 1
ATOM 3047 C C . PRO B 1 191 ? 25.703 -0.128 -7.617 1 74.44 191 PRO B C 1
ATOM 3049 O O . PRO B 1 191 ? 25.406 -0.237 -8.812 1 74.44 191 PRO B O 1
ATOM 3052 N N . ALA B 1 192 ? 26.766 0.625 -7.207 1 57.84 192 ALA B N 1
ATOM 3053 C CA . ALA B 1 192 ? 27.859 0.997 -8.102 1 57.84 192 ALA B CA 1
ATOM 3054 C C . ALA B 1 192 ? 28.422 -0.226 -8.82 1 57.84 192 ALA B C 1
ATOM 3056 O O . ALA B 1 192 ? 28.484 -1.314 -8.25 1 57.84 192 ALA B O 1
ATOM 3057 N N . GLU B 1 193 ? 28.078 -0.315 -10.086 1 47.88 193 GLU B N 1
ATOM 3058 C CA . GLU B 1 193 ? 28.875 -1.302 -10.805 1 47.88 193 GLU B CA 1
ATOM 3059 C C . GLU B 1 193 ? 30.328 -1.246 -10.375 1 47.88 193 GLU B C 1
ATOM 3061 O O . GLU B 1 193 ? 30.922 -0.167 -10.312 1 47.88 193 GLU B O 1
ATOM 3066 N N . LYS B 1 194 ? 30.859 -2.129 -9.5 1 36.75 194 LYS B N 1
ATOM 3067 C CA . LYS B 1 194 ? 32.312 -2.271 -9.547 1 36.75 194 LYS B CA 1
ATOM 3068 C C . LYS B 1 194 ? 32.781 -2.627 -10.953 1 36.75 194 LYS B C 1
ATOM 3070 O O . LYS B 1 194 ? 32.156 -3.447 -11.633 1 36.75 194 LYS B O 1
#

Radius of gyration: 25.14 Å; Cα contacts (8 Å, |Δi|>4): 564; chains: 2; bounding box: 66×71×56 Å

Sequence (388 aa):
MAAAFASKTKVVLLSCGSFNPVTFLHLRMFELARDALNKTGVYTVVKGFFSPVNDGYKKKSKQSGWQETIKVLTHMSDKFVDSAHVKLLCGADLLESFAVPNLWKDEDIEQIVGQYGLVVISRAGSNPESFIYESDVLTKFKDNIHIVTEWISNDVSATKIRRALRRGESVKYLIPDPVIEYIKANKLYVPAEKMAAAFASKTKVVLLSCGSFNPVTFLHLRMFELARDALNKTGVYTVVKGFFSPVNDGYKKKSKQSGWQETIKVLTHMSDKFVDSAHVKLLCGADLLESFAVPNLWKDEDIEQIVGQYGLVVISRAGSNPESFIYESDVLTKFKDNIHIVTEWISNDVSATKIRRALRRGESVKYLIPDPVIEYIKANKLYVPAEK

Solvent-accessible surface area (backbone atoms only — not comparable to full-atom values): 21819 Å² total; per-residue (Å²): 130,79,74,72,76,71,77,52,44,36,28,31,38,35,31,71,40,57,56,68,51,64,39,34,63,65,56,32,50,53,50,54,50,39,51,54,42,37,70,67,64,51,33,36,64,77,49,76,44,81,40,74,44,80,65,70,64,64,84,52,62,76,59,57,58,57,53,49,48,52,51,51,50,51,52,49,36,65,74,30,61,90,66,34,46,43,27,41,38,42,46,47,65,61,62,55,43,67,73,39,81,86,53,53,54,69,69,52,50,46,44,46,38,62,73,43,12,36,37,29,44,32,51,71,91,62,65,68,65,60,58,32,70,74,28,69,69,47,48,75,36,43,91,38,48,45,79,41,73,38,80,65,50,63,60,74,43,36,70,57,50,46,51,35,42,49,69,70,41,79,58,70,73,54,32,53,67,69,56,52,52,49,34,62,77,66,60,55,64,49,67,75,81,126,130,80,72,73,75,72,77,52,47,36,30,32,40,36,30,74,39,56,56,69,52,64,39,34,63,65,56,32,50,53,49,55,49,39,53,56,42,38,70,66,63,50,33,36,64,77,50,76,44,82,39,70,44,78,67,73,60,64,85,53,60,77,58,58,59,58,53,49,48,52,50,50,49,52,52,49,36,65,74,31,61,88,68,35,47,46,27,42,38,42,47,46,67,60,61,55,43,67,73,38,82,87,55,56,54,68,70,54,50,47,45,46,38,63,74,43,13,36,37,31,44,32,51,71,92,62,63,68,65,60,58,33,67,75,29,70,70,46,48,76,35,43,90,38,49,45,81,41,73,39,79,65,49,63,61,74,43,36,71,55,51,46,51,34,41,49,69,71,42,80,56,70,72,54,31,52,66,70,55,52,52,49,35,62,76,64,58,54,63,49,69,74,82,126

Foldseek 3Di:
DPPVLPDAAEEEEEEEEQCLPPWVVNVVLVVQLQVQSVVVSRYHYDYYDYDHFDPPVVVDDLQRRVVVVLVVLVVVCVVCVPPHAYAYEEELVVLLCVPPPPNDDLVSLLCRCVRRAYEYEYEPPDDSVVSLVVDPSSVVRVVRYHYGYDDDDDDDDSVVVLVCVQVVHDCPPGHDPVVVVVCVVVVPSYPPPD/DPPVLPDAAEEEEEEEEQCLPPWVVNVVLVVQLQVQSVVVSRYHYDYYDYDHFDPPPVVDDLQRRVVVVLVVLVVVCVVCVPPHAYAYEEELVVLLCVPPPPNDDLVSLLCRCVRRAYEYEYEPPDDSVVSLVVDPSSVVRVVRYHYGYDDDDDDDDSVVVLVCVQVVHDCPPGHDPVVVVVCVVVVPSHPPDD

InterPro domains:
  IPR004821 Cytidyltransferase-like domain [PF01467] (16-163)
  IPR014729 Rossmann-like alpha/beta/alpha sandwich fold [G3DSA:3.40.50.620] (8-61)
  IPR014729 Rossmann-like alpha/beta/alpha sandwich fold [G3DSA:3.40.50.620] (62-194)
  IPR051182 Eukaryotic NMN adenylyltransferase [PTHR12039] (61-192)

Secondary structure (DSSP, 8-state):
------PPEEEEEEEEE--TT--HHHHHHHHHHHHHHHHHTSEEEEEEEEEE----TTSS-THHHHHHHHHHHHHHHHHTTTT-EEEEEEEHHHHHHTTSTTTS-HHHHHIIIIII-EEEEEETT--HHHHHHT-HHHHHTGGGEEEEEE-S-B---HHHHHHHHHTT---BTTB-HHHHHHHHHTTTT-----/------PPEEEEEEEEE--TT--HHHHHHHHHHHHHHHHTTSEEEEEEEEEE----TTSS-THHHHHHHHHHHHHHHHHTTTT-EEEEEEEHHHHHHTTSTTTS-HHHHHIIIIII-EEEEEETT--HHHHHHT-HHHHHTGGGEEEEEE-S-B---HHHHHHHHHTT---BTTB-HHHHHHHHHTTTT-----